Protein AF-A0A9P9YHG2-F1 (afdb_monomer_lite)

Foldseek 3Di:
DAAEAEEEEFEAPPLCSLLLLVLQAPFQDDFNDCPDVVCVVVVWDPAWHKGKDWDQDQPPDPPRGIHIYIYIYFTRFLLRVLRLLLSLLLHQAYEQRAAQVPGHAQRSVLSVVSCVLNVHQYEYEHEPCVVDDPVPQDDDDPHHYFYDHSVVSPRSVVVNVVVVVPDDDDPFAAPDWWKWKFQAWDADPPQAIKTKTAISHHKDAAPAFKAFPQDGDTHDDDHMDTHSDTDIGGIHHDDRVSPGIGMITRPPQWAWWFKFKWFKDWDPQADDDQDAQDWWWKRWNSDTFIWGWDWADDPPIIIIMTGTPGTDTHHQFIKIWIFQSVDDSPDRGHGTTIIGTTPDTDRDPVCVPPPVVVDPGDDDDDDDDDDPDDPDVVVVCVVPDPDLAQDEDAPQPPDDDPQKDPADPVPPQADPPQLKGHPQDPVQKDKGKMFGPPSYAHPVPRHRIDIDIDGIQDAAALVVLLVCLQPVVLQLVSCVRLVNVVVNNVSNVCSCVVCPNSVVSNVCSVVVVDHRPVPGGHRARNPGDDDDDDDDDPVRDDDDDPPD

Secondary structure (DSSP, 8-state):
-PEEEEEEEE-STTS-HHHHHHHH-SB--SS-S--SHHHHHHTS--S-EEEEEEE--TTSSGGGPPEEEEEEE---SGGGHHHHHHHHHH-SEEEEEEETTT-S-HHHHHHHHHHHHTT-EEEEEEE-GGGS-GGG-----SS-EEEE-TTT-TTHHHHHHHHHHT--------SSPPEEEEEEEEEETTTEEEEEEEEEESEEETT---B-TTS-------SEEETT-EEEEEES---GGG-SSEEEESTTTSEEEEEEEEE-EE-TT--S---TT--EEEEETTEEEEEEEEEEEETTEEEEEEEEEEEEEE-TT-EEEEE-TTS-TT-SS--EEEEEEEEEEE--TTHHHHTGGGS-----------------HHHHHHHH--S--PEEE-GGG--STTSEESS-GGGT-B-TTT-SBTT--TTSEEEEEEEEPTTEEETTTSSSEEEEEEE---S-BHHHHHHHHHHHGGGTHHHHHTT-HHHHHHHHHTHHHHTHHHHHHHHHHHTT-S--TTSPPPB--TTS-----PPP-TTSPPPPPS--

Sequence (548 aa):
MPINFNIGLLGHVDSGKTTLAKALSSISSTAAFDKNPQSQERGITLDLGFSGLLVYDSTSFPDGEQLQFTFVDCPGHASLIRTIIGGAQIIDLMLLVVDVQKGIQTQTAECLIIGELLQKKLIVVINKVDAYPADQREFGGKVPIYAVSALEGTGISELRNGLKEAFFQPERNVTDPLLMYVDHCFGIKGQGTVCTGTILQGKVQVNDVIELPALGEQRKNVSSASMGDRIGLCMTQFNAKLMERGVIAQPGYLKPIYVVCLQLKPIRYYKQAIKSKSKLHISVGHDTVMAMPAEMQSTEVIFVLLQFETPVLMPPNSTLIASKLDMDVHSSSCRLAFWGRIAWLTQNSNFIQEELPKLNIFKRKQKVGSIQRVLLPLLLLLFFAKGTHQINVDCNELQMMGQFMCPDPARGQIDPKTQQLAGCTKEGRARVWCIAANEINCTETGNATFSREIPCKNGYHLDTTLLLSVFLGMFGVDRFYLGYPGIGLLKFCTLGGMFLGQLIDIVLIALQVVGPADGSAYVIPYYGAGIHIVRSDNMTYRLPRDDW

Structure (mmCIF, N/CA/C/O backbone):
data_AF-A0A9P9YHG2-F1
#
_entry.id   AF-A0A9P9YHG2-F1
#
loop_
_atom_site.group_PDB
_atom_site.id
_atom_site.type_symbol
_atom_site.label_atom_id
_atom_site.label_alt_id
_atom_site.label_comp_id
_atom_site.label_asym_id
_atom_site.label_entity_id
_atom_site.label_seq_id
_atom_site.pdbx_PDB_ins_code
_atom_site.Cartn_x
_atom_site.Cartn_y
_atom_site.Cartn_z
_atom_site.occupancy
_atom_site.B_iso_or_equiv
_atom_site.auth_seq_id
_atom_site.auth_comp_id
_atom_site.auth_asym_id
_atom_site.auth_atom_id
_atom_site.pdbx_PDB_model_num
ATOM 1 N N . MET A 1 1 ? -2.222 -6.451 -32.272 1.00 58.34 1 MET A N 1
ATOM 2 C CA . MET A 1 1 ? -1.293 -5.510 -31.602 1.00 58.34 1 MET A CA 1
ATOM 3 C C . MET A 1 1 ? -0.097 -6.324 -31.153 1.00 58.34 1 MET A C 1
ATOM 5 O O . MET A 1 1 ? -0.301 -7.513 -30.941 1.00 58.34 1 MET A O 1
ATOM 9 N N . PRO A 1 2 ? 1.113 -5.753 -31.050 1.00 67.44 2 PRO A N 1
ATOM 10 C CA . PRO A 1 2 ? 2.209 -6.479 -30.427 1.00 67.44 2 PRO A CA 1
ATOM 11 C C . PRO A 1 2 ? 1.849 -6.844 -28.980 1.00 67.44 2 PRO A C 1
ATOM 13 O O . PRO A 1 2 ? 1.137 -6.084 -28.318 1.00 67.44 2 PRO A O 1
ATOM 16 N N . ILE A 1 3 ? 2.333 -7.984 -28.488 1.00 77.25 3 ILE A N 1
ATOM 17 C CA . ILE A 1 3 ? 2.201 -8.341 -27.072 1.00 77.25 3 ILE A CA 1
ATOM 18 C C . ILE A 1 3 ? 3.045 -7.349 -26.267 1.00 77.25 3 ILE A C 1
ATOM 20 O O . ILE A 1 3 ? 4.250 -7.237 -26.490 1.00 77.25 3 ILE A O 1
ATOM 24 N N . ASN A 1 4 ? 2.428 -6.645 -25.318 1.00 80.88 4 ASN A N 1
ATOM 25 C CA . ASN A 1 4 ? 3.136 -5.748 -24.409 1.00 80.88 4 ASN A CA 1
ATOM 26 C C . ASN A 1 4 ? 3.641 -6.503 -23.174 1.00 80.88 4 ASN A C 1
ATOM 28 O O . ASN A 1 4 ? 2.871 -7.173 -22.475 1.00 80.88 4 ASN A O 1
ATOM 32 N N . PHE A 1 5 ? 4.932 -6.345 -22.882 1.00 87.56 5 PHE A N 1
ATOM 33 C CA . PHE A 1 5 ? 5.583 -6.899 -21.698 1.00 87.56 5 PHE A CA 1
ATOM 34 C C . PHE A 1 5 ? 6.342 -5.799 -20.950 1.00 87.56 5 PHE A C 1
ATOM 36 O O . PHE A 1 5 ? 7.262 -5.177 -21.493 1.00 87.56 5 PHE A O 1
ATOM 43 N N . ASN A 1 6 ? 5.937 -5.537 -19.706 1.00 89.56 6 ASN A N 1
ATOM 44 C CA . ASN A 1 6 ? 6.417 -4.391 -18.935 1.00 89.56 6 ASN A CA 1
ATOM 45 C C . ASN A 1 6 ? 7.611 -4.793 -18.056 1.00 89.56 6 ASN A C 1
ATOM 47 O O . ASN A 1 6 ? 7.496 -5.654 -17.182 1.00 89.56 6 ASN A O 1
ATOM 51 N N . ILE A 1 7 ? 8.759 -4.146 -18.250 1.00 92.94 7 ILE A N 1
ATOM 52 C CA . ILE A 1 7 ? 10.010 -4.425 -17.536 1.00 92.94 7 ILE A CA 1
ATOM 53 C C . ILE A 1 7 ? 10.372 -3.213 -16.675 1.00 92.94 7 ILE A C 1
ATOM 55 O O . ILE A 1 7 ? 10.649 -2.136 -17.193 1.00 92.94 7 ILE A O 1
ATOM 59 N N . GLY A 1 8 ? 10.391 -3.376 -15.356 1.00 93.62 8 GLY A N 1
ATOM 60 C CA . GLY A 1 8 ? 10.743 -2.310 -14.419 1.00 93.62 8 GLY A CA 1
ATOM 61 C C . GLY A 1 8 ? 12.237 -2.199 -14.177 1.00 93.62 8 GLY A C 1
ATOM 62 O O . GLY A 1 8 ? 12.878 -3.205 -13.901 1.00 93.62 8 GLY A O 1
ATOM 63 N N . LEU A 1 9 ? 12.776 -0.984 -14.182 1.00 94.12 9 LEU A N 1
ATOM 64 C CA . LEU A 1 9 ? 14.146 -0.675 -13.770 1.00 94.12 9 LEU A CA 1
ATOM 65 C C . LEU A 1 9 ? 14.115 -0.043 -12.376 1.00 94.12 9 LEU A C 1
ATOM 67 O O . LEU A 1 9 ? 13.613 1.065 -12.195 1.00 94.12 9 LEU A O 1
ATOM 71 N N . LEU A 1 10 ? 14.641 -0.750 -11.377 1.00 94.88 10 LEU A N 1
ATOM 72 C CA . LEU A 1 10 ? 14.618 -0.348 -9.968 1.00 94.88 10 LEU A CA 1
ATOM 73 C C . LEU A 1 10 ? 16.024 -0.428 -9.365 1.00 94.88 10 LEU A C 1
ATOM 75 O O . LEU A 1 10 ? 16.860 -1.200 -9.818 1.00 94.88 10 LEU A O 1
ATOM 79 N N . GLY A 1 11 ? 16.306 0.380 -8.341 1.00 92.38 11 GLY A N 1
ATOM 80 C CA . GLY A 1 11 ? 17.641 0.468 -7.738 1.00 92.38 11 GLY A CA 1
ATOM 81 C C . GLY A 1 11 ? 17.963 1.849 -7.169 1.00 92.38 11 GLY A C 1
ATOM 82 O O . GLY A 1 11 ? 17.220 2.815 -7.367 1.00 92.38 11 GLY A O 1
ATOM 83 N N . HIS A 1 12 ? 19.101 1.958 -6.479 1.00 91.25 12 HIS A N 1
ATOM 84 C CA . HIS A 1 12 ? 19.537 3.186 -5.800 1.00 91.25 12 HIS A CA 1
ATOM 85 C C . HIS A 1 12 ? 19.724 4.390 -6.743 1.00 91.25 12 HIS A C 1
ATOM 87 O O . HIS A 1 12 ? 19.816 4.233 -7.964 1.00 91.25 12 HIS A O 1
ATOM 93 N N . VAL A 1 13 ? 19.786 5.605 -6.188 1.00 87.69 13 VAL A N 1
ATOM 94 C CA . VAL A 1 13 ? 20.184 6.827 -6.915 1.00 87.69 13 VAL A CA 1
ATOM 95 C C . VAL A 1 13 ? 21.534 6.602 -7.614 1.00 87.69 13 VAL A C 1
ATOM 97 O O . VAL A 1 13 ? 22.393 5.898 -7.095 1.00 87.69 13 VAL A O 1
ATOM 100 N N . ASP A 1 14 ? 21.704 7.123 -8.827 1.00 86.62 14 ASP A N 1
ATOM 101 C CA . ASP A 1 14 ? 22.950 7.024 -9.613 1.00 86.62 14 ASP A CA 1
ATOM 102 C C . ASP A 1 14 ? 23.456 5.611 -9.953 1.00 86.62 14 ASP A C 1
ATOM 104 O O . ASP A 1 14 ? 24.568 5.458 -10.458 1.00 86.62 14 ASP A O 1
ATOM 108 N N . SER A 1 15 ? 22.638 4.570 -9.764 1.00 90.25 15 SER A N 1
ATOM 109 C CA . SER A 1 15 ? 22.929 3.209 -10.255 1.00 90.25 15 SER A CA 1
ATOM 110 C C . SER A 1 15 ? 22.907 3.100 -11.787 1.00 90.25 15 SER A C 1
ATOM 112 O O . SER A 1 15 ? 23.363 2.106 -12.342 1.00 90.25 15 SER A O 1
ATOM 114 N N . GLY A 1 16 ? 22.403 4.124 -12.486 1.00 88.81 16 GLY A N 1
ATOM 115 C CA . GLY A 1 16 ? 22.357 4.189 -13.950 1.00 88.81 16 GLY A CA 1
ATOM 116 C C . GLY A 1 16 ? 21.116 3.558 -14.591 1.00 88.81 16 GLY A C 1
ATOM 117 O O . GLY A 1 16 ? 21.182 3.176 -15.755 1.00 88.81 16 GLY A O 1
ATOM 118 N N . LYS A 1 17 ? 19.988 3.474 -13.866 1.00 90.75 17 LYS A N 1
ATOM 119 C CA . LYS A 1 17 ? 18.689 2.977 -14.375 1.00 90.75 17 LYS A CA 1
ATOM 120 C C . LYS A 1 17 ? 18.264 3.653 -15.680 1.00 90.75 17 LYS A C 1
ATOM 122 O O . LYS A 1 17 ? 18.048 2.974 -16.676 1.00 90.75 17 LYS A O 1
ATOM 127 N N . THR A 1 18 ? 18.238 4.984 -15.697 1.00 87.69 18 THR A N 1
ATOM 128 C CA . THR A 1 18 ? 17.838 5.768 -16.871 1.00 87.69 18 THR A CA 1
ATOM 129 C C . THR A 1 18 ? 18.794 5.558 -18.036 1.00 87.69 18 THR A C 1
ATOM 131 O O . THR A 1 18 ? 18.347 5.372 -19.162 1.00 87.69 18 THR A O 1
ATOM 134 N N . THR A 1 19 ? 20.107 5.528 -17.781 1.00 88.94 19 THR A N 1
ATOM 135 C CA . THR A 1 19 ? 21.131 5.243 -18.800 1.00 88.94 19 THR A CA 1
ATOM 136 C C . THR A 1 19 ? 20.938 3.856 -19.408 1.00 88.94 19 THR A C 1
ATOM 138 O O . THR A 1 19 ? 20.964 3.712 -20.628 1.00 88.94 19 THR A O 1
ATOM 141 N N . LEU A 1 20 ? 20.671 2.851 -18.570 1.00 89.94 20 LEU A N 1
ATOM 142 C CA . LEU A 1 20 ? 20.383 1.488 -19.005 1.00 89.94 20 LEU A CA 1
ATOM 143 C C . LEU A 1 20 ? 19.087 1.415 -19.828 1.00 89.94 20 LEU A C 1
ATOM 145 O O . LEU A 1 20 ? 19.067 0.753 -20.864 1.00 89.94 20 LEU A O 1
ATOM 149 N N . ALA A 1 21 ? 18.040 2.146 -19.429 1.00 88.50 21 ALA A N 1
ATOM 150 C CA . ALA A 1 21 ? 16.807 2.272 -20.207 1.00 88.50 21 ALA A CA 1
ATOM 151 C C . ALA A 1 21 ? 17.086 2.805 -21.621 1.00 88.50 21 ALA A C 1
ATOM 153 O O . ALA A 1 21 ? 16.571 2.253 -22.597 1.00 88.50 21 ALA A O 1
ATOM 154 N N . LYS A 1 22 ? 17.941 3.840 -21.747 1.00 85.19 22 LYS A N 1
ATOM 155 C CA . LYS A 1 22 ? 18.332 4.391 -23.060 1.00 85.19 22 LYS A CA 1
ATOM 156 C C . LYS A 1 22 ? 19.093 3.366 -23.892 1.00 85.19 22 LYS A C 1
ATOM 158 O O . LYS A 1 22 ? 18.809 3.231 -25.073 1.00 85.19 22 LYS A O 1
ATOM 163 N N . ALA A 1 23 ? 20.042 2.656 -23.280 1.00 86.88 23 ALA A N 1
ATOM 164 C CA . ALA A 1 23 ? 20.878 1.674 -23.968 1.00 86.88 23 ALA A CA 1
ATOM 165 C C . ALA A 1 23 ? 20.074 0.465 -24.486 1.00 86.88 23 ALA A C 1
ATOM 167 O O . ALA A 1 23 ? 20.409 -0.118 -25.518 1.00 86.88 23 ALA A O 1
ATOM 168 N N . LEU A 1 24 ? 19.002 0.087 -23.782 1.00 86.00 24 LEU A N 1
ATOM 169 C CA . LEU A 1 24 ? 18.135 -1.028 -24.169 1.00 86.00 24 LEU A CA 1
ATOM 170 C C . LEU A 1 24 ? 17.066 -0.645 -25.202 1.00 86.00 24 LEU A C 1
ATOM 172 O O . LEU A 1 24 ? 16.646 -1.505 -25.977 1.00 86.00 24 LEU A O 1
ATOM 176 N N . SER A 1 25 ? 16.628 0.612 -25.226 1.00 82.19 25 SER A N 1
ATOM 177 C CA . SER A 1 25 ? 15.479 1.050 -26.026 1.00 82.19 25 SER A CA 1
ATOM 178 C C . SER A 1 25 ? 15.848 1.419 -27.463 1.00 82.19 25 SER A C 1
ATOM 180 O O . SER A 1 25 ? 16.858 2.070 -27.711 1.00 82.19 25 SER A O 1
ATOM 182 N N . SER A 1 26 ? 14.985 1.061 -28.419 1.00 67.25 26 SER A N 1
ATOM 183 C CA . SER A 1 26 ? 15.074 1.522 -29.817 1.00 67.25 26 SER A CA 1
ATOM 184 C C . SER A 1 26 ? 14.090 2.653 -30.126 1.00 67.25 26 SER A C 1
ATOM 186 O O . SER A 1 26 ? 14.297 3.413 -31.068 1.00 67.25 26 SER A O 1
ATOM 188 N N . ILE A 1 27 ? 13.005 2.755 -29.349 1.00 59.06 27 ILE A N 1
ATOM 189 C CA . ILE A 1 27 ? 11.951 3.760 -29.493 1.00 59.06 27 ILE A CA 1
ATOM 190 C C . ILE A 1 27 ? 11.835 4.523 -28.173 1.00 59.06 27 ILE A C 1
ATOM 192 O O . ILE A 1 27 ? 11.402 3.996 -27.147 1.00 59.06 27 ILE A O 1
ATOM 196 N N . SER A 1 28 ? 12.184 5.803 -28.216 1.00 50.38 28 SER A N 1
ATOM 197 C CA . SER A 1 28 ? 11.955 6.744 -27.121 1.00 50.38 28 SER A CA 1
ATOM 198 C C . SER A 1 28 ? 10.568 7.363 -27.310 1.00 50.38 28 SER A C 1
ATOM 200 O O . SER A 1 28 ? 10.410 8.195 -28.200 1.00 50.38 28 SER A O 1
ATOM 202 N N . SER A 1 29 ? 9.548 6.978 -26.529 1.00 47.97 29 SER A N 1
ATOM 203 C CA . SER A 1 29 ? 8.213 7.596 -26.648 1.00 47.97 29 SER A CA 1
ATOM 204 C C . SER A 1 29 ? 7.788 8.404 -25.412 1.00 47.97 29 SER A C 1
ATOM 206 O O . SER A 1 29 ? 7.870 7.964 -24.270 1.00 47.97 29 SER A O 1
ATOM 208 N N . THR A 1 30 ? 7.336 9.628 -25.701 1.00 40.38 30 THR A N 1
ATOM 209 C CA . THR A 1 30 ? 6.471 10.581 -24.967 1.00 40.38 30 THR A CA 1
ATOM 210 C C . THR A 1 30 ? 6.763 11.053 -23.533 1.00 40.38 30 THR A C 1
ATOM 212 O O . THR A 1 30 ? 6.241 12.109 -23.176 1.00 40.38 30 THR A O 1
ATOM 215 N N . ALA A 1 31 ? 7.634 10.414 -22.750 1.00 40.38 31 ALA A N 1
ATOM 216 C CA . ALA A 1 31 ? 8.111 10.963 -21.461 1.00 40.38 31 ALA A CA 1
ATOM 217 C C . ALA A 1 31 ? 9.582 10.610 -21.158 1.00 40.38 31 ALA A C 1
ATOM 219 O O . ALA A 1 31 ? 10.028 10.690 -20.020 1.00 40.38 31 ALA A O 1
ATOM 220 N N . ALA A 1 32 ? 10.326 10.190 -22.185 1.00 42.22 32 ALA A N 1
ATOM 221 C CA . ALA A 1 32 ? 11.537 9.394 -22.027 1.00 42.22 32 ALA A CA 1
ATOM 222 C C . ALA A 1 32 ? 12.713 10.100 -21.330 1.00 42.22 32 ALA A C 1
ATOM 224 O O . ALA A 1 32 ? 13.503 9.395 -20.722 1.00 42.22 32 ALA A O 1
ATOM 225 N N . PHE A 1 33 ? 12.834 11.435 -21.348 1.00 46.41 33 PHE A N 1
ATOM 226 C CA . PHE A 1 33 ? 13.911 12.152 -20.646 1.00 46.41 33 PHE A CA 1
ATOM 227 C C . PHE A 1 33 ? 13.421 13.496 -20.114 1.00 46.41 33 PHE A C 1
ATOM 229 O O . PHE A 1 33 ? 13.035 14.356 -20.902 1.00 46.41 33 PHE A O 1
ATOM 236 N N . ASP A 1 34 ? 13.429 13.649 -18.788 1.00 47.81 34 ASP A N 1
ATOM 237 C CA . ASP A 1 34 ? 13.466 14.925 -18.068 1.00 47.81 34 ASP A CA 1
ATOM 238 C C . ASP A 1 34 ? 12.667 16.075 -18.711 1.00 47.81 34 ASP A C 1
ATOM 240 O O . ASP A 1 34 ? 13.215 17.127 -19.012 1.00 47.81 34 ASP A O 1
ATOM 244 N N . LYS A 1 35 ? 11.361 15.922 -18.971 1.00 45.38 35 LYS A N 1
ATOM 245 C CA . LYS A 1 35 ? 10.571 17.053 -19.509 1.00 45.38 35 LYS A CA 1
ATOM 246 C C . LYS A 1 35 ? 10.367 18.157 -18.461 1.00 45.38 35 LYS A C 1
ATOM 248 O O . LYS A 1 35 ? 10.128 19.309 -18.811 1.00 45.38 35 LYS A O 1
ATOM 253 N N . ASN A 1 36 ? 10.446 17.798 -17.180 1.00 52.53 36 ASN A N 1
ATOM 254 C CA . ASN A 1 36 ? 10.356 18.734 -16.069 1.00 52.53 36 ASN A CA 1
ATOM 255 C C . ASN A 1 36 ? 11.709 19.465 -15.907 1.00 52.53 36 ASN A C 1
ATOM 257 O O . ASN A 1 36 ? 12.714 18.782 -15.690 1.00 52.53 36 ASN A O 1
ATOM 261 N N . PRO A 1 37 ? 11.762 20.812 -15.974 1.00 49.38 37 PRO A N 1
ATOM 262 C CA . PRO A 1 37 ? 13.000 21.587 -15.819 1.00 49.38 37 PRO A CA 1
ATOM 263 C C . PRO A 1 37 ? 13.796 21.211 -14.561 1.00 49.38 37 PRO A C 1
ATOM 265 O O . PRO A 1 37 ? 15.017 21.113 -14.602 1.00 49.38 37 PRO A O 1
ATOM 268 N N . GLN A 1 38 ? 13.101 20.877 -13.468 1.00 51.53 38 GLN A N 1
ATOM 269 C CA . GLN A 1 38 ? 13.726 20.449 -12.211 1.00 51.53 38 GLN A CA 1
ATOM 270 C C . GLN A 1 38 ? 14.430 19.085 -12.294 1.00 51.53 38 GLN A C 1
ATOM 272 O O . GLN A 1 38 ? 15.374 18.841 -11.547 1.00 51.53 38 GLN A O 1
ATOM 277 N N . SER A 1 39 ? 13.969 18.193 -13.175 1.00 55.34 39 SER A N 1
ATOM 278 C CA . SER A 1 39 ? 14.583 16.881 -13.430 1.00 55.34 39 SER A CA 1
ATOM 279 C C . SER A 1 39 ? 15.901 17.062 -14.192 1.00 55.34 39 SER A C 1
ATOM 281 O O . SER A 1 39 ? 16.914 16.475 -13.819 1.00 55.34 39 SER A O 1
ATOM 283 N N . GLN A 1 40 ? 15.916 17.974 -15.178 1.00 55.00 40 GLN A N 1
ATOM 284 C CA . GLN A 1 40 ? 17.113 18.345 -15.949 1.00 55.00 40 GLN A CA 1
ATOM 285 C C . GLN A 1 40 ? 18.158 19.063 -15.089 1.00 55.00 40 GLN A C 1
ATOM 287 O O . GLN A 1 40 ? 19.336 18.730 -15.155 1.00 55.00 40 GLN A O 1
ATOM 292 N N . GLU A 1 41 ? 17.732 20.018 -14.256 1.00 54.28 41 GLU A N 1
ATOM 293 C CA . GLU A 1 41 ? 18.629 20.769 -13.365 1.00 54.28 41 GLU A CA 1
ATOM 294 C C . GLU A 1 41 ? 19.293 19.882 -12.306 1.00 54.28 41 GLU A C 1
ATOM 296 O O . GLU A 1 41 ? 20.427 20.137 -11.905 1.00 54.28 41 GLU A O 1
ATOM 301 N N . ARG A 1 42 ? 18.587 18.847 -11.832 1.00 48.28 42 ARG A N 1
ATOM 302 C CA . ARG A 1 42 ? 19.060 17.969 -10.751 1.00 48.28 42 ARG A CA 1
ATOM 303 C C . ARG A 1 42 ? 19.651 16.646 -11.233 1.00 48.28 42 ARG A C 1
ATOM 305 O O . ARG A 1 42 ? 20.236 15.942 -10.417 1.00 48.28 42 ARG A O 1
ATOM 312 N N . GLY A 1 43 ? 19.489 16.295 -12.510 1.00 55.81 43 GLY A N 1
ATOM 313 C CA . GLY A 1 43 ? 19.985 15.042 -13.085 1.00 55.81 43 GLY A CA 1
ATOM 314 C C . GLY A 1 43 ? 19.389 13.776 -12.455 1.00 55.81 43 GLY A C 1
ATOM 315 O O . GLY A 1 43 ? 20.057 12.745 -12.420 1.00 55.81 43 GLY A O 1
ATOM 316 N N . ILE A 1 44 ? 18.161 13.843 -11.924 1.00 60.31 44 ILE A N 1
ATOM 317 C CA . ILE A 1 44 ? 17.487 12.721 -11.249 1.00 60.31 44 ILE A CA 1
ATOM 318 C C . ILE A 1 44 ? 16.098 12.473 -11.834 1.00 60.31 44 ILE A C 1
ATOM 320 O O . ILE A 1 44 ? 15.338 13.408 -12.043 1.00 60.31 44 ILE A O 1
ATOM 324 N N . THR A 1 45 ? 15.721 11.205 -11.992 1.00 55.44 45 THR A N 1
ATOM 325 C CA . THR A 1 45 ? 14.360 10.808 -12.377 1.00 55.44 45 THR A CA 1
ATOM 326 C C . THR A 1 45 ? 13.378 11.114 -11.243 1.00 55.44 45 THR A C 1
ATOM 328 O O . THR A 1 45 ? 13.470 10.515 -10.167 1.00 55.44 45 THR A O 1
ATOM 331 N N . LEU A 1 46 ? 12.452 12.052 -11.469 1.00 64.75 46 LEU A N 1
ATOM 332 C CA . LEU A 1 46 ? 11.419 12.445 -10.496 1.00 64.75 46 LEU A CA 1
ATOM 333 C C . LEU A 1 46 ? 10.105 11.656 -10.652 1.00 64.75 46 LEU A C 1
ATOM 335 O O . LEU A 1 46 ? 9.410 11.419 -9.664 1.00 64.75 46 LEU A O 1
ATOM 339 N N . ASP A 1 47 ? 9.813 11.192 -11.869 1.00 73.38 47 ASP A N 1
ATOM 340 C CA . ASP A 1 47 ? 8.576 10.503 -12.254 1.00 73.38 47 ASP A CA 1
ATOM 341 C C . ASP A 1 47 ? 8.865 9.203 -13.016 1.00 73.38 47 ASP A C 1
ATOM 343 O O . ASP A 1 47 ? 9.992 8.977 -13.439 1.00 73.38 47 ASP A O 1
ATOM 347 N N . LEU A 1 48 ? 7.858 8.339 -13.197 1.00 80.69 48 LEU A N 1
ATOM 348 C CA . LEU A 1 48 ? 8.020 7.119 -13.997 1.00 80.69 48 LEU A CA 1
ATOM 349 C C . LEU A 1 48 ? 8.348 7.473 -15.457 1.00 80.69 48 LEU A C 1
ATOM 351 O O . LEU A 1 48 ? 7.569 8.152 -16.128 1.00 80.69 48 LEU A O 1
ATOM 355 N N . GLY A 1 49 ? 9.494 6.998 -15.943 1.00 78.19 49 GLY A N 1
ATOM 356 C CA . GLY A 1 49 ? 9.893 7.107 -17.345 1.00 78.19 49 GLY A CA 1
ATOM 357 C C . GLY A 1 49 ? 9.449 5.881 -18.139 1.00 78.19 49 GLY A C 1
ATOM 358 O O . GLY A 1 49 ? 9.502 4.764 -17.635 1.00 78.19 49 GLY A O 1
ATOM 359 N N . PHE A 1 50 ? 9.035 6.066 -19.392 1.00 79.56 50 PHE A N 1
ATOM 360 C CA . PHE A 1 50 ? 8.598 4.965 -20.256 1.00 79.56 50 PHE A CA 1
ATOM 361 C C . PHE A 1 50 ? 9.385 4.959 -21.563 1.00 79.56 50 PHE A C 1
ATOM 363 O O . PHE A 1 50 ? 9.533 5.990 -22.222 1.00 79.56 50 PHE A O 1
ATOM 370 N N . SER A 1 51 ? 9.883 3.788 -21.949 1.00 79.31 51 SER A N 1
ATOM 371 C CA . SER A 1 51 ? 10.627 3.580 -23.197 1.00 79.31 51 SER A CA 1
ATOM 372 C C . SER A 1 51 ? 10.347 2.192 -23.773 1.00 79.31 51 SER A C 1
ATOM 374 O O . SER A 1 51 ? 9.792 1.346 -23.076 1.00 79.31 51 SER A O 1
ATOM 376 N N . GLY A 1 52 ? 10.629 1.975 -25.061 1.00 80.81 52 GLY A N 1
ATOM 377 C CA . GLY A 1 52 ? 10.196 0.770 -25.768 1.00 80.81 52 GLY A CA 1
ATOM 378 C C . GLY A 1 52 ? 11.264 0.140 -26.660 1.00 80.81 52 GLY A C 1
ATOM 379 O O . GLY A 1 52 ? 12.077 0.831 -27.283 1.00 80.81 52 GLY A O 1
ATOM 380 N N . LEU A 1 53 ? 11.215 -1.186 -26.771 1.00 80.50 53 LEU A N 1
ATOM 381 C CA . LEU A 1 53 ? 11.967 -1.982 -27.738 1.00 80.50 53 LEU A CA 1
ATOM 382 C C . LEU A 1 53 ? 11.014 -2.965 -28.427 1.00 80.50 53 LEU A C 1
ATOM 384 O O . LEU A 1 53 ? 10.405 -3.808 -27.769 1.00 80.50 53 LEU A O 1
ATOM 388 N N . LEU A 1 54 ? 10.910 -2.865 -29.753 1.00 76.12 54 LEU A N 1
ATOM 389 C CA . LEU A 1 54 ? 10.204 -3.855 -30.566 1.00 76.12 54 LEU A CA 1
ATOM 390 C C . LEU A 1 54 ? 11.158 -5.002 -30.892 1.00 76.12 54 LEU A C 1
ATOM 392 O O . LEU A 1 54 ? 12.224 -4.792 -31.475 1.00 76.12 54 LEU A O 1
ATOM 396 N N . VAL A 1 55 ? 10.769 -6.211 -30.504 1.00 76.12 55 VAL A N 1
ATOM 397 C CA . VAL A 1 55 ? 11.510 -7.438 -30.767 1.00 76.12 55 VAL A CA 1
ATOM 398 C C . VAL A 1 55 ? 10.859 -8.146 -31.950 1.00 76.12 55 VAL A C 1
ATOM 400 O O . VAL A 1 55 ? 9.747 -8.663 -31.860 1.00 76.12 55 VAL A O 1
ATOM 403 N N . TYR A 1 56 ? 11.579 -8.166 -33.069 1.00 65.25 56 TYR A N 1
ATOM 404 C CA . TYR A 1 56 ? 11.211 -8.905 -34.273 1.00 65.25 56 TYR A CA 1
ATOM 405 C C . TYR A 1 56 ? 11.877 -10.280 -34.219 1.00 65.25 56 TYR A C 1
ATOM 407 O O . TYR A 1 56 ? 12.946 -10.474 -34.791 1.00 65.25 56 TYR A O 1
ATOM 415 N N . ASP A 1 57 ? 11.307 -11.212 -33.462 1.00 60.81 57 ASP A N 1
ATOM 416 C CA . ASP A 1 57 ? 11.811 -12.586 -33.414 1.00 60.81 57 ASP A CA 1
ATOM 417 C C . ASP A 1 57 ? 10.672 -13.547 -33.747 1.00 60.81 57 ASP A C 1
ATOM 419 O O . ASP A 1 57 ? 9.864 -13.913 -32.902 1.00 60.81 57 ASP A O 1
ATOM 423 N N . SER A 1 58 ? 10.555 -13.895 -35.027 1.00 48.62 58 SER A N 1
ATOM 424 C CA . SER A 1 58 ? 9.450 -14.687 -35.580 1.00 48.62 58 SER A CA 1
ATOM 425 C C . SER A 1 58 ? 9.548 -16.187 -35.277 1.00 48.62 58 SER A C 1
ATOM 427 O O . SER A 1 58 ? 8.740 -16.959 -35.783 1.00 48.62 58 SER A O 1
ATOM 429 N N . THR A 1 59 ? 10.563 -16.625 -34.524 1.00 51.22 59 THR A N 1
ATOM 430 C CA . THR A 1 59 ? 10.895 -18.052 -34.362 1.00 51.22 59 THR A CA 1
ATOM 431 C C . THR A 1 59 ? 10.481 -18.648 -33.017 1.00 51.22 59 THR A C 1
ATOM 433 O O . THR A 1 59 ? 10.397 -19.867 -32.900 1.00 51.22 59 THR A O 1
ATOM 436 N N . SER A 1 60 ? 10.196 -17.816 -32.012 1.00 52.22 60 SER A N 1
ATOM 437 C CA . SER A 1 60 ? 9.961 -18.242 -30.621 1.00 52.22 60 SER A CA 1
ATOM 438 C C . SER A 1 60 ? 8.531 -18.014 -30.116 1.00 52.22 60 SER A C 1
ATOM 440 O O . SER A 1 60 ? 8.207 -18.455 -29.014 1.00 52.22 60 SER A O 1
ATOM 442 N N . PHE A 1 61 ? 7.660 -17.385 -30.912 1.00 55.19 61 PHE A N 1
ATOM 443 C CA . PHE A 1 61 ? 6.278 -17.085 -30.528 1.00 55.19 61 PHE A CA 1
ATOM 444 C C . PHE A 1 61 ? 5.288 -17.740 -31.501 1.00 55.19 61 PHE A C 1
ATOM 446 O O . PHE A 1 61 ? 5.461 -17.603 -32.717 1.00 55.19 61 PHE A O 1
ATOM 453 N N . PRO A 1 62 ? 4.263 -18.460 -31.008 1.00 44.62 62 PRO A N 1
ATOM 454 C CA . PRO A 1 62 ? 3.199 -18.959 -31.868 1.00 44.62 62 PRO A CA 1
ATOM 455 C C . PRO A 1 62 ? 2.490 -17.760 -32.524 1.00 44.62 62 PRO A C 1
ATOM 457 O O . PRO A 1 62 ? 2.272 -16.740 -31.880 1.00 44.62 62 PRO A O 1
ATOM 460 N N . ASP A 1 63 ? 2.185 -17.876 -33.817 1.00 50.19 63 ASP A N 1
ATOM 461 C CA . ASP A 1 63 ? 1.392 -16.932 -34.630 1.00 50.19 63 ASP A CA 1
ATOM 462 C C . ASP A 1 63 ? 2.071 -15.670 -35.202 1.00 50.19 63 ASP A C 1
ATOM 464 O O . ASP A 1 63 ? 1.404 -14.839 -35.819 1.00 50.19 63 ASP A O 1
ATOM 468 N N . GLY A 1 64 ? 3.401 -15.532 -35.123 1.00 52.28 64 GLY A N 1
ATOM 469 C CA . GLY A 1 64 ? 4.103 -14.420 -35.792 1.00 52.28 64 GLY A CA 1
ATOM 470 C C . GLY A 1 64 ? 3.793 -13.038 -35.196 1.00 52.28 64 GLY A C 1
ATOM 471 O O . GLY A 1 64 ? 3.991 -12.010 -35.853 1.00 52.28 64 GLY A O 1
ATOM 472 N N . GLU A 1 65 ? 3.306 -13.008 -33.953 1.00 61.16 65 GLU A N 1
ATOM 473 C CA . GLU A 1 65 ? 3.052 -11.783 -33.204 1.00 61.16 65 GLU A CA 1
ATOM 474 C C . GLU A 1 65 ? 4.365 -11.077 -32.826 1.00 61.16 65 GLU A C 1
ATOM 476 O O . GLU A 1 65 ? 5.361 -11.698 -32.457 1.00 61.16 65 GLU A O 1
ATOM 481 N N . GLN A 1 66 ? 4.375 -9.746 -32.931 1.00 71.25 66 GLN A N 1
ATOM 482 C CA . GLN A 1 66 ? 5.514 -8.923 -32.521 1.00 71.25 66 GLN A CA 1
ATOM 483 C C . GLN A 1 66 ? 5.492 -8.725 -31.001 1.00 71.25 66 GLN A C 1
ATOM 485 O O . GLN A 1 66 ? 4.436 -8.470 -30.425 1.00 71.25 66 GLN A O 1
ATOM 490 N N . LEU A 1 67 ? 6.651 -8.793 -30.345 1.00 79.00 67 LEU A N 1
ATOM 491 C CA . LEU A 1 67 ? 6.778 -8.555 -28.906 1.00 79.00 67 LEU A CA 1
ATOM 492 C C . LEU A 1 67 ? 7.296 -7.135 -28.658 1.00 79.00 67 LEU A C 1
ATOM 494 O O . LEU A 1 67 ? 8.303 -6.722 -29.235 1.00 79.00 67 LEU A O 1
ATOM 498 N N . GLN A 1 68 ? 6.630 -6.388 -27.780 1.00 81.62 68 GLN A N 1
ATOM 499 C CA . GLN A 1 68 ? 7.058 -5.061 -27.353 1.00 81.62 68 GLN A CA 1
ATOM 500 C C . GLN A 1 68 ? 7.478 -5.090 -25.882 1.00 81.62 68 GLN A C 1
ATOM 502 O O . GLN A 1 68 ? 6.652 -5.245 -24.980 1.00 81.62 68 GLN A O 1
ATOM 507 N N . PHE A 1 69 ? 8.768 -4.873 -25.634 1.00 86.62 69 PHE A N 1
ATOM 508 C CA . PHE A 1 69 ? 9.265 -4.582 -24.295 1.00 86.62 69 PHE A CA 1
ATOM 509 C C . PHE A 1 69 ? 9.040 -3.113 -23.979 1.00 86.62 69 PHE A C 1
ATOM 511 O O . PHE A 1 69 ? 9.544 -2.240 -24.685 1.00 86.62 69 PHE A O 1
ATOM 518 N N . THR A 1 70 ? 8.300 -2.849 -22.907 1.00 85.94 70 THR A N 1
ATOM 519 C CA . THR A 1 70 ? 8.108 -1.504 -22.366 1.00 85.94 70 THR A CA 1
ATOM 520 C C . THR A 1 70 ? 8.909 -1.387 -21.080 1.00 85.94 70 THR A C 1
ATOM 522 O O . THR A 1 70 ? 8.587 -2.020 -20.077 1.00 85.94 70 THR A O 1
ATOM 525 N N . PHE A 1 71 ? 9.967 -0.584 -21.100 1.00 88.81 71 PHE A N 1
ATOM 526 C CA . PHE A 1 71 ? 10.787 -0.315 -19.929 1.00 88.81 71 PHE A CA 1
ATOM 527 C C . PHE A 1 71 ? 10.170 0.808 -19.097 1.00 88.81 71 PHE A C 1
ATOM 529 O O . PHE A 1 71 ? 9.937 1.909 -19.604 1.00 88.81 71 PHE A O 1
ATOM 536 N N . VAL A 1 72 ? 9.942 0.518 -17.819 1.00 89.38 72 VAL A N 1
ATOM 537 C CA . VAL A 1 72 ? 9.443 1.445 -16.802 1.00 89.38 72 VAL A CA 1
ATOM 538 C C . VAL A 1 72 ? 10.623 1.866 -15.925 1.00 89.38 72 VAL A C 1
ATOM 540 O O . VAL A 1 72 ? 11.085 1.093 -15.087 1.00 89.38 72 VAL A O 1
ATOM 543 N N . ASP A 1 73 ? 11.134 3.078 -16.128 1.00 89.88 73 ASP A N 1
ATOM 544 C CA . ASP A 1 73 ? 12.212 3.658 -15.322 1.00 89.88 73 ASP A CA 1
ATOM 545 C C . ASP A 1 73 ? 11.647 4.240 -14.022 1.00 89.88 73 ASP A C 1
ATOM 547 O O . ASP A 1 73 ? 10.928 5.243 -14.037 1.00 89.88 73 ASP A O 1
ATOM 551 N N . CYS A 1 74 ? 11.949 3.597 -12.892 1.00 89.19 74 CYS A N 1
ATOM 552 C CA . CYS A 1 74 ? 11.493 4.045 -11.581 1.00 89.19 74 CYS A CA 1
ATOM 553 C C . CYS A 1 74 ? 12.495 5.024 -10.946 1.00 89.19 74 CYS A C 1
ATOM 555 O O . CYS A 1 74 ? 13.712 4.826 -11.035 1.00 89.19 74 CYS A O 1
ATOM 557 N N . PRO A 1 75 ? 12.020 6.041 -10.204 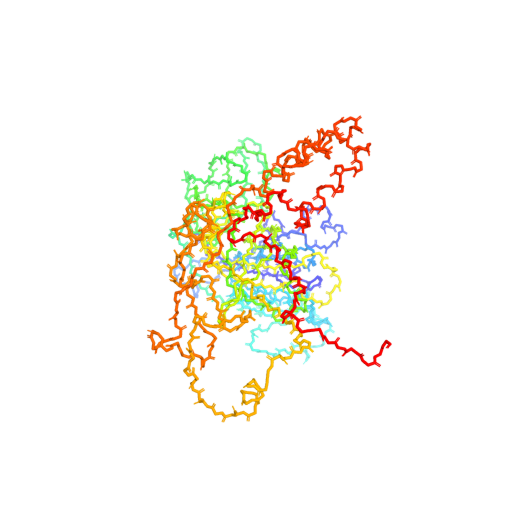1.00 86.69 75 PRO A N 1
ATOM 558 C CA . PRO A 1 75 ? 12.903 6.958 -9.493 1.00 86.69 75 PRO A CA 1
ATOM 559 C C . PRO A 1 75 ? 13.745 6.225 -8.438 1.00 86.69 75 PRO A C 1
ATOM 561 O O . PRO A 1 75 ? 13.292 5.274 -7.811 1.00 86.69 75 PRO A O 1
ATOM 564 N N . GLY A 1 76 ? 14.985 6.677 -8.219 1.00 80.94 76 GLY A N 1
ATOM 565 C CA . GLY A 1 76 ? 15.889 6.084 -7.218 1.00 80.94 76 GLY A CA 1
ATOM 566 C C . GLY A 1 76 ? 15.911 6.799 -5.866 1.00 80.94 76 GLY A C 1
ATOM 567 O O . GLY A 1 76 ? 16.460 6.268 -4.901 1.00 80.94 76 GLY A O 1
ATOM 568 N N . HIS A 1 77 ? 15.377 8.023 -5.795 1.00 83.88 77 HIS A N 1
ATOM 569 C CA . HIS A 1 77 ? 15.487 8.866 -4.606 1.00 83.88 77 HIS A CA 1
ATOM 570 C C . HIS A 1 77 ? 14.564 8.377 -3.487 1.00 83.88 77 HIS A C 1
ATOM 572 O O . HIS A 1 77 ? 13.416 8.005 -3.726 1.00 83.88 77 HIS A O 1
ATOM 578 N N . ALA A 1 78 ? 15.040 8.427 -2.240 1.00 77.56 78 ALA A N 1
ATOM 579 C CA . ALA A 1 78 ? 14.310 7.857 -1.112 1.00 77.56 78 ALA A CA 1
ATOM 580 C C . ALA A 1 78 ? 12.916 8.492 -0.926 1.00 77.56 78 ALA A C 1
ATOM 582 O O . ALA A 1 78 ? 11.960 7.773 -0.632 1.00 77.56 78 ALA A O 1
ATOM 583 N N . SER A 1 79 ? 12.757 9.801 -1.139 1.00 80.38 79 SER A N 1
ATOM 584 C CA . SER A 1 79 ? 11.452 10.481 -1.019 1.00 80.38 79 SER A CA 1
ATOM 585 C C . SER A 1 79 ? 10.390 9.997 -2.020 1.00 80.38 79 SER A C 1
ATOM 587 O O . SER A 1 79 ? 9.205 10.228 -1.799 1.00 80.38 79 SER A O 1
ATOM 589 N N . LEU A 1 80 ? 10.788 9.300 -3.091 1.00 84.62 80 LEU A N 1
ATOM 590 C CA . LEU A 1 80 ? 9.916 8.901 -4.200 1.00 84.62 80 LEU A CA 1
ATOM 591 C C . LEU A 1 80 ? 9.454 7.439 -4.116 1.00 84.62 80 LEU A C 1
ATOM 593 O O . LEU A 1 80 ? 8.934 6.894 -5.086 1.00 84.62 80 LEU A O 1
ATOM 597 N N . ILE A 1 81 ? 9.581 6.800 -2.948 1.00 84.56 81 ILE A N 1
ATOM 598 C CA . ILE A 1 81 ? 9.191 5.394 -2.742 1.00 84.56 81 ILE A CA 1
ATOM 599 C C . ILE A 1 81 ? 7.716 5.119 -3.080 1.00 84.56 81 ILE A C 1
ATOM 601 O O . ILE A 1 81 ? 7.398 4.036 -3.558 1.00 84.56 81 ILE A O 1
ATOM 605 N N . ARG A 1 82 ? 6.821 6.107 -2.917 1.00 84.44 82 ARG A N 1
ATOM 606 C CA . ARG A 1 82 ? 5.406 5.994 -3.321 1.00 84.44 82 ARG A CA 1
ATOM 607 C C . ARG A 1 82 ? 5.277 5.735 -4.827 1.00 84.44 82 ARG A C 1
ATOM 609 O O . ARG A 1 82 ? 4.540 4.847 -5.242 1.00 84.44 82 ARG A O 1
ATOM 616 N N . THR A 1 83 ? 6.058 6.456 -5.631 1.00 85.62 83 THR A N 1
ATOM 617 C CA . THR A 1 83 ? 6.135 6.273 -7.086 1.00 85.62 83 THR A CA 1
ATOM 618 C C . THR A 1 83 ? 6.727 4.908 -7.440 1.00 85.62 83 THR A C 1
ATOM 620 O O . THR A 1 83 ? 6.230 4.254 -8.350 1.00 85.62 83 THR A O 1
ATOM 623 N N . ILE A 1 84 ? 7.739 4.441 -6.695 1.00 89.56 84 ILE A N 1
ATOM 624 C CA . ILE A 1 84 ? 8.348 3.112 -6.890 1.00 89.56 84 ILE A CA 1
ATOM 625 C C . ILE A 1 84 ? 7.326 1.995 -6.637 1.00 89.56 84 ILE A C 1
ATOM 627 O O . ILE A 1 84 ? 7.242 1.064 -7.431 1.00 89.56 84 ILE A O 1
ATOM 631 N N . ILE A 1 85 ? 6.526 2.091 -5.568 1.00 88.25 85 ILE A N 1
ATOM 632 C CA . ILE A 1 85 ? 5.478 1.104 -5.253 1.00 88.25 85 ILE A CA 1
ATOM 633 C C . ILE A 1 85 ? 4.422 1.055 -6.365 1.00 88.25 85 ILE A C 1
ATOM 635 O O . ILE A 1 85 ? 4.054 -0.038 -6.794 1.00 88.25 85 ILE A O 1
ATOM 639 N N . GLY A 1 86 ? 3.979 2.214 -6.867 1.00 85.06 86 GLY A N 1
ATOM 640 C CA . GLY A 1 86 ? 3.051 2.284 -8.001 1.00 85.06 86 GLY A CA 1
ATOM 641 C C . GLY A 1 86 ? 3.644 1.693 -9.286 1.00 85.06 86 GLY A C 1
ATOM 642 O O . GLY A 1 86 ? 3.013 0.859 -9.933 1.00 85.06 86 GLY A O 1
ATOM 643 N N . GLY A 1 87 ? 4.892 2.044 -9.610 1.00 87.44 87 GLY A N 1
ATOM 644 C CA . GLY A 1 87 ? 5.619 1.508 -10.765 1.00 87.44 87 GLY A CA 1
ATOM 645 C C . GLY A 1 87 ? 5.866 -0.002 -10.681 1.00 87.44 87 GLY A C 1
ATOM 646 O O . GLY A 1 87 ? 5.809 -0.707 -11.681 1.00 87.44 87 GLY A O 1
ATOM 647 N N . ALA A 1 88 ? 6.074 -0.545 -9.482 1.00 89.44 88 ALA A N 1
ATOM 648 C CA . ALA A 1 88 ? 6.294 -1.977 -9.301 1.00 89.44 88 ALA A CA 1
ATOM 649 C C . ALA A 1 88 ? 5.023 -2.828 -9.517 1.00 89.44 88 ALA A C 1
ATOM 651 O O . ALA A 1 88 ? 5.116 -4.042 -9.706 1.00 89.44 88 ALA A O 1
ATOM 652 N N . GLN A 1 89 ? 3.833 -2.220 -9.516 1.00 86.69 89 GLN A N 1
ATOM 653 C CA . GLN A 1 89 ? 2.580 -2.930 -9.794 1.00 86.69 89 GLN A CA 1
ATOM 654 C C . GLN A 1 89 ? 2.311 -3.100 -11.290 1.00 86.69 89 GLN A C 1
ATOM 656 O O . GLN A 1 89 ? 1.737 -4.116 -11.675 1.00 86.69 89 GLN A O 1
ATOM 661 N N . ILE A 1 90 ? 2.755 -2.152 -12.123 1.00 88.25 90 ILE A N 1
ATOM 662 C CA . ILE A 1 90 ? 2.542 -2.175 -13.583 1.00 88.25 90 ILE A CA 1
ATOM 663 C C . ILE A 1 90 ? 3.509 -3.108 -14.333 1.00 88.25 90 ILE A C 1
ATOM 665 O O . ILE A 1 90 ? 3.287 -3.402 -15.506 1.00 88.25 90 ILE A O 1
ATOM 669 N N . ILE A 1 91 ? 4.579 -3.568 -13.677 1.00 91.56 91 ILE A N 1
ATOM 670 C CA . ILE A 1 91 ? 5.648 -4.367 -14.297 1.00 91.56 91 ILE A CA 1
ATOM 671 C C . ILE A 1 91 ? 5.387 -5.872 -14.187 1.00 91.56 91 ILE A C 1
ATOM 673 O O . ILE A 1 91 ? 4.879 -6.357 -13.177 1.00 91.56 91 ILE A O 1
ATOM 677 N N . ASP A 1 92 ? 5.799 -6.623 -15.202 1.00 91.25 92 ASP A N 1
ATOM 678 C CA . ASP A 1 92 ? 5.772 -8.088 -15.240 1.00 91.25 92 ASP A CA 1
ATOM 679 C C . ASP A 1 92 ? 7.119 -8.674 -14.756 1.00 91.25 92 ASP A C 1
ATOM 681 O O . ASP A 1 92 ? 7.154 -9.657 -14.011 1.00 91.25 92 ASP A O 1
ATOM 685 N N . LEU A 1 93 ? 8.231 -8.021 -15.125 1.00 93.00 93 LEU A N 1
ATOM 686 C CA . LEU A 1 93 ? 9.609 -8.391 -14.778 1.00 93.00 93 LEU A CA 1
ATOM 687 C C . LEU A 1 93 ? 10.336 -7.215 -14.112 1.00 93.00 93 LEU A C 1
ATOM 689 O O . LEU A 1 93 ? 10.189 -6.069 -14.530 1.00 93.00 93 LEU A O 1
ATOM 693 N N . MET A 1 94 ? 11.154 -7.500 -13.102 1.00 95.00 94 MET A N 1
ATOM 694 C CA . MET A 1 94 ? 11.931 -6.506 -12.365 1.00 95.00 94 MET A CA 1
ATOM 695 C C . MET A 1 94 ? 13.430 -6.647 -12.645 1.00 95.00 94 MET A C 1
ATOM 697 O O . MET A 1 94 ? 14.026 -7.689 -12.377 1.00 95.00 94 MET A O 1
ATOM 701 N N . LEU A 1 95 ? 14.049 -5.569 -13.123 1.00 95.31 95 LEU A N 1
ATOM 702 C CA . LEU A 1 95 ? 15.495 -5.390 -13.207 1.00 95.31 95 LEU A CA 1
ATOM 703 C C . LEU A 1 95 ? 15.973 -4.587 -12.001 1.00 95.31 95 LEU A C 1
ATOM 705 O O . LEU A 1 95 ? 15.651 -3.405 -11.860 1.00 95.31 95 LEU A O 1
ATOM 709 N N . LEU A 1 96 ? 16.756 -5.225 -11.136 1.00 95.44 96 LEU A N 1
ATOM 710 C CA . LEU A 1 96 ? 17.395 -4.561 -10.006 1.00 95.44 96 LEU A CA 1
ATOM 711 C C . LEU A 1 96 ? 18.804 -4.128 -10.404 1.00 95.44 96 LEU A C 1
ATOM 713 O O . LEU A 1 96 ? 19.719 -4.947 -10.478 1.00 95.44 96 LEU A O 1
ATOM 717 N N . VAL A 1 97 ? 18.960 -2.832 -10.662 1.00 95.19 97 VAL A N 1
ATOM 718 C CA . VAL A 1 97 ? 20.214 -2.214 -11.092 1.00 95.19 97 VAL A CA 1
ATOM 719 C C . VAL A 1 97 ? 21.058 -1.859 -9.871 1.00 95.19 97 VAL A C 1
ATOM 721 O O . VAL A 1 97 ? 20.631 -1.107 -8.987 1.00 95.19 97 VAL A O 1
ATOM 724 N N . VAL A 1 98 ? 22.273 -2.394 -9.833 1.00 94.62 98 VAL A N 1
ATOM 725 C CA . VAL A 1 98 ? 23.235 -2.229 -8.743 1.00 94.62 98 VAL A CA 1
ATOM 726 C C . VAL A 1 98 ? 24.512 -1.625 -9.304 1.00 94.62 98 VAL A C 1
ATOM 728 O O . VAL A 1 98 ? 25.031 -2.085 -10.313 1.00 94.62 98 VAL A O 1
ATOM 731 N N . ASP A 1 99 ? 25.019 -0.585 -8.650 1.00 93.88 99 ASP A N 1
ATOM 732 C CA . ASP A 1 99 ? 26.335 -0.029 -8.961 1.00 93.88 99 ASP A CA 1
ATOM 733 C C . ASP A 1 99 ? 27.412 -0.978 -8.420 1.00 93.88 99 ASP A C 1
ATOM 735 O O . ASP A 1 99 ? 27.440 -1.247 -7.215 1.00 93.88 99 ASP A O 1
ATOM 739 N N . VAL A 1 100 ? 28.289 -1.483 -9.292 1.00 92.44 100 VAL A N 1
ATOM 740 C CA . VAL A 1 100 ? 29.347 -2.432 -8.912 1.00 92.44 100 VAL A CA 1
ATOM 741 C C . VAL A 1 100 ? 30.269 -1.891 -7.814 1.00 92.44 100 VAL A C 1
ATOM 743 O O . VAL A 1 100 ? 30.702 -2.651 -6.953 1.00 92.44 100 VAL A O 1
ATOM 746 N N . GLN A 1 101 ? 30.526 -0.579 -7.788 1.00 89.94 101 GLN A N 1
ATOM 747 C CA . GLN A 1 101 ? 31.446 0.034 -6.826 1.00 89.94 101 GLN A CA 1
ATOM 748 C C . GLN A 1 101 ? 30.813 0.187 -5.439 1.00 89.94 101 GLN A C 1
ATOM 750 O O . GLN A 1 101 ? 31.501 0.117 -4.421 1.00 89.94 101 GLN A O 1
ATOM 755 N N . LYS A 1 102 ? 29.498 0.436 -5.392 1.00 90.19 102 LYS A N 1
ATOM 756 C CA . LYS A 1 102 ? 28.766 0.736 -4.148 1.00 90.19 102 LYS A CA 1
ATOM 757 C C . LYS A 1 102 ? 28.029 -0.475 -3.578 1.00 90.19 102 LYS A C 1
ATOM 759 O O . LYS A 1 102 ? 27.671 -0.466 -2.401 1.00 90.19 102 LYS A O 1
ATOM 764 N N . GLY A 1 103 ? 27.787 -1.497 -4.395 1.00 89.56 103 GLY A N 1
ATOM 765 C CA . GLY A 1 103 ? 27.033 -2.682 -4.009 1.00 89.56 103 GLY A CA 1
ATOM 766 C C . GLY A 1 103 ? 25.585 -2.371 -3.613 1.00 89.56 103 GLY A C 1
ATOM 767 O O . GLY A 1 103 ? 24.950 -1.438 -4.110 1.00 89.56 103 GLY A O 1
ATOM 768 N N . ILE A 1 104 ? 25.028 -3.190 -2.717 1.00 89.44 104 ILE A N 1
ATOM 769 C CA . ILE A 1 104 ? 23.635 -3.063 -2.269 1.00 89.44 104 ILE A CA 1
ATOM 770 C C . ILE A 1 104 ? 23.513 -1.934 -1.242 1.00 89.44 104 ILE A C 1
ATOM 772 O O . ILE A 1 104 ? 24.077 -1.994 -0.153 1.00 89.44 104 ILE A O 1
ATOM 776 N N . GLN A 1 105 ? 22.698 -0.936 -1.573 1.00 89.12 105 GLN A N 1
ATOM 777 C CA . GLN A 1 105 ? 22.388 0.209 -0.715 1.00 89.12 105 GLN A CA 1
ATOM 778 C C . GLN A 1 105 ? 20.950 0.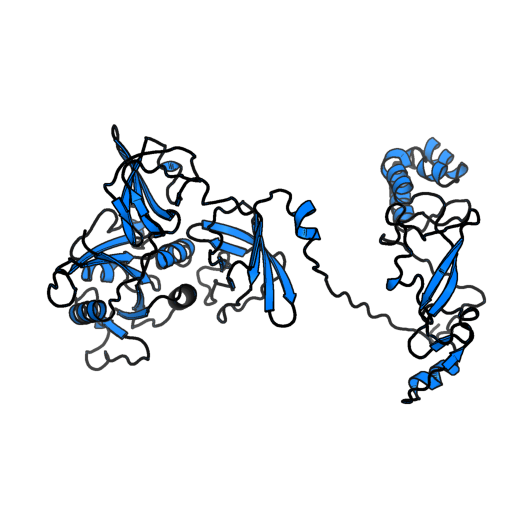121 -0.171 1.00 89.12 105 GLN A C 1
ATOM 780 O O . GLN A 1 105 ? 20.171 -0.740 -0.586 1.00 89.12 105 GLN A O 1
ATOM 785 N N . THR A 1 106 ? 20.565 1.029 0.734 1.00 86.50 106 THR A N 1
ATOM 786 C CA . THR A 1 106 ? 19.254 1.015 1.416 1.00 86.50 106 THR A CA 1
ATOM 787 C C . THR A 1 106 ? 18.074 0.923 0.441 1.00 86.50 106 THR A C 1
ATOM 789 O O . THR A 1 106 ? 17.197 0.080 0.598 1.00 86.50 106 THR A O 1
ATOM 792 N N . GLN A 1 107 ? 18.075 1.739 -0.613 1.00 88.50 107 GLN A N 1
ATOM 793 C CA . GLN A 1 107 ? 17.012 1.801 -1.621 1.00 88.50 107 GLN A CA 1
ATOM 794 C C . GLN A 1 107 ? 17.004 0.552 -2.508 1.00 88.50 107 GLN A C 1
ATOM 796 O O . GLN A 1 107 ? 15.938 0.093 -2.905 1.00 88.50 107 GLN A O 1
ATOM 801 N N . THR A 1 108 ? 18.173 -0.032 -2.788 1.00 90.69 108 THR A N 1
ATOM 802 C CA . THR A 1 108 ? 18.279 -1.318 -3.491 1.00 90.69 108 THR A CA 1
ATOM 803 C C . THR A 1 108 ? 17.628 -2.429 -2.664 1.00 90.69 108 THR A C 1
ATOM 805 O O . THR A 1 108 ? 16.862 -3.221 -3.208 1.00 90.69 108 THR A O 1
ATOM 808 N N . ALA A 1 109 ? 17.854 -2.445 -1.345 1.00 89.75 109 ALA A N 1
ATOM 809 C CA . ALA A 1 109 ? 17.199 -3.385 -0.436 1.00 89.75 109 ALA A CA 1
ATOM 810 C C . ALA A 1 109 ? 15.678 -3.149 -0.340 1.00 89.75 109 ALA A C 1
ATOM 812 O O . ALA A 1 109 ? 14.910 -4.106 -0.363 1.00 89.75 109 ALA A O 1
ATOM 813 N N . GLU A 1 110 ? 15.220 -1.894 -0.288 1.00 91.25 110 GLU A N 1
ATOM 814 C CA . GLU A 1 110 ? 13.785 -1.566 -0.321 1.00 91.25 110 GLU A CA 1
ATOM 815 C C . GLU A 1 110 ? 13.117 -2.017 -1.628 1.00 91.25 110 GLU A C 1
ATOM 817 O O . GLU A 1 110 ? 12.035 -2.600 -1.588 1.00 91.25 110 GLU A O 1
ATOM 822 N N . CYS A 1 111 ? 13.771 -1.815 -2.777 1.00 92.25 111 CYS A N 1
ATOM 823 C CA . CYS A 1 111 ? 13.282 -2.300 -4.068 1.00 92.25 111 CYS A CA 1
ATOM 824 C C . CYS A 1 111 ? 13.206 -3.830 -4.097 1.00 92.25 111 CYS A C 1
ATOM 826 O O . CYS A 1 111 ? 12.206 -4.378 -4.552 1.00 92.25 111 CYS A O 1
ATOM 828 N N . LEU A 1 112 ? 14.223 -4.521 -3.573 1.00 91.81 112 LEU A N 1
ATOM 829 C CA . LEU A 1 112 ? 14.224 -5.981 -3.479 1.00 91.81 112 LEU A CA 1
ATOM 830 C C . LEU A 1 112 ? 13.029 -6.496 -2.663 1.00 91.81 112 LEU A C 1
ATOM 832 O O . LEU A 1 112 ? 12.347 -7.419 -3.102 1.00 91.81 112 LEU A O 1
ATOM 836 N N . ILE A 1 113 ? 12.737 -5.855 -1.524 1.00 91.81 113 ILE A N 1
ATOM 837 C CA . ILE A 1 113 ? 11.558 -6.175 -0.709 1.00 91.81 113 ILE A CA 1
ATOM 838 C C . ILE A 1 113 ? 10.288 -5.971 -1.538 1.00 91.81 113 ILE A C 1
ATOM 840 O O . ILE A 1 113 ? 9.478 -6.883 -1.616 1.00 91.81 113 ILE A O 1
ATOM 844 N N . ILE A 1 114 ? 10.117 -4.826 -2.207 1.00 91.56 114 ILE A N 1
ATOM 845 C CA . ILE A 1 114 ? 8.931 -4.561 -3.047 1.00 91.56 114 ILE A CA 1
ATOM 846 C C . ILE A 1 114 ? 8.748 -5.643 -4.126 1.00 91.56 114 ILE A C 1
ATOM 848 O O . ILE A 1 114 ? 7.625 -6.106 -4.332 1.00 91.56 114 ILE A O 1
ATOM 852 N N . GLY A 1 115 ? 9.833 -6.078 -4.774 1.00 90.44 115 GLY A N 1
ATOM 853 C CA . GLY A 1 115 ? 9.807 -7.166 -5.755 1.00 90.44 115 GLY A CA 1
ATOM 854 C C . GLY A 1 115 ? 9.331 -8.496 -5.167 1.00 90.44 115 GLY A C 1
ATOM 855 O O . GLY A 1 115 ? 8.498 -9.171 -5.773 1.00 90.44 115 GLY A O 1
ATOM 856 N N . GLU A 1 116 ? 9.797 -8.838 -3.962 1.00 89.62 116 GLU A N 1
ATOM 857 C CA . GLU A 1 116 ? 9.350 -10.020 -3.215 1.00 89.62 116 GLU A CA 1
ATOM 858 C C . GLU A 1 116 ? 7.861 -9.923 -2.844 1.00 89.62 116 GLU A C 1
ATOM 860 O O . GLU A 1 116 ? 7.103 -10.871 -3.061 1.00 89.62 116 GLU A O 1
ATOM 865 N N . LEU A 1 117 ? 7.417 -8.762 -2.344 1.00 88.19 117 LEU A N 1
ATOM 866 C CA . LEU A 1 117 ? 6.027 -8.525 -1.934 1.00 88.19 117 LEU A CA 1
ATOM 867 C C . LEU A 1 117 ? 5.041 -8.673 -3.094 1.00 88.19 117 LEU A C 1
ATOM 869 O O . LEU A 1 117 ? 3.948 -9.211 -2.918 1.00 88.19 117 LEU A O 1
ATOM 873 N N . LEU A 1 118 ? 5.429 -8.186 -4.272 1.00 85.38 118 LEU A N 1
ATOM 874 C CA . LEU A 1 118 ? 4.618 -8.228 -5.487 1.00 85.38 118 LEU A CA 1
ATOM 875 C C . LEU A 1 118 ? 4.890 -9.476 -6.345 1.00 85.38 118 LEU A C 1
ATOM 877 O O . LEU A 1 118 ? 4.368 -9.564 -7.456 1.00 85.38 118 LEU A O 1
ATOM 881 N N . GLN A 1 119 ? 5.685 -10.426 -5.831 1.00 82.44 119 GLN A N 1
ATOM 882 C CA . GLN A 1 119 ? 6.018 -11.715 -6.452 1.00 82.44 119 GLN A CA 1
ATOM 883 C C . GLN A 1 119 ? 6.525 -11.595 -7.897 1.00 82.44 119 GLN A C 1
ATOM 885 O O . GLN A 1 119 ? 6.165 -12.385 -8.771 1.00 82.44 119 GLN A O 1
ATOM 890 N N . LYS A 1 120 ? 7.356 -10.587 -8.165 1.00 84.25 120 LYS A N 1
ATOM 891 C CA . LYS A 1 120 ? 7.886 -10.337 -9.509 1.00 84.25 120 LYS A CA 1
ATOM 892 C C . LYS A 1 120 ? 9.093 -11.227 -9.785 1.00 84.25 120 LYS A C 1
ATOM 894 O O . LYS A 1 120 ? 9.915 -11.469 -8.900 1.00 84.25 120 LYS A O 1
ATOM 899 N N . LYS A 1 121 ? 9.237 -11.683 -11.035 1.00 89.88 121 LYS A N 1
ATOM 900 C CA . LYS A 1 121 ? 10.503 -12.278 -11.483 1.00 89.88 121 LYS A CA 1
ATOM 901 C C . LYS A 1 121 ? 11.588 -11.202 -11.430 1.00 89.88 121 LYS A C 1
ATOM 903 O O . LYS A 1 121 ? 11.341 -10.059 -11.811 1.00 89.88 121 LYS A O 1
ATOM 908 N N . LEU A 1 122 ? 12.767 -11.575 -10.950 1.00 92.44 122 LEU A N 1
ATOM 909 C CA . LEU A 1 122 ? 13.873 -10.660 -10.693 1.00 92.44 122 LEU A CA 1
ATOM 910 C C . LEU A 1 122 ? 15.082 -11.044 -11.542 1.00 92.44 122 LEU A C 1
ATOM 912 O O . LEU A 1 122 ? 15.457 -12.214 -11.588 1.00 92.44 122 LEU A O 1
ATOM 916 N N . ILE A 1 123 ? 15.717 -10.046 -12.145 1.00 94.00 123 ILE A N 1
ATOM 917 C CA . ILE A 1 123 ? 17.052 -10.145 -12.735 1.00 94.00 123 ILE A CA 1
ATOM 918 C C . ILE A 1 123 ? 17.902 -9.045 -12.111 1.00 94.00 123 ILE A C 1
ATOM 920 O O . ILE A 1 123 ? 17.464 -7.897 -11.990 1.00 94.00 123 ILE A O 1
ATOM 924 N N . VAL A 1 124 ? 19.117 -9.390 -11.701 1.00 94.31 124 VAL A N 1
ATOM 925 C CA . VAL A 1 124 ? 20.062 -8.420 -11.146 1.00 94.31 124 VAL A CA 1
ATOM 926 C C . VAL A 1 124 ? 20.964 -7.924 -12.266 1.00 94.31 124 VAL A C 1
ATOM 928 O O . VAL A 1 124 ? 21.539 -8.712 -13.012 1.00 94.31 124 VAL A O 1
ATOM 931 N N . VAL A 1 125 ? 21.096 -6.608 -12.382 1.00 94.94 125 VAL A N 1
ATOM 932 C CA . VAL A 1 125 ? 21.977 -5.973 -13.360 1.00 94.94 125 VAL A CA 1
ATOM 933 C C . VAL A 1 125 ? 23.059 -5.218 -12.607 1.00 94.94 125 VAL A C 1
ATOM 935 O O . VAL A 1 125 ? 22.773 -4.249 -11.906 1.00 94.94 125 VAL A O 1
ATOM 938 N N . ILE A 1 126 ? 24.301 -5.663 -12.745 1.00 94.19 126 ILE A N 1
ATOM 939 C CA . ILE A 1 126 ? 25.465 -5.006 -12.157 1.00 94.19 126 ILE A CA 1
ATOM 940 C C . ILE A 1 126 ? 25.989 -4.019 -13.191 1.00 94.19 126 ILE A C 1
ATOM 942 O O . ILE A 1 126 ? 26.513 -4.418 -14.226 1.00 94.19 126 ILE A O 1
ATOM 946 N N . ASN A 1 127 ? 25.792 -2.732 -12.932 1.00 93.75 127 ASN A N 1
ATOM 947 C CA . ASN A 1 127 ? 26.159 -1.649 -13.832 1.00 93.75 127 ASN A CA 1
ATOM 948 C C . ASN A 1 127 ? 27.516 -1.031 -13.449 1.00 93.75 127 ASN A C 1
ATOM 950 O O . ASN A 1 127 ? 27.965 -1.162 -12.308 1.00 93.75 127 ASN A O 1
ATOM 954 N N . LYS A 1 128 ? 28.114 -0.286 -14.388 1.00 92.88 128 LYS A N 1
ATOM 955 C CA . LYS A 1 128 ? 29.419 0.398 -14.274 1.00 92.88 128 LYS A CA 1
ATOM 956 C C . LYS A 1 128 ? 30.624 -0.540 -14.169 1.00 92.88 128 LYS A C 1
ATOM 958 O O . LYS A 1 128 ? 31.614 -0.242 -13.504 1.00 92.88 128 LYS A O 1
ATOM 963 N N . VAL A 1 129 ? 30.543 -1.697 -14.823 1.00 91.38 129 VAL A N 1
ATOM 964 C CA . VAL A 1 129 ? 31.629 -2.695 -14.814 1.00 91.38 129 VAL A CA 1
ATOM 965 C C . VAL A 1 129 ? 32.888 -2.234 -15.551 1.00 91.38 129 VAL A C 1
ATOM 967 O O . VAL A 1 129 ? 33.933 -2.858 -15.401 1.00 91.38 129 VAL A O 1
ATOM 970 N N . ASP A 1 130 ? 32.816 -1.126 -16.296 1.00 88.81 130 ASP A N 1
ATOM 971 C CA . ASP A 1 130 ? 33.966 -0.413 -16.866 1.00 88.81 130 ASP A CA 1
ATOM 972 C C . ASP A 1 130 ? 35.007 -0.014 -15.809 1.00 88.81 130 ASP A C 1
ATOM 974 O O . ASP A 1 130 ? 36.200 0.002 -16.102 1.00 88.81 130 ASP A O 1
ATOM 978 N N . ALA A 1 131 ? 34.587 0.181 -14.555 1.00 86.62 131 ALA A N 1
ATOM 979 C CA . ALA A 1 131 ? 35.492 0.449 -13.440 1.00 86.62 131 ALA A CA 1
ATOM 980 C C . ALA A 1 131 ? 36.439 -0.717 -13.092 1.00 86.62 131 ALA A C 1
ATOM 982 O O . ALA A 1 131 ? 37.412 -0.507 -12.368 1.00 86.62 131 ALA A O 1
ATOM 983 N N . TYR A 1 132 ? 36.156 -1.934 -13.569 1.00 84.19 132 TYR A N 1
ATOM 984 C CA . TYR A 1 132 ? 36.929 -3.140 -13.278 1.00 84.19 132 TYR A CA 1
ATOM 985 C C . TYR A 1 132 ? 37.459 -3.791 -14.562 1.00 84.19 132 TYR A C 1
ATOM 987 O O . TYR A 1 132 ? 36.789 -3.746 -15.599 1.00 84.19 132 TYR A O 1
ATOM 995 N N . PRO A 1 133 ? 38.638 -4.435 -14.525 1.00 80.62 133 PRO A N 1
ATOM 996 C CA . PRO A 1 133 ? 39.150 -5.209 -15.653 1.00 80.62 133 PRO A CA 1
ATOM 997 C C . PRO A 1 133 ? 38.281 -6.456 -15.919 1.00 80.62 133 PRO A C 1
ATOM 999 O O . PRO A 1 133 ? 37.544 -6.914 -15.047 1.00 80.62 133 PRO A O 1
ATOM 1002 N N . ALA A 1 134 ? 38.299 -6.958 -17.160 1.00 76.75 134 ALA A N 1
ATOM 1003 C CA . ALA A 1 134 ? 37.334 -7.948 -17.660 1.00 76.75 134 ALA A CA 1
ATOM 1004 C C . ALA A 1 134 ? 37.352 -9.297 -16.915 1.00 76.75 134 ALA A C 1
ATOM 1006 O O . ALA A 1 134 ? 36.319 -9.951 -16.810 1.00 76.75 134 ALA A O 1
ATOM 1007 N N . ASP A 1 135 ? 38.501 -9.672 -16.363 1.00 75.00 135 ASP A N 1
ATOM 1008 C CA . ASP A 1 135 ? 38.736 -10.869 -15.550 1.00 75.00 135 ASP A CA 1
ATOM 1009 C C . ASP A 1 135 ? 37.989 -10.857 -14.205 1.00 75.00 135 ASP A C 1
ATOM 1011 O O . ASP A 1 135 ? 37.750 -11.910 -13.622 1.00 75.00 135 ASP A O 1
ATOM 1015 N N . GLN A 1 136 ? 37.580 -9.681 -13.722 1.00 75.31 136 GLN A N 1
ATOM 1016 C CA . GLN A 1 136 ? 36.878 -9.510 -12.443 1.00 75.31 136 GLN A CA 1
ATOM 1017 C C . GLN A 1 136 ? 35.375 -9.237 -12.610 1.00 75.31 136 GLN A C 1
ATOM 1019 O O . GLN A 1 136 ? 34.708 -8.832 -11.659 1.00 75.31 136 GLN A O 1
ATOM 1024 N N . ARG A 1 137 ? 34.828 -9.432 -13.819 1.00 76.44 137 ARG A N 1
ATOM 1025 C CA . ARG A 1 137 ? 33.420 -9.130 -14.146 1.00 76.44 137 ARG A CA 1
ATOM 1026 C C . ARG A 1 137 ? 32.481 -10.336 -14.038 1.00 76.44 137 ARG A C 1
ATOM 1028 O O . ARG A 1 137 ? 31.309 -10.217 -14.390 1.00 76.44 137 ARG A O 1
ATOM 1035 N N . GLU A 1 138 ? 32.960 -11.477 -13.548 1.00 73.50 138 GLU A N 1
ATOM 1036 C CA . GLU A 1 138 ? 32.124 -12.654 -13.301 1.00 73.50 138 GLU A CA 1
ATOM 1037 C C . GLU A 1 138 ? 31.457 -12.580 -11.922 1.00 73.50 138 GLU A C 1
ATOM 1039 O O . GLU A 1 138 ? 32.115 -12.601 -10.881 1.00 73.50 138 GLU A O 1
ATOM 1044 N N . PHE A 1 139 ? 30.124 -12.523 -11.910 1.00 79.12 139 PHE A N 1
ATOM 1045 C CA . PHE A 1 139 ? 29.332 -12.451 -10.685 1.00 79.12 139 PHE A CA 1
ATOM 1046 C C . PHE A 1 139 ? 28.423 -13.677 -10.563 1.00 79.12 139 PHE A C 1
ATOM 1048 O O . PHE A 1 139 ? 27.564 -13.918 -11.407 1.00 79.12 139 PHE A O 1
ATOM 1055 N N . GLY A 1 140 ? 28.603 -14.453 -9.492 1.00 73.44 140 GLY A N 1
ATOM 1056 C CA . GLY A 1 140 ? 27.801 -15.643 -9.204 1.00 73.44 140 GLY A CA 1
ATOM 1057 C C . GLY A 1 140 ? 26.598 -15.353 -8.303 1.00 73.44 140 GLY A C 1
ATOM 1058 O O . GLY A 1 140 ? 26.682 -14.569 -7.358 1.00 73.44 140 GLY A O 1
ATOM 1059 N N . GLY A 1 141 ? 25.476 -16.032 -8.550 1.00 74.75 141 GLY A N 1
ATOM 1060 C CA . GLY A 1 141 ? 24.277 -15.926 -7.721 1.00 74.75 141 GLY A CA 1
ATOM 1061 C C . GLY A 1 141 ? 23.208 -16.959 -8.070 1.00 74.75 141 GLY A C 1
ATOM 1062 O O . GLY A 1 141 ? 23.275 -17.628 -9.094 1.00 74.75 141 GLY A O 1
ATOM 1063 N N . LYS A 1 142 ? 22.201 -17.096 -7.198 1.00 78.56 142 LYS A N 1
ATOM 1064 C CA . LYS A 1 142 ? 21.041 -17.985 -7.426 1.00 78.56 142 LYS A CA 1
ATOM 1065 C C . LYS A 1 142 ? 20.005 -17.403 -8.400 1.00 78.56 142 LYS A C 1
ATOM 1067 O O . LYS A 1 142 ? 19.109 -18.117 -8.830 1.00 78.56 142 LYS A O 1
ATOM 1072 N N . VAL A 1 143 ? 20.095 -16.105 -8.680 1.00 85.44 143 VAL A N 1
ATOM 1073 C CA . VAL A 1 143 ? 19.211 -15.339 -9.572 1.00 85.44 143 VAL A CA 1
ATOM 1074 C C . VAL A 1 143 ? 20.036 -14.944 -10.799 1.00 85.44 143 VAL A C 1
ATOM 1076 O O . VAL A 1 143 ? 21.233 -14.729 -10.619 1.00 85.44 143 VAL A O 1
ATOM 1079 N N . PRO A 1 144 ? 19.463 -14.826 -12.012 1.00 90.31 144 PRO A N 1
ATOM 1080 C CA . PRO A 1 144 ? 20.206 -14.356 -13.180 1.00 90.31 144 PRO A CA 1
ATOM 1081 C C . PRO A 1 144 ? 20.856 -12.990 -12.922 1.00 90.31 144 PRO A C 1
ATOM 1083 O O . PRO A 1 144 ? 20.170 -12.038 -12.531 1.00 90.31 144 PRO A O 1
ATOM 1086 N N . ILE A 1 145 ? 22.172 -12.912 -13.128 1.00 92.44 145 ILE A N 1
ATOM 1087 C CA . ILE A 1 145 ? 22.975 -11.697 -12.960 1.00 92.44 145 ILE A CA 1
ATOM 1088 C C . ILE A 1 145 ? 23.631 -11.358 -14.294 1.00 92.44 145 ILE A C 1
ATOM 1090 O O . ILE A 1 145 ? 24.262 -12.219 -14.898 1.00 92.44 145 ILE A O 1
ATOM 1094 N N . TYR A 1 146 ? 23.516 -10.101 -14.720 1.00 92.75 146 TYR A N 1
ATOM 1095 C CA . TYR A 1 146 ? 24.185 -9.592 -15.917 1.00 92.75 146 TYR A CA 1
ATOM 1096 C C . TYR A 1 146 ? 25.085 -8.409 -15.564 1.00 92.75 146 TYR A C 1
ATOM 1098 O O . TYR A 1 146 ? 24.642 -7.443 -14.939 1.00 92.75 146 TYR A O 1
ATOM 1106 N N . ALA A 1 147 ? 26.347 -8.493 -15.975 1.00 92.44 147 ALA A N 1
ATOM 1107 C CA . ALA A 1 147 ? 27.345 -7.440 -15.847 1.00 92.44 147 ALA A CA 1
ATOM 1108 C C . ALA A 1 147 ? 27.281 -6.518 -17.071 1.00 92.44 147 ALA A C 1
ATOM 1110 O O . ALA A 1 147 ? 27.471 -6.970 -18.197 1.00 92.44 147 ALA A O 1
ATOM 1111 N N . VAL A 1 148 ? 27.019 -5.226 -16.871 1.00 92.94 148 VAL A N 1
ATOM 1112 C CA . VAL A 1 148 ? 26.870 -4.260 -17.967 1.00 92.94 148 VAL A CA 1
ATOM 1113 C C . VAL A 1 148 ? 27.601 -2.951 -17.686 1.00 92.94 148 VAL A C 1
ATOM 1115 O O . VAL A 1 148 ? 27.740 -2.511 -16.544 1.00 92.94 148 VAL A O 1
ATOM 1118 N N . SER A 1 149 ? 28.035 -2.280 -18.749 1.00 92.88 149 SER A N 1
ATOM 1119 C CA . SER A 1 149 ? 28.326 -0.847 -18.709 1.00 92.88 149 SER A CA 1
ATOM 1120 C C . SER A 1 149 ? 27.340 -0.147 -19.630 1.00 92.88 149 SER A C 1
ATOM 1122 O O . SER A 1 149 ? 27.459 -0.204 -20.852 1.00 92.88 149 SER A O 1
ATOM 1124 N N . ALA A 1 150 ? 26.330 0.499 -19.042 1.00 89.19 150 ALA A N 1
ATOM 1125 C CA . ALA A 1 150 ? 25.293 1.177 -19.817 1.00 89.19 150 ALA A CA 1
ATOM 1126 C C . ALA A 1 150 ? 25.829 2.357 -20.652 1.00 89.19 150 ALA A C 1
ATOM 1128 O O . ALA A 1 150 ? 25.196 2.728 -21.636 1.00 89.19 150 ALA A O 1
ATOM 1129 N N . LEU A 1 151 ? 26.965 2.949 -20.261 1.00 87.19 151 LEU A N 1
ATOM 1130 C CA . LEU A 1 151 ? 27.598 4.055 -20.988 1.00 87.19 151 LEU A CA 1
ATOM 1131 C C . LEU A 1 151 ? 28.444 3.565 -22.168 1.00 87.19 151 LEU A C 1
ATOM 1133 O O . LEU A 1 151 ? 28.343 4.131 -23.252 1.00 87.19 151 LEU A O 1
ATOM 1137 N N . GLU A 1 152 ? 29.249 2.517 -21.974 1.00 87.44 152 GLU A N 1
ATOM 1138 C CA . GLU A 1 152 ? 30.111 1.968 -23.033 1.00 87.44 152 GLU A CA 1
ATOM 1139 C C . GLU A 1 152 ? 29.379 0.985 -23.960 1.00 87.44 152 GLU A C 1
ATOM 1141 O O . GLU A 1 152 ? 29.852 0.686 -25.053 1.00 87.44 152 GLU A O 1
ATOM 1146 N N . GLY A 1 153 ? 28.225 0.461 -23.534 1.00 86.25 153 GLY A N 1
ATOM 1147 C CA . GLY A 1 153 ? 27.456 -0.550 -24.265 1.00 86.25 153 GLY A CA 1
ATOM 1148 C C . GLY A 1 153 ? 27.909 -1.995 -24.017 1.00 86.25 153 GLY A C 1
ATOM 1149 O O . GLY A 1 153 ? 27.310 -2.928 -24.558 1.00 86.25 153 GLY A O 1
ATOM 1150 N N . THR A 1 154 ? 28.925 -2.209 -23.179 1.00 88.81 154 THR A N 1
ATOM 1151 C CA . THR A 1 154 ? 29.443 -3.536 -22.815 1.00 88.81 154 THR A CA 1
ATOM 1152 C C . THR A 1 154 ? 28.370 -4.375 -22.104 1.00 88.81 154 THR A C 1
ATOM 1154 O O . THR A 1 154 ? 27.734 -3.896 -21.165 1.00 88.81 154 THR A O 1
ATOM 1157 N N . GLY A 1 155 ? 28.160 -5.624 -22.539 1.00 87.88 155 GLY A N 1
ATOM 1158 C CA . GLY A 1 155 ? 27.216 -6.578 -21.925 1.00 87.88 155 GLY A CA 1
ATOM 1159 C C . GLY A 1 155 ? 25.727 -6.348 -22.245 1.00 87.88 155 GLY A C 1
ATOM 1160 O O . GLY A 1 155 ? 24.876 -7.144 -21.851 1.00 87.88 155 GLY A O 1
ATOM 1161 N N . ILE A 1 156 ? 25.372 -5.292 -22.991 1.00 89.12 156 ILE A N 1
ATOM 1162 C CA . ILE A 1 156 ? 23.967 -4.974 -23.318 1.00 89.12 156 ILE A CA 1
ATOM 1163 C C . ILE A 1 156 ? 23.335 -6.020 -24.250 1.00 89.12 156 ILE A C 1
ATOM 1165 O O . ILE A 1 156 ? 22.145 -6.316 -24.130 1.00 89.12 156 ILE A O 1
ATOM 1169 N N . SER A 1 157 ? 24.110 -6.597 -25.171 1.00 88.56 157 SER A N 1
ATOM 1170 C CA . SER A 1 157 ? 23.654 -7.676 -26.057 1.00 88.56 157 SER A CA 1
ATOM 1171 C C . SER A 1 157 ? 23.302 -8.947 -25.281 1.00 88.56 157 SER A C 1
ATOM 1173 O O . SER A 1 157 ? 22.250 -9.537 -25.521 1.00 88.56 157 SER A O 1
ATOM 1175 N N . GLU A 1 158 ? 24.143 -9.330 -24.320 1.00 90.25 158 GLU A N 1
ATOM 1176 C CA . GLU A 1 158 ? 23.919 -10.475 -23.432 1.00 90.25 158 GLU A CA 1
ATOM 1177 C C . GLU A 1 158 ? 22.680 -10.261 -22.565 1.00 90.25 158 GLU A C 1
ATOM 1179 O O . GLU A 1 158 ? 21.804 -11.122 -22.530 1.00 90.25 158 GLU A O 1
ATOM 1184 N N . LEU A 1 159 ? 22.538 -9.074 -21.961 1.00 91.31 159 LEU A N 1
ATOM 1185 C CA . LEU A 1 159 ? 21.335 -8.713 -21.211 1.00 91.31 159 LEU A CA 1
ATOM 1186 C C . LEU A 1 159 ? 20.079 -8.767 -22.094 1.00 91.31 159 LEU A C 1
ATOM 1188 O O . LEU A 1 159 ? 19.044 -9.260 -21.655 1.00 91.31 159 LEU A O 1
ATOM 1192 N N . ARG A 1 160 ? 20.145 -8.296 -23.347 1.00 88.88 160 ARG A N 1
ATOM 1193 C CA . ARG A 1 160 ? 19.007 -8.354 -24.280 1.00 88.88 160 ARG A CA 1
ATOM 1194 C C . ARG A 1 160 ? 18.594 -9.794 -24.586 1.00 88.88 160 ARG A C 1
ATOM 1196 O O . ARG A 1 160 ? 17.398 -10.071 -24.628 1.00 88.88 160 ARG A O 1
ATOM 1203 N N . ASN A 1 161 ? 19.553 -10.694 -24.782 1.00 88.06 161 ASN A N 1
ATOM 1204 C CA . ASN A 1 161 ? 19.267 -12.114 -24.982 1.00 88.06 161 ASN A CA 1
ATOM 1205 C C . ASN A 1 161 ? 18.696 -12.745 -23.705 1.00 88.06 161 ASN A C 1
ATOM 1207 O O . ASN A 1 161 ? 17.658 -13.397 -23.762 1.00 88.06 161 ASN A O 1
ATOM 1211 N N . GLY A 1 162 ? 19.274 -12.435 -22.544 1.00 89.56 162 GLY A N 1
ATOM 1212 C CA . GLY A 1 162 ? 18.763 -12.867 -21.246 1.00 89.56 162 GLY A CA 1
ATOM 1213 C C . GLY A 1 162 ? 17.334 -12.403 -20.954 1.00 89.56 162 GLY A C 1
ATOM 1214 O O . GLY A 1 162 ? 16.541 -13.148 -20.388 1.00 89.56 162 GLY A O 1
ATOM 1215 N N . LEU A 1 163 ? 16.966 -11.191 -21.382 1.00 89.56 163 LEU A N 1
ATOM 1216 C CA . LEU A 1 163 ? 15.593 -10.682 -21.300 1.00 89.56 163 LEU A CA 1
ATOM 1217 C C . LEU A 1 163 ? 14.624 -11.465 -22.192 1.00 89.56 163 LEU A C 1
ATOM 1219 O O . LEU A 1 163 ? 13.491 -11.708 -21.780 1.00 89.56 163 LEU A O 1
ATOM 1223 N N . LYS A 1 164 ? 15.060 -11.863 -23.395 1.00 86.50 164 LYS A N 1
ATOM 1224 C CA . LYS A 1 164 ? 14.266 -12.727 -24.279 1.00 86.50 164 LYS A CA 1
ATOM 1225 C C . LYS A 1 164 ? 14.056 -14.109 -23.661 1.00 86.50 164 LYS A C 1
ATOM 1227 O O . LYS A 1 164 ? 12.944 -14.613 -23.697 1.00 86.50 164 LYS A O 1
ATOM 1232 N N . GLU A 1 165 ? 15.089 -14.695 -23.060 1.00 86.44 165 GLU A N 1
ATOM 1233 C CA . GLU A 1 165 ? 14.998 -16.002 -22.392 1.00 86.44 165 GLU A CA 1
ATOM 1234 C C . GLU A 1 165 ? 14.158 -15.954 -21.109 1.00 86.44 165 GLU A C 1
ATOM 1236 O O . GLU A 1 165 ? 13.431 -16.894 -20.794 1.00 86.44 165 GLU A O 1
ATOM 1241 N N . ALA A 1 166 ? 14.223 -14.846 -20.368 1.00 86.88 166 ALA A N 1
ATOM 1242 C CA . ALA A 1 166 ? 13.436 -14.639 -19.156 1.00 86.88 166 ALA A CA 1
ATOM 1243 C C . ALA A 1 166 ? 11.960 -14.306 -19.431 1.00 86.88 166 ALA A C 1
ATOM 1245 O O . ALA A 1 166 ? 11.156 -14.268 -18.486 1.00 86.88 166 ALA A O 1
ATOM 1246 N N . PHE A 1 167 ? 11.602 -14.049 -20.693 1.00 87.25 167 PHE A N 1
ATOM 1247 C CA . PHE A 1 167 ? 10.231 -13.785 -21.091 1.00 87.25 167 PHE A CA 1
ATOM 1248 C C . PHE A 1 167 ? 9.323 -14.952 -20.695 1.00 87.25 167 PHE A C 1
ATOM 1250 O O . PHE A 1 167 ? 9.642 -16.131 -20.830 1.00 87.25 167 PHE A O 1
ATOM 1257 N N . PHE A 1 168 ? 8.149 -14.598 -20.200 1.00 86.38 168 PHE A N 1
ATOM 1258 C CA . PHE A 1 168 ? 7.054 -15.521 -19.982 1.00 86.38 168 PHE A CA 1
ATOM 1259 C C . PHE A 1 168 ? 5.783 -14.807 -20.395 1.00 86.38 168 PHE A C 1
ATOM 1261 O O . PHE A 1 168 ? 5.674 -13.597 -20.203 1.00 86.38 168 PHE A O 1
ATOM 1268 N N . GLN A 1 169 ? 4.819 -15.545 -20.929 1.00 81.50 169 GLN A N 1
ATOM 1269 C CA . GLN A 1 169 ? 3.528 -14.962 -21.245 1.00 81.50 169 GLN A CA 1
ATOM 1270 C C . GLN A 1 169 ? 2.767 -14.711 -19.932 1.00 81.50 169 GLN A C 1
ATOM 1272 O O . GLN A 1 169 ? 2.477 -15.671 -19.213 1.00 81.50 169 GLN A O 1
ATOM 1277 N N . PRO A 1 170 ? 2.493 -13.448 -19.560 1.00 78.44 170 PRO A N 1
ATOM 1278 C CA . PRO A 1 170 ? 1.762 -13.151 -18.337 1.00 78.44 170 PRO A CA 1
ATOM 1279 C C . PRO A 1 170 ? 0.291 -13.553 -18.492 1.00 78.44 170 PRO A C 1
ATOM 1281 O O . PRO A 1 170 ? -0.319 -13.309 -19.534 1.00 78.44 170 PRO A O 1
ATOM 1284 N N . GLU A 1 171 ? -0.301 -14.122 -17.441 1.00 79.50 171 GLU A N 1
ATOM 1285 C CA . GLU A 1 171 ? -1.745 -14.359 -17.392 1.00 79.50 171 GLU A CA 1
ATOM 1286 C C . GLU A 1 171 ? -2.471 -13.009 -17.343 1.00 79.50 171 GLU A C 1
ATOM 1288 O O . GLU A 1 171 ? -2.423 -12.283 -16.347 1.00 79.50 171 GLU A O 1
ATOM 1293 N N . ARG A 1 172 ? -3.112 -12.632 -18.451 1.00 81.19 172 ARG A N 1
ATOM 1294 C CA . ARG A 1 172 ? -3.893 -11.397 -18.545 1.00 81.19 172 ARG A CA 1
ATOM 1295 C C . ARG A 1 172 ? -5.346 -11.707 -18.184 1.00 81.19 172 ARG A C 1
ATOM 1297 O O . ARG A 1 172 ? -6.046 -12.374 -18.943 1.00 81.19 172 ARG A O 1
ATOM 1304 N N . ASN A 1 173 ? -5.810 -11.227 -17.032 1.00 78.00 173 ASN A N 1
ATOM 1305 C CA . ASN A 1 173 ? -7.209 -11.358 -16.637 1.00 78.00 173 ASN A CA 1
ATOM 1306 C C . ASN A 1 173 ? -8.059 -10.304 -17.360 1.00 78.00 173 ASN A C 1
ATOM 1308 O O . ASN A 1 173 ? -8.011 -9.113 -17.049 1.00 78.00 173 ASN A O 1
ATOM 1312 N N . VAL A 1 174 ? -8.836 -10.766 -18.337 1.00 82.19 174 VAL A N 1
ATOM 1313 C CA . VAL A 1 174 ? -9.708 -9.931 -19.175 1.00 82.19 174 VAL A CA 1
ATOM 1314 C C . VAL A 1 174 ? -11.145 -9.884 -18.630 1.00 82.19 174 VAL A C 1
ATOM 1316 O O . VAL A 1 174 ? -11.911 -9.005 -19.016 1.00 82.19 174 VAL A O 1
ATOM 1319 N N . THR A 1 175 ? -11.519 -10.819 -17.749 1.00 85.69 175 THR A N 1
ATOM 1320 C CA . THR A 1 175 ? -12.880 -10.948 -17.201 1.00 85.69 175 THR A CA 1
ATOM 1321 C C . THR A 1 175 ? -13.148 -10.030 -16.017 1.00 85.69 175 THR A C 1
ATOM 1323 O O . THR A 1 175 ? -14.302 -9.687 -15.765 1.00 85.69 175 THR A O 1
ATOM 1326 N N . ASP A 1 176 ? -12.101 -9.641 -15.291 1.00 87.06 176 ASP A N 1
ATOM 1327 C CA . ASP A 1 176 ? -12.231 -8.746 -14.146 1.00 87.06 176 ASP A CA 1
ATOM 1328 C C . ASP A 1 176 ? -12.667 -7.330 -14.566 1.00 87.06 176 ASP A C 1
ATOM 1330 O O . ASP A 1 176 ? -12.439 -6.913 -15.706 1.00 87.06 176 ASP A O 1
ATOM 1334 N N . PRO A 1 177 ? -13.269 -6.550 -13.649 1.00 88.38 177 PRO A N 1
ATOM 1335 C CA . PRO A 1 177 ? -13.622 -5.162 -13.917 1.00 88.38 177 PRO A CA 1
ATOM 1336 C C . PRO A 1 177 ? -12.409 -4.325 -14.318 1.00 88.38 177 PRO A C 1
ATOM 1338 O O . PRO A 1 177 ? -11.322 -4.479 -13.751 1.00 88.38 177 PRO A O 1
ATOM 1341 N N . LEU A 1 178 ? -12.615 -3.398 -15.257 1.00 89.81 178 LEU A N 1
ATOM 1342 C CA . LEU A 1 178 ? -11.559 -2.512 -15.739 1.00 89.81 178 LEU A CA 1
ATOM 1343 C C . LEU A 1 178 ? -10.915 -1.746 -14.577 1.00 89.81 178 LEU A C 1
ATOM 1345 O O . LEU A 1 178 ? -11.604 -1.077 -13.804 1.00 89.81 178 LEU A O 1
ATOM 1349 N N . LEU A 1 179 ? -9.586 -1.796 -14.516 1.00 89.44 179 LEU A N 1
ATOM 1350 C CA . LEU A 1 179 ? -8.759 -0.956 -13.657 1.00 89.44 179 LEU A CA 1
ATOM 1351 C C . LEU A 1 179 ? -7.520 -0.533 -14.442 1.00 89.44 179 LEU A C 1
ATOM 1353 O O . LEU A 1 179 ? -6.746 -1.374 -14.897 1.00 89.44 179 LEU A O 1
ATOM 1357 N N . MET A 1 180 ? -7.313 0.766 -14.585 1.00 89.06 180 MET A N 1
ATOM 1358 C CA . MET A 1 180 ? -6.194 1.353 -15.309 1.00 89.06 180 MET A CA 1
ATOM 1359 C C . MET A 1 180 ? -5.509 2.394 -14.432 1.00 89.06 180 MET A C 1
ATOM 1361 O O . MET A 1 180 ? -6.154 3.292 -13.896 1.00 89.06 180 MET A O 1
ATOM 1365 N N . TYR A 1 181 ? -4.190 2.283 -14.311 1.00 87.81 181 TYR A N 1
ATOM 1366 C CA . TYR A 1 181 ? -3.356 3.303 -13.684 1.00 87.81 181 TYR A CA 1
ATOM 1367 C C . TYR A 1 181 ? -3.119 4.424 -14.697 1.00 87.81 181 TYR A C 1
ATOM 1369 O O . TYR A 1 181 ? -2.659 4.134 -15.798 1.00 87.81 181 TYR A O 1
ATOM 1377 N N . VAL A 1 182 ? -3.371 5.683 -14.330 1.00 85.44 182 VAL A N 1
ATOM 1378 C CA . VAL A 1 182 ? -3.048 6.873 -15.136 1.00 85.44 182 VAL A CA 1
ATOM 1379 C C . VAL A 1 182 ? -1.737 7.497 -14.664 1.00 85.44 182 VAL A C 1
ATOM 1381 O O . VAL A 1 182 ? -1.634 7.943 -13.521 1.00 85.44 182 VAL A O 1
ATOM 1384 N N . ASP A 1 183 ? -0.752 7.561 -15.560 1.00 76.94 183 ASP A N 1
ATOM 1385 C CA . ASP A 1 183 ? 0.568 8.140 -15.281 1.00 76.94 183 ASP A CA 1
ATOM 1386 C C . ASP A 1 183 ? 0.630 9.629 -15.623 1.00 76.94 183 ASP A C 1
ATOM 1388 O O . ASP A 1 183 ? 1.302 10.396 -14.932 1.00 76.94 183 ASP A O 1
ATOM 1392 N N . HIS A 1 184 ? -0.048 10.025 -16.708 1.00 76.75 184 HIS A N 1
ATOM 1393 C CA . HIS A 1 184 ? -0.089 11.406 -17.176 1.00 76.75 184 HIS A CA 1
ATOM 1394 C C . HIS A 1 184 ? -1.469 11.776 -17.710 1.00 76.75 184 HIS A C 1
ATOM 1396 O O . HIS A 1 184 ? -2.135 10.984 -18.377 1.00 76.75 184 HIS A O 1
ATOM 1402 N N . CYS A 1 185 ? -1.845 13.033 -17.500 1.00 80.75 185 CYS A N 1
ATOM 1403 C CA . CYS A 1 185 ? -3.069 13.626 -18.014 1.00 80.75 185 CYS A CA 1
ATOM 1404 C C . CYS A 1 185 ? -2.767 15.000 -18.615 1.00 80.75 185 CYS A C 1
ATOM 1406 O O . CYS A 1 185 ? -2.105 15.828 -17.986 1.00 80.75 185 CYS A O 1
ATOM 1408 N N . PHE A 1 186 ? -3.233 15.266 -19.834 1.00 81.12 186 PHE A N 1
ATOM 1409 C CA . PHE A 1 186 ? -3.064 16.570 -20.473 1.00 81.12 186 PHE A CA 1
ATOM 1410 C C . PHE A 1 186 ? -4.223 16.901 -21.413 1.00 81.12 186 PHE A C 1
ATOM 1412 O O . PHE A 1 186 ? -4.771 16.043 -22.098 1.00 81.12 186 PHE A O 1
ATOM 1419 N N . GLY A 1 187 ? -4.601 18.178 -21.459 1.00 81.94 187 GLY A N 1
ATOM 1420 C CA . GLY A 1 187 ? -5.647 18.669 -22.355 1.00 81.94 187 GLY A CA 1
ATOM 1421 C C . GLY A 1 187 ? -5.139 18.884 -23.783 1.00 81.94 187 GLY A C 1
ATOM 1422 O O . GLY A 1 187 ? -4.086 19.491 -23.984 1.00 81.94 187 GLY A O 1
ATOM 1423 N N . ILE A 1 188 ? -5.920 18.458 -24.774 1.00 81.38 188 ILE A N 1
ATOM 1424 C CA . ILE A 1 188 ? -5.746 18.788 -26.191 1.00 81.38 188 ILE A CA 1
ATOM 1425 C C . ILE A 1 188 ? -6.884 19.725 -26.607 1.00 81.38 188 ILE A C 1
ATOM 1427 O O . ILE A 1 188 ? -8.061 19.354 -26.604 1.00 81.38 188 ILE A O 1
ATOM 1431 N N . LYS A 1 189 ? -6.533 20.960 -26.991 1.00 80.12 189 LYS A N 1
ATOM 1432 C CA . LYS A 1 189 ? -7.513 21.966 -27.432 1.00 80.12 189 LYS A CA 1
ATOM 1433 C C . LYS A 1 189 ? -8.370 21.411 -28.577 1.00 80.12 189 LYS A C 1
ATOM 1435 O O . LYS A 1 189 ? -7.838 21.019 -29.610 1.00 80.12 189 LYS A O 1
ATOM 1440 N N . GLY A 1 190 ? -9.689 21.402 -28.385 1.00 78.62 190 GLY A N 1
ATOM 1441 C CA . GLY A 1 190 ? -10.667 20.973 -29.392 1.00 78.62 190 GLY A CA 1
ATOM 1442 C C . GLY A 1 190 ? -10.882 19.460 -29.519 1.00 78.62 190 GLY A C 1
ATOM 1443 O O . GLY A 1 190 ? -11.785 19.065 -30.247 1.00 78.62 190 GLY A O 1
ATOM 1444 N N . GLN A 1 191 ? -10.105 18.619 -28.823 1.00 77.50 191 GLN A N 1
ATOM 1445 C CA . GLN A 1 191 ? -10.262 17.153 -28.861 1.00 77.50 191 GLN A CA 1
ATOM 1446 C C . GLN A 1 191 ? -10.641 16.547 -27.506 1.00 77.50 191 GLN A C 1
ATOM 1448 O O . GLN A 1 191 ? -11.247 15.482 -27.481 1.00 77.50 191 GLN A O 1
ATOM 1453 N N . GLY A 1 192 ? -10.335 17.233 -26.399 1.00 84.56 192 GLY A N 1
ATOM 1454 C CA . GLY A 1 192 ? -10.660 16.779 -25.048 1.00 84.56 192 GLY A CA 1
ATOM 1455 C C . GLY A 1 192 ? -9.423 16.646 -24.167 1.00 84.56 192 GLY A C 1
ATOM 1456 O O . GLY A 1 192 ? -8.425 17.333 -24.384 1.00 84.56 192 GLY A O 1
ATOM 1457 N N . THR A 1 193 ? -9.476 15.771 -23.169 1.00 84.06 193 THR A N 1
ATOM 1458 C CA . THR A 1 193 ? -8.362 15.508 -22.247 1.00 84.06 193 THR A CA 1
ATOM 1459 C C . THR A 1 193 ? -7.849 14.088 -22.454 1.00 84.06 193 THR A C 1
ATOM 1461 O O . THR A 1 193 ? -8.635 13.153 -22.521 1.00 84.06 193 THR A O 1
ATOM 1464 N N . VAL A 1 194 ? -6.535 13.915 -22.604 1.00 82.81 194 VAL A N 1
ATOM 1465 C CA . VAL A 1 194 ? -5.897 12.612 -22.825 1.00 82.81 194 VAL A CA 1
ATOM 1466 C C . VAL A 1 194 ? -5.226 12.139 -21.542 1.00 82.81 194 VAL A C 1
ATOM 1468 O O . VAL A 1 194 ? -4.369 12.834 -20.999 1.00 82.81 194 VAL A O 1
ATOM 1471 N N . CYS A 1 195 ? -5.581 10.933 -21.106 1.00 83.88 195 CYS A N 1
ATOM 1472 C CA . CYS A 1 195 ? -4.934 10.208 -20.018 1.00 83.88 195 CYS A CA 1
ATOM 1473 C C . CYS A 1 195 ? -4.130 9.038 -20.581 1.00 83.88 195 CYS A C 1
ATOM 1475 O O . CYS A 1 195 ? -4.687 8.168 -21.248 1.00 83.88 195 CYS A O 1
ATOM 1477 N N . THR A 1 196 ? -2.831 8.992 -20.308 1.00 82.75 196 THR A N 1
ATOM 1478 C CA . THR A 1 196 ? -1.983 7.845 -20.649 1.00 82.75 196 THR A CA 1
ATOM 1479 C C . THR A 1 196 ? -1.722 6.994 -19.417 1.00 82.75 196 THR A C 1
ATOM 1481 O O . THR A 1 196 ? -1.569 7.512 -18.309 1.00 82.75 196 THR A O 1
ATOM 1484 N N . GLY A 1 197 ? -1.706 5.678 -19.600 1.00 84.44 197 GLY A N 1
ATOM 1485 C CA . GLY A 1 197 ? -1.663 4.760 -18.475 1.00 84.44 197 GLY A CA 1
ATOM 1486 C C . GLY A 1 197 ? -1.567 3.294 -18.864 1.00 84.44 197 GLY A C 1
ATOM 1487 O O . GLY A 1 197 ? -1.549 2.963 -20.049 1.00 84.44 197 GLY A O 1
ATOM 1488 N N . THR A 1 198 ? -1.528 2.422 -17.859 1.00 86.38 198 THR A N 1
ATOM 1489 C CA . THR A 1 198 ? -1.391 0.966 -18.024 1.00 86.38 198 THR A CA 1
ATOM 1490 C C . THR A 1 198 ? -2.597 0.248 -17.423 1.00 86.38 198 THR A C 1
ATOM 1492 O O . THR A 1 198 ? -2.979 0.524 -16.282 1.00 86.38 198 THR A O 1
ATOM 1495 N N . ILE A 1 199 ? -3.207 -0.672 -18.175 1.00 88.62 199 ILE A N 1
ATOM 1496 C CA . ILE A 1 199 ? -4.349 -1.465 -17.697 1.00 88.62 199 ILE A CA 1
ATOM 1497 C C . ILE A 1 199 ? -3.842 -2.562 -16.753 1.00 88.62 199 ILE A C 1
ATOM 1499 O O . ILE A 1 199 ? -3.073 -3.433 -17.156 1.00 88.62 199 ILE A O 1
ATOM 1503 N N . LEU A 1 200 ? -4.292 -2.531 -15.500 1.00 88.12 200 LEU A N 1
ATOM 1504 C CA . LEU A 1 200 ? -3.923 -3.493 -14.459 1.00 88.12 200 LEU A CA 1
ATOM 1505 C C . LEU A 1 200 ? -4.795 -4.752 -14.475 1.00 88.12 200 LEU A C 1
ATOM 1507 O O . LEU A 1 200 ? -4.324 -5.806 -14.068 1.00 88.12 200 LEU A O 1
ATOM 1511 N N . GLN A 1 201 ? -6.047 -4.647 -14.925 1.00 89.19 201 GLN A N 1
ATOM 1512 C CA . GLN A 1 201 ? -6.984 -5.768 -15.070 1.00 89.19 201 GLN A CA 1
ATOM 1513 C C . GLN A 1 201 ? -8.171 -5.371 -15.958 1.00 89.19 201 GLN A C 1
ATOM 1515 O O . GLN A 1 201 ? -8.486 -4.184 -16.107 1.00 89.19 201 GLN A O 1
ATOM 1520 N N . GLY A 1 202 ? -8.832 -6.381 -16.517 1.00 88.94 202 GLY A N 1
ATOM 1521 C CA . GLY A 1 202 ? -10.019 -6.230 -17.345 1.00 88.94 202 GLY A CA 1
ATOM 1522 C C . GLY A 1 202 ? -9.722 -5.817 -18.782 1.00 88.94 202 GLY A C 1
ATOM 1523 O O . GLY A 1 202 ? -8.605 -5.947 -19.297 1.00 88.94 202 GLY A O 1
ATOM 1524 N N . LYS A 1 203 ? -10.768 -5.326 -19.446 1.00 87.62 203 LYS A N 1
ATOM 1525 C CA . LYS A 1 203 ? -10.747 -4.862 -20.835 1.00 87.62 203 LYS A CA 1
ATOM 1526 C C . LYS A 1 203 ? -11.475 -3.532 -20.947 1.00 87.62 203 LYS A C 1
ATOM 1528 O O . LYS A 1 203 ? -12.425 -3.282 -20.213 1.00 87.62 203 LYS A O 1
ATOM 1533 N N . VAL A 1 204 ? -11.055 -2.715 -21.903 1.00 85.56 204 VAL A N 1
ATOM 1534 C CA . VAL A 1 204 ? -11.769 -1.509 -22.325 1.00 85.56 204 VAL A CA 1
ATOM 1535 C C . VAL A 1 204 ? -11.970 -1.532 -23.837 1.00 85.56 204 VAL A C 1
ATOM 1537 O O . VAL A 1 204 ? -11.094 -1.964 -24.588 1.00 85.56 204 VAL A O 1
ATOM 1540 N N . GLN A 1 205 ? -13.133 -1.092 -24.299 1.00 83.00 205 GLN A N 1
ATOM 1541 C CA . GLN A 1 205 ? -13.493 -0.941 -25.708 1.00 83.00 205 GLN A CA 1
ATOM 1542 C C . GLN A 1 205 ? -13.939 0.491 -26.010 1.00 83.00 205 GLN A C 1
ATOM 1544 O O . GLN A 1 205 ? -14.233 1.284 -25.109 1.00 83.00 205 GLN A O 1
ATOM 1549 N N . VAL A 1 206 ? -13.992 0.850 -27.298 1.00 77.06 206 VAL A N 1
ATOM 1550 C CA . VAL A 1 206 ? -14.516 2.166 -27.698 1.00 77.06 206 VAL A CA 1
ATOM 1551 C C . VAL A 1 206 ? -15.936 2.302 -27.167 1.00 77.06 206 VAL A C 1
ATOM 1553 O O . VAL A 1 206 ? -16.767 1.425 -27.380 1.00 77.06 206 VAL A O 1
ATOM 1556 N N . ASN A 1 207 ? -16.234 3.467 -26.597 1.00 72.25 207 ASN A N 1
ATOM 1557 C CA . ASN A 1 207 ? -17.541 3.825 -26.043 1.00 72.25 207 ASN A CA 1
ATOM 1558 C C . ASN A 1 207 ? -17.898 3.141 -24.720 1.00 72.25 207 ASN A C 1
ATOM 1560 O O . ASN A 1 207 ? -18.989 3.411 -24.213 1.00 72.25 207 ASN A O 1
ATOM 1564 N N . ASP A 1 208 ? -16.995 2.353 -24.130 1.00 76.69 208 ASP A N 1
ATOM 1565 C CA . ASP A 1 208 ? -17.180 1.912 -22.754 1.00 76.69 208 ASP A CA 1
ATOM 1566 C C . ASP A 1 208 ? -17.269 3.121 -21.823 1.00 76.69 208 ASP A C 1
ATOM 1568 O O . ASP A 1 208 ? -16.598 4.150 -21.987 1.00 76.69 208 ASP A O 1
ATOM 1572 N N . VAL A 1 209 ? -18.149 2.988 -20.839 1.00 73.62 209 VAL A N 1
ATOM 1573 C CA . VAL A 1 209 ? -18.305 3.975 -19.784 1.00 73.62 209 VAL A CA 1
ATOM 1574 C C . VAL A 1 209 ? -17.299 3.651 -18.693 1.00 73.62 209 VAL A C 1
ATOM 1576 O O . VAL A 1 209 ? -17.333 2.569 -18.112 1.00 73.62 209 VAL A O 1
ATOM 1579 N N . ILE A 1 210 ? -16.422 4.608 -18.417 1.00 78.62 210 ILE A N 1
ATOM 1580 C CA . ILE A 1 210 ? -15.381 4.524 -17.395 1.00 78.62 210 ILE A CA 1
ATOM 1581 C C . ILE A 1 210 ? -15.603 5.609 -16.344 1.00 78.62 210 ILE A C 1
ATOM 1583 O O . ILE A 1 210 ? -16.163 6.666 -16.645 1.00 78.62 210 ILE A O 1
ATOM 1587 N N . GLU A 1 211 ? -15.179 5.334 -15.118 1.00 75.94 211 GLU A N 1
ATOM 1588 C CA . GLU A 1 211 ? -15.234 6.251 -13.986 1.00 75.94 211 GLU A CA 1
ATOM 1589 C C . GLU A 1 211 ? -13.826 6.744 -13.641 1.00 75.94 211 GLU A C 1
ATOM 1591 O O . GLU A 1 211 ? -12.875 5.963 -13.543 1.00 75.94 211 GLU A O 1
ATOM 1596 N N . LEU A 1 212 ? -13.720 8.058 -13.445 1.00 71.56 212 LEU A N 1
ATOM 1597 C CA . LEU A 1 212 ? -12.581 8.747 -12.854 1.00 71.56 212 LEU A CA 1
ATOM 1598 C C . LEU A 1 212 ? -12.973 9.077 -11.408 1.00 71.56 212 LEU A C 1
ATOM 1600 O O . LEU A 1 212 ? -13.675 10.061 -11.182 1.00 71.56 212 LEU A O 1
ATOM 1604 N N . PRO A 1 213 ? -12.552 8.296 -10.405 1.00 55.91 213 PRO A N 1
ATOM 1605 C CA . PRO A 1 213 ? -13.037 8.478 -9.040 1.00 55.91 213 PRO A CA 1
ATOM 1606 C C . PRO A 1 213 ? -12.691 9.847 -8.426 1.00 55.91 213 PRO A C 1
ATOM 1608 O O . PRO A 1 213 ? -13.354 10.292 -7.496 1.00 55.91 213 PRO A O 1
ATOM 1611 N N . ALA A 1 214 ? -11.663 10.529 -8.950 1.00 54.31 214 ALA A N 1
ATOM 1612 C CA . ALA A 1 214 ? -11.272 11.875 -8.528 1.00 54.31 214 ALA A CA 1
ATOM 1613 C C . ALA A 1 214 ? -12.170 12.990 -9.106 1.00 54.31 214 ALA A C 1
ATOM 1615 O O . ALA A 1 214 ? -12.199 14.095 -8.567 1.00 54.31 214 ALA A O 1
ATOM 1616 N N . LEU A 1 215 ? -12.871 12.728 -10.213 1.00 44.91 215 LEU A N 1
ATOM 1617 C CA . LEU A 1 215 ? -13.628 13.704 -10.998 1.00 44.91 215 LEU A CA 1
ATOM 1618 C C . LEU A 1 215 ? -14.743 12.956 -11.724 1.00 44.91 215 LEU A C 1
ATOM 1620 O O . LEU A 1 215 ? -14.540 12.480 -12.837 1.00 44.91 215 LEU A O 1
ATOM 1624 N N . GLY A 1 216 ? -15.897 12.788 -11.085 1.00 38.16 216 GLY A N 1
ATOM 1625 C CA . GLY A 1 216 ? -17.000 12.048 -11.692 1.00 38.16 216 GLY A CA 1
ATOM 1626 C C . GLY A 1 216 ? -17.468 12.688 -13.003 1.00 38.16 216 GLY A C 1
ATOM 1627 O O . GLY A 1 216 ? -18.240 13.633 -12.945 1.00 38.16 216 GLY A O 1
ATOM 1628 N N . GLU A 1 217 ? -17.009 12.181 -14.158 1.00 34.88 217 GLU A N 1
ATOM 1629 C CA . GLU A 1 217 ? -17.542 12.424 -15.515 1.00 34.88 217 GLU A CA 1
ATOM 1630 C C . GLU A 1 217 ? -16.879 11.514 -16.592 1.00 34.88 217 GLU A C 1
ATOM 1632 O O . GLU A 1 217 ? -15.838 10.909 -16.342 1.00 34.88 217 GLU A O 1
ATOM 1637 N N . GLN A 1 218 ? -17.513 11.361 -17.777 1.00 35.22 218 GLN A N 1
ATOM 1638 C CA . GLN A 1 218 ? -17.321 10.245 -18.746 1.00 35.22 218 GLN A CA 1
ATOM 1639 C C . GLN A 1 218 ? -16.877 10.623 -20.206 1.00 35.22 218 GLN A C 1
ATOM 1641 O O . GLN A 1 218 ? -17.315 11.648 -20.728 1.00 35.22 218 GLN A O 1
ATOM 1646 N N . ARG A 1 219 ? -16.206 9.658 -20.906 1.00 37.50 219 ARG A N 1
ATOM 1647 C CA . ARG A 1 219 ? -16.178 9.251 -22.375 1.00 37.50 219 ARG A CA 1
ATOM 1648 C C . ARG A 1 219 ? -15.025 9.620 -23.381 1.00 37.50 219 ARG A C 1
ATOM 1650 O O . ARG A 1 219 ? -14.799 10.802 -23.591 1.00 37.50 219 ARG A O 1
ATOM 1657 N N . LYS A 1 220 ? -14.580 8.583 -24.173 1.00 37.38 220 LYS A N 1
ATOM 1658 C CA . LYS A 1 220 ? -14.064 8.405 -25.610 1.00 37.38 220 LYS A CA 1
ATOM 1659 C C . LYS A 1 220 ? -12.564 8.595 -26.032 1.00 37.38 220 LYS A C 1
ATOM 1661 O O . LYS A 1 220 ? -12.174 9.740 -26.202 1.00 37.38 220 LYS A O 1
ATOM 1666 N N . ASN A 1 221 ? -11.703 7.601 -26.407 1.00 31.02 221 ASN A N 1
ATOM 1667 C CA . ASN A 1 221 ? -11.653 6.697 -27.614 1.00 31.02 221 ASN A CA 1
ATOM 1668 C C . ASN A 1 221 ? -10.391 5.739 -27.643 1.00 31.02 221 ASN A C 1
ATOM 1670 O O . ASN A 1 221 ? -9.291 6.284 -27.642 1.00 31.02 221 ASN A O 1
ATOM 1674 N N . VAL A 1 222 ? -10.526 4.393 -27.816 1.00 42.56 222 VAL A N 1
ATOM 1675 C CA . VAL A 1 222 ? -9.559 3.385 -28.411 1.00 42.56 222 VAL A CA 1
ATOM 1676 C C . VAL A 1 222 ? -10.326 2.101 -28.840 1.00 42.56 222 VAL A C 1
ATOM 1678 O O . VAL A 1 222 ? -11.253 1.737 -28.127 1.00 42.56 222 VAL A O 1
ATOM 1681 N N . SER A 1 223 ? -9.966 1.410 -29.949 1.00 62.09 223 SER A N 1
ATOM 1682 C CA . SER A 1 223 ? -10.663 0.231 -30.548 1.00 62.09 223 SER A CA 1
ATOM 1683 C C . SER A 1 223 ? -10.964 -0.923 -29.573 1.00 62.09 223 SER A C 1
ATOM 1685 O O . SER A 1 223 ? -12.117 -1.322 -29.432 1.00 62.09 223 SER A O 1
ATOM 1687 N N . SER A 1 224 ? -9.954 -1.432 -28.870 1.00 74.38 224 SER A N 1
ATOM 1688 C CA . SER A 1 224 ? -10.082 -2.229 -27.642 1.00 74.38 224 SER A CA 1
ATOM 1689 C C . SER A 1 224 ? -8.696 -2.466 -27.050 1.00 74.38 224 SER A C 1
ATOM 1691 O O . SER A 1 224 ? -7.761 -2.670 -27.820 1.00 74.38 224 SER A O 1
ATOM 1693 N N . ALA A 1 225 ? -8.568 -2.495 -25.729 1.00 81.56 225 ALA A N 1
ATOM 1694 C CA . ALA A 1 225 ? -7.320 -2.784 -25.026 1.00 81.56 225 ALA A CA 1
ATOM 1695 C C . ALA A 1 225 ? -7.587 -3.650 -23.791 1.00 81.56 225 ALA A C 1
ATOM 1697 O O . ALA A 1 225 ? -8.695 -3.636 -23.248 1.00 81.56 225 ALA A O 1
ATOM 1698 N N . SER A 1 226 ? -6.589 -4.416 -23.362 1.00 84.50 226 SER A N 1
ATOM 1699 C CA . SER A 1 226 ? -6.708 -5.381 -22.263 1.00 84.50 226 SER A CA 1
ATOM 1700 C C . SER A 1 226 ? -5.574 -5.238 -21.250 1.00 84.50 226 SER A C 1
ATOM 1702 O O . SER A 1 226 ? -4.635 -4.473 -21.457 1.00 84.50 226 SER A O 1
ATOM 1704 N N . MET A 1 227 ? -5.677 -5.954 -20.127 1.00 86.06 227 MET A N 1
ATOM 1705 C CA . MET A 1 227 ? -4.640 -6.004 -19.094 1.00 86.06 227 MET A CA 1
ATOM 1706 C C . MET A 1 227 ? -3.224 -6.116 -19.682 1.00 86.06 227 MET A C 1
ATOM 1708 O O . MET A 1 227 ? -2.960 -6.953 -20.542 1.00 86.06 227 MET A O 1
ATOM 1712 N N . GLY A 1 228 ? -2.311 -5.287 -19.171 1.00 81.38 228 GLY A N 1
ATOM 1713 C CA . GLY A 1 228 ? -0.919 -5.187 -19.610 1.00 81.38 228 GLY A CA 1
ATOM 1714 C C . GLY A 1 228 ? -0.655 -4.090 -20.634 1.00 81.38 228 GLY A C 1
ATOM 1715 O O . GLY A 1 228 ? 0.466 -3.583 -20.695 1.00 81.38 228 GLY A O 1
ATOM 1716 N N . ASP A 1 229 ? -1.672 -3.681 -21.395 1.00 80.62 229 ASP A N 1
ATOM 1717 C CA . ASP A 1 229 ? -1.504 -2.668 -22.429 1.00 80.62 229 ASP A CA 1
ATOM 1718 C C . ASP A 1 229 ? -1.309 -1.276 -21.830 1.00 80.62 229 ASP A C 1
ATOM 1720 O O . ASP A 1 229 ? -2.048 -0.830 -20.942 1.00 80.62 229 ASP A O 1
ATOM 1724 N N . ARG A 1 230 ? -0.326 -0.559 -22.380 1.00 80.06 230 ARG A N 1
ATOM 1725 C CA . ARG A 1 230 ? -0.154 0.875 -22.167 1.00 80.06 230 ARG A CA 1
ATOM 1726 C C . ARG A 1 230 ? -0.919 1.635 -23.242 1.00 80.06 230 ARG A C 1
ATOM 1728 O O . ARG A 1 230 ? -0.574 1.555 -24.419 1.00 80.06 230 ARG A O 1
ATOM 1735 N N . ILE A 1 231 ? -1.921 2.409 -22.842 1.00 81.81 231 ILE A N 1
ATOM 1736 C CA . ILE A 1 231 ? -2.802 3.123 -23.769 1.00 81.81 231 ILE A CA 1
ATOM 1737 C C . ILE A 1 231 ? -2.942 4.602 -23.419 1.00 81.81 231 ILE A C 1
ATOM 1739 O O . ILE A 1 231 ? -2.764 5.016 -22.274 1.00 81.81 231 ILE A O 1
ATOM 1743 N N . GLY A 1 232 ? -3.282 5.400 -24.430 1.00 80.88 232 GLY A N 1
ATOM 1744 C CA . GLY A 1 232 ? -3.797 6.753 -24.260 1.00 80.88 232 GLY A CA 1
ATOM 1745 C C . GLY A 1 232 ? -5.307 6.754 -24.449 1.00 80.88 232 GLY A C 1
ATOM 1746 O O . GLY A 1 232 ? -5.786 6.478 -25.546 1.00 80.88 232 GLY A O 1
ATOM 1747 N N . LEU A 1 233 ? -6.052 7.076 -23.397 1.00 79.88 233 LEU A N 1
ATOM 1748 C CA . LEU A 1 233 ? -7.485 7.321 -23.458 1.00 79.88 233 LEU A CA 1
ATOM 1749 C C . LEU A 1 233 ? -7.716 8.814 -23.655 1.00 79.88 233 LEU A C 1
ATOM 1751 O O . LEU A 1 233 ? -7.454 9.615 -22.761 1.00 79.88 233 LEU A O 1
ATOM 1755 N N . CYS A 1 234 ? -8.218 9.196 -24.824 1.00 80.38 234 CYS A N 1
ATOM 1756 C CA . CYS A 1 234 ? -8.870 10.494 -24.952 1.00 80.38 234 CYS A CA 1
ATOM 1757 C C . CYS A 1 234 ? -10.193 10.453 -24.169 1.00 80.38 234 CYS A C 1
ATOM 1759 O O . CYS A 1 234 ? -10.786 9.383 -24.017 1.00 80.38 234 CYS A O 1
ATOM 1761 N N . MET A 1 235 ? -10.617 11.582 -23.617 1.00 78.50 235 MET A N 1
ATOM 1762 C CA . MET A 1 235 ? -11.874 11.745 -22.900 1.00 78.50 235 MET A CA 1
ATOM 1763 C C . MET A 1 235 ? -12.445 13.144 -23.137 1.00 78.50 235 MET A C 1
ATOM 1765 O O . MET A 1 235 ? -11.744 14.042 -23.611 1.00 78.50 235 MET A O 1
ATOM 1769 N N . THR A 1 236 ? -13.710 13.351 -22.774 1.00 79.44 236 THR A N 1
ATOM 1770 C CA . THR A 1 236 ? -14.337 14.676 -22.717 1.00 79.44 236 THR A CA 1
ATOM 1771 C C . THR A 1 236 ? -13.493 15.657 -21.901 1.00 79.44 236 THR A C 1
ATOM 1773 O O . THR A 1 236 ? -12.702 15.285 -21.034 1.00 79.44 236 THR A O 1
ATOM 1776 N N . GLN A 1 237 ? -13.584 16.939 -22.247 1.00 79.44 237 GLN A N 1
ATOM 1777 C CA . GLN A 1 237 ? -12.678 17.945 -21.713 1.00 79.44 237 GLN A CA 1
ATOM 1778 C C . GLN A 1 237 ? -12.943 18.200 -20.224 1.00 79.44 237 GLN A C 1
ATOM 1780 O O . GLN A 1 237 ? -13.919 18.849 -19.866 1.00 79.44 237 GLN A O 1
ATOM 1785 N N . PHE A 1 238 ? -12.008 17.776 -19.377 1.00 83.62 238 PHE A N 1
ATOM 1786 C CA . PHE A 1 238 ? -11.927 18.165 -17.969 1.00 83.62 238 PHE A CA 1
ATOM 1787 C C . PHE A 1 238 ? -10.570 18.806 -17.662 1.00 83.62 238 PHE A C 1
ATOM 1789 O O . PHE A 1 238 ? -9.617 18.725 -18.445 1.00 83.62 238 PHE A O 1
ATOM 1796 N N . ASN A 1 239 ? -10.466 19.472 -16.513 1.00 81.12 239 ASN A N 1
ATOM 1797 C CA . ASN A 1 239 ? -9.221 20.115 -16.111 1.00 81.12 239 ASN A CA 1
ATOM 1798 C C . ASN A 1 239 ? -8.157 19.065 -15.745 1.00 81.12 239 ASN A C 1
ATOM 1800 O O . ASN A 1 239 ? -8.210 18.478 -14.669 1.00 81.12 239 ASN A O 1
ATOM 1804 N N . ALA A 1 240 ? -7.155 18.889 -16.611 1.00 79.50 240 ALA A N 1
ATOM 1805 C CA . ALA A 1 240 ? -6.053 17.948 -16.404 1.00 79.50 240 ALA A CA 1
ATOM 1806 C C . ALA A 1 240 ? -5.282 18.173 -15.086 1.00 79.50 240 ALA A C 1
ATOM 1808 O O . ALA A 1 240 ? -4.746 17.225 -14.528 1.00 79.50 240 ALA A O 1
ATOM 1809 N N . LYS A 1 241 ? -5.274 19.398 -14.536 1.00 77.69 241 LYS A N 1
ATOM 1810 C CA . LYS A 1 241 ? -4.618 19.692 -13.245 1.00 77.69 241 LYS A CA 1
ATOM 1811 C C . LYS A 1 241 ? -5.275 19.001 -12.050 1.00 77.69 241 LYS A C 1
ATOM 1813 O O . LYS A 1 241 ? -4.666 18.910 -10.995 1.00 77.69 241 LYS A O 1
ATOM 1818 N N . LEU A 1 242 ? -6.526 18.570 -12.192 1.00 77.31 242 LEU A N 1
ATOM 1819 C CA . LEU A 1 242 ? -7.249 17.872 -11.133 1.00 77.31 242 LEU A CA 1
ATOM 1820 C C . LEU A 1 242 ? -6.861 16.385 -11.047 1.00 77.31 242 LEU A C 1
ATOM 1822 O O . LEU A 1 242 ? -7.188 15.732 -10.063 1.00 77.31 242 LEU A O 1
ATOM 1826 N N . MET A 1 243 ? -6.163 15.854 -12.056 1.00 73.00 243 MET A N 1
ATOM 1827 C CA . MET A 1 243 ? -5.686 14.474 -12.082 1.00 73.00 243 MET A CA 1
ATOM 1828 C C . MET A 1 243 ? -4.299 14.425 -12.729 1.00 73.00 243 MET A C 1
ATOM 1830 O O . MET A 1 243 ? -4.187 14.234 -13.933 1.00 73.00 243 MET A O 1
ATOM 1834 N N . GLU A 1 244 ? -3.236 14.577 -11.941 1.00 68.06 244 GLU A N 1
ATOM 1835 C CA . GLU A 1 244 ? -1.866 14.347 -12.434 1.00 68.06 244 GLU A CA 1
ATOM 1836 C C . GLU A 1 244 ? -1.539 12.850 -12.506 1.00 68.06 244 GLU A C 1
ATOM 1838 O O . GLU A 1 244 ? -0.990 12.379 -13.501 1.00 68.06 244 GLU A O 1
ATOM 1843 N N . ARG A 1 245 ? -1.937 12.107 -11.466 1.00 75.00 245 ARG A N 1
ATOM 1844 C CA . ARG A 1 245 ? -1.925 10.644 -11.374 1.00 75.00 245 ARG A CA 1
ATOM 1845 C C . ARG A 1 245 ? -3.240 10.189 -10.776 1.00 75.00 245 ARG A C 1
ATOM 1847 O O . ARG A 1 245 ? -3.832 10.905 -9.969 1.00 75.00 245 ARG A O 1
ATOM 1854 N N . GLY A 1 246 ? -3.699 9.021 -11.186 1.00 79.38 246 GLY A N 1
ATOM 1855 C CA . GLY A 1 246 ? -5.007 8.547 -10.777 1.00 79.38 246 GLY A CA 1
ATOM 1856 C C . GLY A 1 246 ? -5.258 7.121 -11.209 1.00 79.38 246 GLY A C 1
ATOM 1857 O O . GLY A 1 246 ? -4.417 6.468 -11.828 1.00 79.38 246 GLY A O 1
ATOM 1858 N N . VAL A 1 247 ? -6.469 6.667 -10.934 1.00 85.62 247 VAL A N 1
ATOM 1859 C CA . VAL A 1 247 ? -6.982 5.408 -11.451 1.00 85.62 247 VAL A CA 1
ATOM 1860 C C . VAL A 1 247 ? -8.239 5.684 -12.255 1.00 85.62 247 VAL A C 1
ATOM 1862 O O . VAL A 1 247 ? -9.067 6.509 -11.883 1.00 85.62 247 VAL A O 1
ATOM 1865 N N . ILE A 1 248 ? -8.363 4.980 -13.370 1.00 86.56 248 ILE A N 1
ATOM 1866 C CA . ILE A 1 248 ? -9.587 4.845 -14.147 1.00 86.56 248 ILE A CA 1
ATOM 1867 C C . ILE A 1 248 ? -10.133 3.456 -13.851 1.00 86.56 248 ILE A C 1
ATOM 1869 O O . ILE A 1 248 ? -9.395 2.474 -13.930 1.00 86.56 248 ILE A O 1
ATOM 1873 N N . ALA A 1 249 ? -11.413 3.355 -13.517 1.00 88.25 249 ALA A N 1
ATOM 1874 C CA . ALA A 1 249 ? -12.038 2.072 -13.226 1.00 88.25 249 ALA A CA 1
ATOM 1875 C C . ALA A 1 249 ? -13.392 1.926 -13.916 1.00 88.25 249 ALA A C 1
ATOM 1877 O O . ALA A 1 249 ? -13.984 2.896 -14.390 1.00 88.25 249 ALA A O 1
ATOM 1878 N N . GLN A 1 250 ? -13.900 0.697 -13.961 1.00 85.88 250 GLN A N 1
ATOM 1879 C CA . GLN A 1 250 ? -15.301 0.469 -14.289 1.00 85.88 250 GLN A CA 1
ATOM 1880 C C . GLN A 1 250 ? -16.205 1.167 -13.248 1.00 85.88 250 GLN A C 1
ATOM 1882 O O . GLN A 1 250 ? -15.899 1.100 -12.053 1.00 85.88 250 GLN A O 1
ATOM 1887 N N . PRO A 1 251 ? -17.320 1.802 -13.661 1.00 82.25 251 PRO A N 1
ATOM 1888 C CA . PRO A 1 251 ? -18.197 2.521 -12.746 1.00 82.25 251 PRO A CA 1
ATOM 1889 C C . PRO A 1 251 ? -18.677 1.678 -11.562 1.00 82.25 251 PRO A C 1
ATOM 1891 O O . PRO A 1 251 ? -19.175 0.564 -11.739 1.00 82.25 251 PRO A O 1
ATOM 1894 N N . GLY A 1 252 ? -18.535 2.217 -10.352 1.00 82.06 252 GLY A N 1
ATOM 1895 C CA . GLY A 1 252 ? -18.934 1.579 -9.096 1.00 82.06 252 GLY A CA 1
ATOM 1896 C C . GLY A 1 252 ? -18.016 0.446 -8.624 1.00 82.06 252 GLY A C 1
ATOM 1897 O O . GLY A 1 252 ? -18.305 -0.176 -7.594 1.00 82.06 252 GLY A O 1
ATOM 1898 N N . TYR A 1 253 ? -16.923 0.164 -9.344 1.00 88.06 253 TYR A N 1
ATOM 1899 C CA . TYR A 1 253 ? -15.959 -0.864 -8.950 1.00 88.06 253 TYR A CA 1
ATOM 1900 C C . TYR A 1 253 ? -15.118 -0.429 -7.747 1.00 88.06 253 TYR A C 1
ATOM 1902 O O . TYR A 1 253 ? -14.966 -1.185 -6.785 1.00 88.06 253 TYR A O 1
ATOM 1910 N N . LEU A 1 254 ? -14.599 0.800 -7.781 1.00 88.12 254 LEU A N 1
ATOM 1911 C CA . LEU A 1 254 ? -13.836 1.374 -6.678 1.00 88.12 254 LEU A CA 1
ATOM 1912 C C . LEU A 1 254 ? -14.782 2.026 -5.680 1.00 88.12 254 LEU A C 1
ATOM 1914 O O . LEU A 1 254 ? -15.555 2.915 -6.023 1.00 88.12 254 LEU A O 1
ATOM 1918 N N . LYS A 1 255 ? -14.706 1.581 -4.428 1.00 87.12 255 LYS A N 1
ATOM 1919 C CA . LYS A 1 255 ? -15.553 2.079 -3.345 1.00 87.12 255 LYS A CA 1
ATOM 1920 C C . LYS A 1 255 ? -14.696 2.719 -2.258 1.00 87.12 255 LYS A C 1
ATOM 1922 O O . LYS A 1 255 ? -13.587 2.234 -2.019 1.00 87.12 255 LYS A O 1
ATOM 1927 N N . PRO A 1 256 ? -15.177 3.791 -1.605 1.00 90.25 256 PRO A N 1
ATOM 1928 C CA . PRO A 1 256 ? -14.435 4.442 -0.537 1.00 90.25 256 PRO A CA 1
ATOM 1929 C C . PRO A 1 256 ? -14.366 3.518 0.677 1.00 90.25 256 PRO A C 1
ATOM 1931 O O . PRO A 1 256 ? -15.391 3.075 1.193 1.00 90.25 256 PRO A O 1
ATOM 1934 N N . ILE A 1 257 ? -13.149 3.222 1.125 1.00 91.75 257 ILE A N 1
ATOM 1935 C CA . ILE A 1 257 ? -12.883 2.392 2.296 1.00 91.75 257 ILE A CA 1
ATOM 1936 C C . ILE A 1 257 ? -12.339 3.267 3.424 1.00 91.75 257 ILE A C 1
ATOM 1938 O O . ILE A 1 257 ? -11.373 4.008 3.234 1.00 91.75 257 ILE A O 1
ATOM 1942 N N . TYR A 1 258 ? -12.934 3.145 4.610 1.00 91.38 258 TYR A N 1
ATOM 1943 C CA . TYR A 1 258 ? -12.549 3.922 5.797 1.00 91.38 258 TYR A CA 1
ATOM 1944 C C . TYR A 1 258 ? -11.647 3.133 6.744 1.00 91.38 258 TYR A C 1
ATOM 1946 O O . TYR A 1 258 ? -10.696 3.678 7.311 1.00 91.38 258 TYR A O 1
ATOM 1954 N N . VAL A 1 259 ? -11.940 1.840 6.908 1.00 91.94 259 VAL A N 1
ATOM 1955 C CA . VAL A 1 259 ? -11.192 0.943 7.791 1.00 91.94 259 VAL A CA 1
ATOM 1956 C C . VAL A 1 259 ? -10.934 -0.385 7.103 1.00 91.94 259 VAL A C 1
ATOM 1958 O O . VAL A 1 259 ? -11.800 -0.930 6.416 1.00 91.94 259 VAL A O 1
ATOM 1961 N N . VAL A 1 260 ? -9.733 -0.913 7.320 1.00 92.69 260 VAL A N 1
ATOM 1962 C CA . VAL A 1 260 ? -9.305 -2.222 6.827 1.00 92.69 260 VAL A CA 1
ATOM 1963 C C . VAL A 1 260 ? -8.675 -3.011 7.963 1.00 92.69 260 VAL A C 1
ATOM 1965 O O . VAL A 1 260 ? -7.821 -2.504 8.679 1.00 92.69 260 VAL A O 1
ATOM 1968 N N . CYS A 1 261 ? -9.058 -4.272 8.108 1.00 91.44 261 CYS A N 1
ATOM 1969 C CA . CYS A 1 261 ? -8.342 -5.254 8.906 1.00 91.44 261 CYS A CA 1
ATOM 1970 C C . CYS A 1 261 ? -7.427 -6.072 7.990 1.00 91.44 261 CYS A C 1
ATOM 1972 O O . CYS A 1 261 ? -7.884 -6.718 7.042 1.00 91.44 261 CYS A O 1
ATOM 1974 N N . LEU A 1 262 ? -6.130 -6.039 8.276 1.00 91.75 262 LEU A N 1
ATOM 1975 C CA . LEU A 1 262 ? -5.100 -6.768 7.551 1.00 91.75 262 LEU A CA 1
ATOM 1976 C C . LEU A 1 262 ? -4.564 -7.914 8.391 1.00 91.75 262 LEU A C 1
ATOM 1978 O O . LEU A 1 262 ? -4.332 -7.752 9.588 1.00 91.75 262 LEU A O 1
ATOM 1982 N N . GLN A 1 263 ? -4.245 -9.027 7.737 1.00 90.31 263 GLN A N 1
ATOM 1983 C CA . GLN A 1 263 ? -3.307 -9.987 8.306 1.00 90.31 263 GLN A CA 1
ATOM 1984 C C . GLN A 1 263 ? -1.890 -9.403 8.208 1.00 90.31 263 GLN A C 1
ATOM 1986 O O . GLN A 1 263 ? -1.364 -9.242 7.103 1.00 90.31 263 GLN A O 1
ATOM 1991 N N . LEU A 1 264 ? -1.280 -9.066 9.346 1.00 88.19 264 LEU A N 1
ATOM 1992 C CA . LEU A 1 264 ? 0.025 -8.412 9.393 1.00 88.19 264 LEU A CA 1
ATOM 1993 C C . LEU A 1 264 ? 1.146 -9.406 9.077 1.00 88.19 264 LEU A C 1
ATOM 1995 O O . LEU A 1 264 ? 1.282 -10.450 9.716 1.00 88.19 264 LEU A O 1
ATOM 1999 N N . LYS A 1 265 ? 1.996 -9.035 8.118 1.00 90.06 265 LYS A N 1
ATOM 2000 C CA . LYS A 1 265 ? 3.271 -9.693 7.826 1.00 90.06 265 LYS A CA 1
ATOM 2001 C C . LYS A 1 265 ? 4.404 -8.677 8.001 1.00 90.06 265 LYS A C 1
ATOM 2003 O O . LYS A 1 265 ? 4.531 -7.763 7.180 1.00 90.06 265 LYS A O 1
ATOM 2008 N N . PRO A 1 266 ? 5.212 -8.783 9.070 1.00 90.06 266 PRO A N 1
ATOM 2009 C CA . PRO A 1 266 ? 6.260 -7.811 9.345 1.00 90.06 266 PRO A CA 1
ATOM 2010 C C . PRO A 1 266 ? 7.403 -7.948 8.336 1.00 90.06 266 PRO A C 1
ATOM 2012 O O . PRO A 1 266 ? 7.760 -9.054 7.923 1.00 90.06 266 PRO A O 1
ATOM 2015 N N . ILE A 1 267 ? 8.008 -6.823 7.960 1.00 91.12 267 ILE A N 1
ATOM 2016 C CA . ILE A 1 267 ? 9.184 -6.812 7.088 1.00 91.12 267 ILE A CA 1
ATOM 2017 C C . ILE A 1 267 ? 10.429 -6.951 7.962 1.00 91.12 267 ILE A C 1
ATOM 2019 O O . ILE A 1 267 ? 10.704 -6.109 8.811 1.00 91.12 267 ILE A O 1
ATOM 2023 N N . ARG A 1 268 ? 11.210 -8.015 7.735 1.00 87.25 268 ARG A N 1
ATOM 2024 C CA . ARG A 1 268 ? 12.374 -8.391 8.567 1.00 87.25 268 ARG A CA 1
ATOM 2025 C C . ARG A 1 268 ? 13.429 -7.288 8.696 1.00 87.25 268 ARG A C 1
ATOM 2027 O O . ARG A 1 268 ? 14.137 -7.226 9.694 1.00 87.25 268 ARG A O 1
ATOM 2034 N N . TYR A 1 269 ? 13.544 -6.434 7.683 1.00 87.62 269 TYR A N 1
ATOM 2035 C CA . TYR A 1 269 ? 14.534 -5.358 7.627 1.00 87.62 269 TYR A CA 1
ATOM 2036 C C . TYR A 1 269 ? 14.088 -4.079 8.352 1.00 87.62 269 TYR A C 1
ATOM 2038 O O . TYR A 1 269 ? 14.901 -3.169 8.546 1.00 87.62 269 TYR A O 1
ATOM 2046 N N . TYR A 1 270 ? 12.823 -3.998 8.773 1.00 89.25 270 TYR A N 1
ATOM 2047 C CA . TYR A 1 270 ? 12.313 -2.894 9.574 1.00 89.25 270 TYR A CA 1
ATOM 2048 C C . TYR A 1 270 ? 12.704 -3.074 11.040 1.00 89.25 270 TYR A C 1
ATOM 2050 O O . TYR A 1 270 ? 12.312 -4.039 11.689 1.00 89.25 270 TYR A O 1
ATOM 2058 N N . LYS A 1 271 ? 13.485 -2.132 11.578 1.00 85.62 271 LYS A N 1
ATOM 2059 C CA . LYS A 1 271 ? 14.056 -2.250 12.933 1.00 85.62 271 LYS A CA 1
ATOM 2060 C C . LYS A 1 271 ? 13.235 -1.567 14.031 1.00 85.62 271 LYS A C 1
ATOM 2062 O O . LYS A 1 271 ? 13.505 -1.788 15.207 1.00 85.62 271 LYS A O 1
ATOM 2067 N N . GLN A 1 272 ? 12.284 -0.700 13.684 1.00 84.94 272 GLN A N 1
ATOM 2068 C CA . GLN A 1 272 ? 11.506 0.039 14.684 1.00 84.94 272 GLN A CA 1
ATOM 2069 C C . GLN A 1 272 ? 10.293 -0.776 15.151 1.00 84.94 272 GLN A C 1
ATOM 2071 O O . GLN A 1 272 ? 9.724 -1.559 14.398 1.00 84.94 272 GLN A O 1
ATOM 2076 N N . ALA A 1 273 ? 9.861 -0.564 16.394 1.00 82.56 273 ALA A N 1
ATOM 2077 C CA . ALA A 1 273 ? 8.628 -1.165 16.893 1.00 82.56 273 ALA A CA 1
ATOM 2078 C C . ALA A 1 273 ? 7.398 -0.476 16.276 1.00 82.56 273 ALA A C 1
ATOM 2080 O O . ALA A 1 273 ? 7.284 0.754 16.315 1.00 82.56 273 ALA A O 1
ATOM 2081 N N . ILE A 1 274 ? 6.456 -1.268 15.761 1.00 83.56 274 ILE A N 1
ATOM 2082 C CA . ILE A 1 274 ? 5.155 -0.788 15.285 1.00 83.56 274 ILE A CA 1
ATOM 2083 C C . ILE A 1 274 ? 4.266 -0.592 16.516 1.00 83.56 274 ILE A C 1
ATOM 2085 O O . ILE A 1 274 ? 3.831 -1.556 17.135 1.00 83.56 274 ILE A O 1
ATOM 2089 N N . LYS A 1 275 ? 4.038 0.660 16.922 1.00 82.31 275 LYS A N 1
ATOM 2090 C CA . LYS A 1 275 ? 3.213 0.975 18.098 1.00 82.31 275 LYS A CA 1
ATOM 2091 C C . LYS A 1 275 ? 1.772 1.233 17.673 1.00 82.31 275 LYS A C 1
ATOM 2093 O O . LYS A 1 275 ? 1.525 1.932 16.694 1.00 82.31 275 LYS A O 1
ATOM 2098 N N . SER A 1 276 ? 0.805 0.753 18.452 1.00 80.44 276 SER A N 1
ATOM 2099 C CA . SER A 1 276 ? -0.593 1.131 18.228 1.00 80.44 276 SER A CA 1
ATOM 2100 C C . SER A 1 276 ? -0.768 2.655 18.316 1.00 80.44 276 SER A C 1
ATOM 2102 O O . SER A 1 276 ? -0.153 3.306 19.165 1.00 80.44 276 SER A O 1
ATOM 2104 N N . LYS A 1 277 ? -1.606 3.211 17.430 1.00 79.56 277 LYS A N 1
ATOM 2105 C CA . LYS A 1 277 ? -1.863 4.652 17.244 1.00 79.56 277 LYS A CA 1
ATOM 2106 C C . LYS A 1 277 ? -0.697 5.474 16.677 1.00 79.56 277 LYS A C 1
ATOM 2108 O O . LYS A 1 277 ? -0.802 6.697 16.620 1.00 79.56 277 LYS A O 1
ATOM 2113 N N . SER A 1 278 ? 0.403 4.856 16.237 1.00 85.31 278 SER A N 1
ATOM 2114 C CA . SER A 1 278 ? 1.437 5.593 15.498 1.00 85.31 278 SER A CA 1
ATOM 2115 C C . SER A 1 278 ? 0.980 5.886 14.072 1.00 85.31 278 SER A C 1
ATOM 2117 O O . SER A 1 278 ? 0.481 4.986 13.407 1.00 85.31 278 SER A O 1
ATOM 2119 N N . LYS A 1 279 ? 1.208 7.095 13.562 1.00 88.31 279 LYS A N 1
ATOM 2120 C CA . LYS A 1 279 ? 0.908 7.407 12.162 1.00 88.31 279 LYS A CA 1
ATOM 2121 C C . LYS A 1 279 ? 1.842 6.638 11.221 1.00 88.31 279 LYS A C 1
ATOM 2123 O O . LYS A 1 279 ? 3.062 6.698 11.379 1.00 88.31 279 LYS A O 1
ATOM 2128 N N . LEU A 1 280 ? 1.267 5.922 10.258 1.00 91.06 280 LEU A N 1
ATOM 2129 C CA . LEU A 1 280 ? 1.993 5.222 9.199 1.00 91.06 280 LEU A CA 1
ATOM 2130 C C . LEU A 1 280 ? 1.424 5.592 7.836 1.00 91.06 280 LEU A C 1
ATOM 2132 O O . LEU A 1 280 ? 0.233 5.857 7.699 1.00 91.06 280 LEU A O 1
ATOM 2136 N N . HIS A 1 281 ? 2.291 5.569 6.834 1.00 92.56 281 HIS A N 1
ATOM 2137 C CA . HIS A 1 281 ? 1.931 5.754 5.441 1.00 92.56 281 HIS A CA 1
ATOM 2138 C C . HIS A 1 281 ? 1.528 4.407 4.852 1.00 92.56 281 HIS A C 1
ATOM 2140 O O . HIS A 1 281 ? 2.349 3.492 4.781 1.00 92.56 281 HIS A O 1
ATOM 2146 N N . ILE A 1 282 ? 0.277 4.276 4.434 1.00 92.88 282 ILE A N 1
ATOM 2147 C CA . ILE A 1 282 ? -0.254 3.054 3.844 1.00 92.88 282 ILE A CA 1
ATOM 2148 C C . ILE A 1 282 ? -0.402 3.266 2.348 1.00 92.88 282 ILE A C 1
ATOM 2150 O O . ILE A 1 282 ? -1.201 4.094 1.914 1.00 92.88 282 ILE A O 1
ATOM 2154 N N . SER A 1 283 ? 0.373 2.518 1.572 1.00 90.81 283 SER A N 1
ATOM 2155 C CA . SER A 1 283 ? 0.305 2.526 0.118 1.00 90.81 283 SER A CA 1
ATOM 2156 C C . SER A 1 283 ? -0.657 1.438 -0.355 1.00 90.81 283 SER A C 1
ATOM 2158 O O . SER A 1 283 ? -0.492 0.262 -0.011 1.00 90.81 283 SER A O 1
ATOM 2160 N N . VAL A 1 284 ? -1.659 1.849 -1.132 1.00 86.75 284 VAL A N 1
ATOM 2161 C CA . VAL A 1 284 ? -2.663 0.989 -1.761 1.00 86.75 284 VAL A CA 1
ATOM 2162 C C . VAL A 1 284 ? -2.704 1.330 -3.238 1.00 86.75 284 VAL A C 1
ATOM 2164 O O . VAL A 1 284 ? -3.118 2.420 -3.628 1.00 86.75 284 VAL A O 1
ATOM 2167 N N . GLY A 1 285 ? -2.256 0.409 -4.083 1.00 78.38 285 GLY A N 1
ATOM 2168 C CA . GLY A 1 285 ? -2.139 0.732 -5.495 1.00 78.38 285 GLY A CA 1
ATOM 2169 C C . GLY A 1 285 ? -1.121 1.863 -5.712 1.00 78.38 285 GLY A C 1
ATOM 2170 O O . GLY A 1 285 ? 0.031 1.776 -5.279 1.00 78.38 285 GLY A O 1
ATOM 2171 N N . HIS A 1 286 ? -1.607 2.943 -6.318 1.00 75.31 286 HIS A N 1
ATOM 2172 C CA . HIS A 1 286 ? -0.916 4.212 -6.541 1.00 75.31 286 HIS A CA 1
ATOM 2173 C C . HIS A 1 286 ? -1.084 5.254 -5.424 1.00 75.31 286 HIS A C 1
ATOM 2175 O O . HIS A 1 286 ? -0.304 6.205 -5.349 1.00 75.31 286 HIS A O 1
ATOM 2181 N N . ASP A 1 287 ? -2.078 5.069 -4.556 1.00 80.12 287 ASP A N 1
ATOM 2182 C CA . ASP A 1 287 ? -2.406 6.021 -3.507 1.00 80.12 287 ASP A CA 1
ATOM 2183 C C . ASP A 1 287 ? -1.621 5.701 -2.245 1.00 80.12 287 ASP A C 1
ATOM 2185 O O . ASP A 1 287 ? -1.323 4.549 -1.928 1.00 80.12 287 ASP A O 1
ATOM 2189 N N . THR A 1 288 ? -1.255 6.735 -1.498 1.00 84.00 288 THR A N 1
ATOM 2190 C CA . THR A 1 288 ? -0.647 6.566 -0.179 1.00 84.00 288 THR A CA 1
ATOM 2191 C C . THR A 1 288 ? -1.323 7.493 0.806 1.00 84.00 288 THR A C 1
ATOM 2193 O O . THR A 1 288 ? -1.220 8.714 0.682 1.00 84.00 288 THR A O 1
ATOM 2196 N N . VAL A 1 289 ? -1.973 6.900 1.802 1.00 87.25 289 VAL A N 1
ATOM 2197 C CA . VAL A 1 289 ? -2.771 7.605 2.805 1.00 87.25 289 VAL A CA 1
ATOM 2198 C C . VAL A 1 289 ? -2.269 7.275 4.200 1.00 87.25 289 VAL A C 1
ATOM 2200 O O . VAL A 1 289 ? -1.774 6.181 4.468 1.00 87.25 289 VAL A O 1
ATOM 2203 N N . MET A 1 290 ? -2.371 8.247 5.099 1.00 85.69 290 MET A N 1
ATOM 2204 C CA . MET A 1 290 ? -2.017 8.050 6.495 1.00 85.69 290 MET A CA 1
ATOM 2205 C C . MET A 1 290 ? -3.071 7.203 7.197 1.00 85.69 290 MET A C 1
ATOM 2207 O O . MET A 1 290 ? -4.270 7.459 7.076 1.00 85.69 290 MET A O 1
ATOM 2211 N N . ALA A 1 291 ? -2.619 6.217 7.966 1.00 85.94 291 ALA A N 1
ATOM 2212 C CA . ALA A 1 291 ? -3.493 5.423 8.811 1.00 85.94 291 ALA A CA 1
ATOM 2213 C C . ALA A 1 291 ? -2.916 5.219 10.208 1.00 85.94 291 ALA A C 1
ATOM 2215 O O . ALA A 1 291 ? -1.697 5.231 10.424 1.00 85.94 291 ALA A O 1
ATOM 2216 N N . MET A 1 292 ? -3.820 4.989 11.155 1.00 84.81 292 MET A N 1
ATOM 2217 C CA . MET A 1 292 ? -3.483 4.605 12.520 1.00 84.81 292 MET A CA 1
ATOM 2218 C C . MET A 1 292 ? -3.706 3.096 12.697 1.00 84.81 292 MET A C 1
ATOM 2220 O O . MET A 1 292 ? -4.836 2.636 12.526 1.00 84.81 292 MET A O 1
ATOM 2224 N N . PRO A 1 293 ? -2.665 2.317 13.046 1.00 84.44 293 PRO A N 1
ATOM 2225 C CA . PRO A 1 293 ? -2.786 0.896 13.305 1.00 84.44 293 PRO A CA 1
ATOM 2226 C C . PRO A 1 293 ? -3.276 0.634 14.736 1.00 84.44 293 PRO A C 1
ATOM 2228 O O . PRO A 1 293 ? -2.770 1.195 15.719 1.00 84.44 293 PRO A O 1
ATOM 2231 N N . ALA A 1 294 ? -4.219 -0.290 14.868 1.00 79.00 294 ALA A N 1
ATOM 2232 C CA . ALA A 1 294 ? -4.562 -0.954 16.115 1.00 79.00 294 ALA A CA 1
ATOM 2233 C C . ALA A 1 294 ? -4.228 -2.442 15.987 1.00 79.00 294 ALA A C 1
ATOM 2235 O O . ALA A 1 294 ? -4.818 -3.158 15.182 1.00 79.00 294 ALA A O 1
ATOM 2236 N N . GLU A 1 295 ? -3.233 -2.881 16.755 1.00 77.62 295 GLU A N 1
ATOM 2237 C CA . GLU A 1 295 ? -2.764 -4.264 16.755 1.00 77.62 295 GLU A CA 1
ATOM 2238 C C . GLU A 1 295 ? -3.750 -5.175 17.491 1.00 77.62 295 GLU A C 1
ATOM 2240 O O . GLU A 1 295 ? -4.253 -4.835 18.567 1.00 77.62 295 GLU A O 1
ATOM 2245 N N . MET A 1 296 ? -4.019 -6.333 16.895 1.00 68.81 296 MET A N 1
ATOM 2246 C CA . MET A 1 296 ? -4.930 -7.358 17.388 1.00 68.81 296 MET A CA 1
ATOM 2247 C C . MET A 1 296 ? -4.235 -8.709 17.274 1.00 68.81 296 MET A C 1
ATOM 2249 O O . MET A 1 296 ? -3.864 -9.136 16.185 1.00 68.81 296 MET A O 1
ATOM 2253 N N . GLN A 1 297 ? -4.049 -9.398 18.392 1.00 70.94 297 GLN A N 1
ATOM 2254 C CA . GLN A 1 297 ? -3.358 -10.683 18.408 1.00 70.94 297 GLN A CA 1
ATOM 2255 C C . GLN A 1 297 ? -4.367 -11.817 18.603 1.00 70.94 297 GLN A C 1
ATOM 2257 O O . GLN A 1 297 ? -5.127 -11.801 19.571 1.00 70.94 297 GLN A O 1
ATOM 2262 N N . SER A 1 298 ? -4.358 -12.808 17.707 1.00 62.53 298 SER A N 1
ATOM 2263 C CA . SER A 1 298 ? -5.141 -14.040 17.852 1.00 62.53 298 SER A CA 1
ATOM 2264 C C . SER A 1 298 ? -4.240 -15.251 17.660 1.00 62.53 298 SER A C 1
ATOM 2266 O O . SER A 1 298 ? -3.760 -15.448 16.553 1.00 62.53 298 SER A O 1
ATOM 2268 N N . THR A 1 299 ? -4.062 -16.047 18.724 1.00 58.16 299 THR A N 1
ATOM 2269 C CA . THR A 1 299 ? -3.456 -17.402 18.818 1.00 58.16 299 THR A CA 1
ATOM 2270 C C . THR A 1 299 ? -2.110 -17.654 18.110 1.00 58.16 299 THR A C 1
ATOM 2272 O O . THR A 1 299 ? -1.173 -18.061 18.785 1.00 58.16 299 THR A O 1
ATOM 2275 N N . GLU A 1 300 ? -1.964 -17.347 16.821 1.00 71.75 300 GLU A N 1
ATOM 2276 C CA . GLU A 1 300 ? -0.723 -17.439 16.029 1.00 71.75 300 GLU A CA 1
ATOM 2277 C C . GLU A 1 300 ? -0.561 -16.315 14.982 1.00 71.75 300 GLU A C 1
ATOM 2279 O O . GLU A 1 300 ? 0.534 -16.085 14.469 1.00 71.75 300 GLU A O 1
ATOM 2284 N N . VAL A 1 301 ? -1.632 -15.578 14.670 1.00 79.44 301 VAL A N 1
ATOM 2285 C CA . VAL A 1 301 ? -1.670 -14.561 13.615 1.00 79.44 301 VAL A CA 1
ATOM 2286 C C . VAL A 1 301 ? -1.927 -13.184 14.218 1.00 79.44 301 VAL A C 1
ATOM 2288 O O . VAL A 1 301 ? -2.831 -12.984 15.034 1.00 79.44 301 VAL A O 1
ATOM 2291 N N . ILE A 1 302 ? -1.128 -12.211 13.788 1.00 85.75 302 ILE A N 1
ATOM 2292 C CA . ILE A 1 302 ? -1.312 -10.809 14.152 1.00 85.75 302 ILE A CA 1
ATOM 2293 C C . ILE A 1 302 ? -2.162 -10.150 13.071 1.00 85.75 302 ILE A C 1
ATOM 2295 O O . ILE A 1 302 ? -1.838 -10.201 11.884 1.00 85.75 302 ILE A O 1
ATOM 2299 N N . PHE A 1 303 ? -3.247 -9.521 13.492 1.00 89.06 303 PHE A N 1
ATOM 2300 C CA . PHE A 1 303 ? -4.069 -8.660 12.663 1.00 89.06 303 PHE A CA 1
ATOM 2301 C C . PHE A 1 303 ? -3.809 -7.201 13.025 1.00 89.06 303 PHE A C 1
ATOM 2303 O O . PHE A 1 303 ? -3.501 -6.863 14.169 1.00 89.06 303 PHE A O 1
ATOM 2310 N N . VAL A 1 304 ? -3.943 -6.317 12.044 1.00 90.50 304 VAL A N 1
ATOM 2311 C CA . VAL A 1 304 ? -3.896 -4.873 12.266 1.00 90.50 304 VAL A CA 1
ATOM 2312 C C . VAL A 1 304 ? -5.115 -4.237 11.642 1.00 90.50 304 VAL A C 1
ATOM 2314 O O . VAL A 1 304 ? -5.363 -4.377 10.447 1.00 90.50 304 VAL A O 1
ATOM 2317 N N . LEU A 1 305 ? -5.846 -3.493 12.463 1.00 91.50 305 LEU A N 1
ATOM 2318 C CA . LEU A 1 305 ? -6.904 -2.614 12.005 1.00 91.50 305 LEU A CA 1
ATOM 2319 C C . LEU A 1 305 ? -6.290 -1.259 11.643 1.00 91.50 305 LEU A C 1
ATOM 2321 O O . LEU A 1 305 ? -5.706 -0.590 12.495 1.00 91.50 305 LEU A O 1
ATOM 2325 N N . LEU A 1 306 ? -6.401 -0.875 10.380 1.00 92.12 306 LEU A N 1
ATOM 2326 C CA . LEU A 1 306 ? -5.969 0.403 9.840 1.00 92.12 306 LEU A CA 1
ATOM 2327 C C . LEU A 1 306 ? -7.177 1.312 9.675 1.00 92.12 306 LEU A C 1
ATOM 2329 O O . LEU A 1 306 ? -8.069 1.020 8.881 1.00 92.12 306 LEU A O 1
ATOM 2333 N N . GLN A 1 307 ? -7.178 2.424 10.402 1.00 92.12 307 GLN A N 1
ATOM 2334 C CA . GLN A 1 307 ? -8.126 3.511 10.195 1.00 92.12 307 GLN A CA 1
ATOM 2335 C C . GLN A 1 307 ? -7.463 4.593 9.346 1.00 92.12 307 GLN A C 1
ATOM 2337 O O . GLN A 1 307 ? -6.467 5.174 9.786 1.00 92.12 307 GLN A O 1
ATOM 2342 N N . PHE A 1 308 ? -8.000 4.857 8.155 1.00 91.81 308 PHE A N 1
ATOM 2343 C CA . PHE A 1 308 ? -7.478 5.896 7.270 1.00 91.81 308 PHE A CA 1
ATOM 2344 C C . PHE A 1 308 ? -7.923 7.292 7.720 1.00 91.81 308 PHE A C 1
ATOM 2346 O O . PHE A 1 308 ? -9.047 7.472 8.189 1.00 91.81 308 PHE A O 1
ATOM 2353 N N . GLU A 1 309 ? -7.048 8.290 7.565 1.00 89.81 309 GLU A N 1
ATOM 2354 C CA . GLU A 1 309 ? -7.404 9.700 7.793 1.00 89.81 309 GLU A CA 1
ATOM 2355 C C . GLU A 1 309 ? -8.370 10.218 6.715 1.00 89.81 309 GLU A C 1
ATOM 2357 O O . GLU A 1 309 ? -9.295 10.970 7.017 1.00 89.81 309 GLU A O 1
ATOM 2362 N N . THR A 1 310 ? -8.187 9.773 5.470 1.00 89.12 310 THR A N 1
ATOM 2363 C CA . THR A 1 310 ? -9.075 10.045 4.333 1.00 89.12 310 THR A CA 1
ATOM 2364 C C . THR A 1 310 ? -9.516 8.725 3.702 1.00 89.12 310 THR A C 1
ATOM 2366 O O . THR A 1 310 ? -8.694 7.812 3.619 1.00 89.12 310 THR A O 1
ATOM 2369 N N . PRO A 1 311 ? -10.771 8.587 3.240 1.00 89.25 311 PRO A N 1
ATOM 2370 C CA . PRO A 1 311 ? -11.222 7.349 2.612 1.00 89.25 311 PRO A CA 1
ATOM 2371 C C . PRO A 1 311 ? -10.371 7.022 1.382 1.00 89.25 311 PRO A C 1
ATOM 2373 O O . PRO A 1 311 ? -10.047 7.907 0.591 1.00 89.25 311 PRO A O 1
ATOM 2376 N N . VAL A 1 312 ? -10.017 5.747 1.231 1.00 89.69 312 VAL A N 1
ATOM 2377 C CA . VAL A 1 312 ? -9.179 5.260 0.128 1.00 89.69 312 VAL A CA 1
ATOM 2378 C C . VAL A 1 312 ? -10.035 4.463 -0.839 1.00 89.69 312 VAL A C 1
ATOM 2380 O O . VAL A 1 312 ? -10.793 3.586 -0.429 1.00 89.69 312 VAL A O 1
ATOM 2383 N N . LEU A 1 313 ? -9.897 4.750 -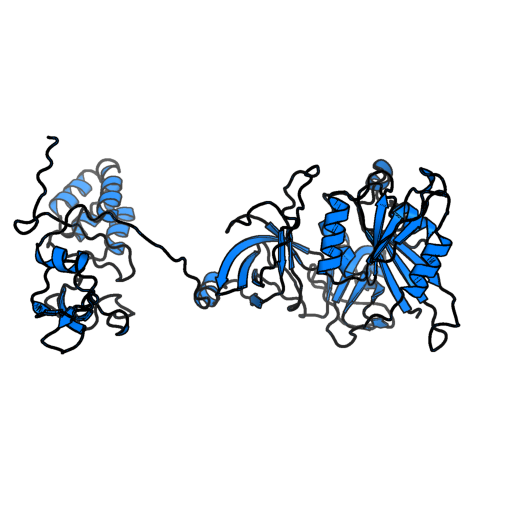2.127 1.00 88.44 313 LEU A N 1
ATOM 2384 C CA . LEU A 1 313 ? -10.578 4.027 -3.191 1.00 88.44 313 LEU A CA 1
ATOM 2385 C C . LEU A 1 313 ? -9.715 2.841 -3.609 1.00 88.44 313 LEU A C 1
ATOM 2387 O O . LEU A 1 313 ? -8.640 3.021 -4.176 1.00 88.44 313 LEU A O 1
ATOM 2391 N N . MET A 1 314 ? -10.161 1.621 -3.309 1.00 88.06 314 MET A N 1
ATOM 2392 C CA . MET A 1 314 ? -9.365 0.429 -3.605 1.00 88.06 314 MET A CA 1
ATOM 2393 C C . MET A 1 314 ? -10.208 -0.783 -4.015 1.00 88.06 314 MET A C 1
ATOM 2395 O O . MET A 1 314 ? -11.330 -0.944 -3.525 1.00 88.06 314 MET A O 1
ATOM 2399 N N . PRO A 1 315 ? -9.657 -1.681 -4.852 1.00 86.19 315 PRO A N 1
ATOM 2400 C CA . PRO A 1 315 ? -10.213 -3.013 -5.067 1.00 86.19 315 PRO A CA 1
ATOM 2401 C C . PRO A 1 315 ? -10.211 -3.862 -3.781 1.00 86.19 315 PRO A C 1
ATOM 2403 O O . PRO A 1 315 ? -9.293 -3.733 -2.962 1.00 86.19 315 PRO A O 1
ATOM 2406 N N . PRO A 1 316 ? -11.160 -4.804 -3.620 1.00 80.81 316 PRO A N 1
ATOM 2407 C CA . PRO A 1 316 ? -11.298 -5.609 -2.402 1.00 80.81 316 PRO A CA 1
ATOM 2408 C C . PRO A 1 316 ? -10.135 -6.583 -2.149 1.00 80.81 316 PRO A C 1
ATOM 2410 O O . PRO A 1 316 ? -9.891 -6.946 -1.005 1.00 80.81 316 PRO A O 1
ATOM 2413 N N . ASN A 1 317 ? -9.395 -6.978 -3.190 1.00 82.69 317 ASN A N 1
ATOM 2414 C CA . ASN A 1 317 ? -8.275 -7.926 -3.097 1.00 82.69 317 ASN A CA 1
ATOM 2415 C C . ASN A 1 317 ? -6.899 -7.240 -3.138 1.00 82.69 317 ASN A C 1
ATOM 2417 O O . ASN A 1 317 ? -5.891 -7.862 -3.477 1.00 82.69 317 ASN A O 1
ATOM 2421 N N . SER A 1 318 ? -6.844 -5.949 -2.807 1.00 86.06 318 SER A N 1
ATOM 2422 C CA . SER A 1 318 ? -5.601 -5.178 -2.850 1.00 86.06 318 SER A CA 1
ATOM 2423 C C . SER A 1 318 ? -4.601 -5.641 -1.789 1.00 86.06 318 SER A C 1
ATOM 2425 O O . SER A 1 318 ? -4.964 -5.996 -0.667 1.00 86.06 318 SER A O 1
ATOM 2427 N N . THR A 1 319 ? -3.313 -5.598 -2.130 1.00 87.81 319 THR A N 1
ATOM 2428 C CA . THR A 1 319 ? -2.229 -5.746 -1.149 1.00 87.81 319 THR A CA 1
ATOM 2429 C C . THR A 1 319 ? -1.864 -4.372 -0.607 1.00 87.81 319 THR A C 1
ATOM 2431 O O . THR A 1 319 ? -1.675 -3.434 -1.381 1.00 87.81 319 THR A O 1
ATOM 2434 N N . LEU A 1 320 ? -1.767 -4.251 0.718 1.00 92.25 320 LEU A N 1
ATOM 2435 C CA . LEU A 1 320 ? -1.417 -2.999 1.382 1.00 92.25 320 LEU A CA 1
ATOM 2436 C C . LEU A 1 320 ? 0.010 -3.073 1.914 1.00 92.25 320 LEU A C 1
ATOM 2438 O O . LEU A 1 320 ? 0.408 -4.072 2.522 1.00 92.25 320 LEU A O 1
ATOM 2442 N N . ILE A 1 321 ? 0.759 -1.991 1.713 1.00 92.88 321 ILE A N 1
ATOM 2443 C CA . ILE A 1 321 ? 2.133 -1.844 2.197 1.00 92.88 321 ILE A CA 1
ATOM 2444 C C . ILE A 1 321 ? 2.164 -0.676 3.177 1.00 92.88 321 ILE A C 1
ATOM 2446 O O . ILE A 1 321 ? 1.847 0.456 2.822 1.00 92.88 321 ILE A O 1
ATOM 2450 N N . ALA A 1 322 ? 2.558 -0.946 4.417 1.00 92.75 322 ALA A N 1
ATOM 2451 C CA . ALA A 1 322 ? 2.740 0.070 5.439 1.00 92.75 322 ALA A CA 1
ATOM 2452 C C . ALA A 1 322 ? 4.204 0.506 5.494 1.00 92.75 322 ALA A C 1
ATOM 2454 O O . ALA A 1 322 ? 5.121 -0.316 5.548 1.00 92.75 322 ALA A O 1
ATOM 2455 N N . SER A 1 323 ? 4.429 1.812 5.525 1.00 92.19 323 SER A N 1
ATOM 2456 C CA . SER A 1 323 ? 5.753 2.419 5.535 1.00 92.19 323 SER A CA 1
ATOM 2457 C C . SER A 1 323 ? 5.809 3.621 6.476 1.00 92.19 323 SER A C 1
ATOM 2459 O O . SER A 1 323 ? 4.796 4.238 6.812 1.00 92.19 323 SER A O 1
ATOM 2461 N N . LYS A 1 324 ? 7.011 3.960 6.935 1.00 90.25 324 LYS A N 1
ATOM 2462 C CA . LYS A 1 324 ? 7.278 5.146 7.747 1.00 90.25 324 LYS A CA 1
ATOM 2463 C C . LYS A 1 324 ? 8.158 6.103 6.952 1.00 90.25 324 LYS A C 1
ATOM 2465 O O . LYS A 1 324 ? 9.382 6.040 7.013 1.00 90.25 324 LYS A O 1
ATOM 2470 N N . LEU A 1 325 ? 7.509 6.958 6.166 1.00 85.88 325 LEU A N 1
ATOM 2471 C CA . LEU A 1 325 ? 8.184 7.844 5.215 1.00 85.88 325 LEU A CA 1
ATOM 2472 C C . LEU A 1 325 ? 8.774 9.107 5.849 1.00 85.88 325 LEU A C 1
ATOM 2474 O O . LEU A 1 325 ? 9.650 9.708 5.244 1.00 85.88 325 LEU A O 1
ATOM 2478 N N . ASP A 1 326 ? 8.368 9.448 7.076 1.00 83.62 326 ASP A N 1
ATOM 2479 C CA . ASP A 1 326 ? 8.905 10.583 7.850 1.00 83.62 326 ASP A CA 1
ATOM 2480 C C . ASP A 1 326 ? 10.302 10.312 8.439 1.00 83.62 326 ASP A C 1
ATOM 2482 O O . ASP A 1 326 ? 10.838 11.111 9.204 1.00 83.62 326 ASP A O 1
ATOM 2486 N N . MET A 1 327 ? 10.876 9.141 8.157 1.00 80.69 327 MET A N 1
ATOM 2487 C CA . MET A 1 327 ? 12.242 8.815 8.550 1.00 80.69 327 MET A CA 1
ATOM 2488 C C . MET A 1 327 ? 13.242 9.620 7.722 1.00 80.69 327 MET A C 1
ATOM 2490 O O . MET A 1 327 ? 12.990 9.920 6.556 1.00 80.69 327 MET A O 1
ATOM 2494 N N . ASP A 1 328 ? 14.397 9.914 8.320 1.00 79.25 328 ASP A N 1
ATOM 2495 C CA . ASP A 1 328 ? 15.488 10.600 7.632 1.00 79.25 328 ASP A CA 1
ATOM 2496 C C . ASP A 1 328 ? 15.847 9.882 6.317 1.00 79.25 328 ASP A C 1
ATOM 2498 O O . ASP A 1 328 ? 16.004 8.657 6.273 1.00 79.25 328 ASP A O 1
ATOM 2502 N N . VAL A 1 329 ? 15.977 10.665 5.247 1.00 74.81 329 VAL A N 1
ATOM 2503 C CA . VAL A 1 329 ? 16.276 10.219 3.880 1.00 74.81 329 VAL A CA 1
ATOM 2504 C C . VAL A 1 329 ? 17.633 9.515 3.817 1.00 74.81 329 VAL A C 1
ATOM 2506 O O . VAL A 1 329 ? 17.816 8.603 3.008 1.00 74.81 329 VAL A O 1
ATOM 2509 N N . HIS A 1 330 ? 18.564 9.901 4.695 1.00 76.19 330 HIS A N 1
ATOM 2510 C CA . HIS A 1 330 ? 19.897 9.305 4.800 1.00 76.19 330 HIS A CA 1
ATOM 2511 C C . HIS A 1 330 ? 19.966 8.121 5.774 1.00 76.19 330 HIS A C 1
ATOM 2513 O O . HIS A 1 330 ? 21.035 7.536 5.964 1.00 76.19 330 HIS A O 1
ATOM 2519 N N . SER A 1 331 ? 18.842 7.733 6.386 1.00 76.06 331 SER A N 1
ATOM 2520 C CA . SER A 1 331 ? 18.807 6.582 7.281 1.00 76.06 331 SER A CA 1
ATOM 2521 C C . SER A 1 331 ? 19.181 5.296 6.539 1.00 76.06 331 SER A C 1
ATOM 2523 O O . SER A 1 331 ? 18.668 4.991 5.465 1.00 76.06 331 SER A O 1
ATOM 2525 N N . SER A 1 332 ? 20.037 4.485 7.159 1.00 75.31 332 SER A N 1
ATOM 2526 C CA . SER A 1 332 ? 20.389 3.143 6.680 1.00 75.31 332 SER A CA 1
ATOM 2527 C C . SER A 1 332 ? 19.336 2.079 7.015 1.00 75.31 332 SER A C 1
ATOM 2529 O O . SER A 1 332 ? 19.517 0.901 6.706 1.00 75.31 332 SER A O 1
ATOM 2531 N N . SER A 1 333 ? 18.241 2.462 7.678 1.00 83.50 333 SER A N 1
ATOM 2532 C CA . SER A 1 333 ? 17.173 1.540 8.063 1.00 83.50 333 SER A CA 1
ATOM 2533 C C . SER A 1 333 ? 16.044 1.514 7.034 1.00 83.50 333 SER A C 1
ATOM 2535 O O . SER A 1 333 ? 15.655 2.549 6.500 1.00 83.50 333 SER A O 1
ATOM 2537 N N . CYS A 1 334 ? 15.513 0.317 6.766 1.00 88.31 334 CYS A N 1
ATOM 2538 C CA . CYS A 1 334 ? 14.382 0.135 5.861 1.00 88.31 334 CYS A CA 1
ATOM 2539 C C . CYS A 1 334 ? 13.155 0.895 6.379 1.00 88.31 334 CYS A C 1
ATOM 2541 O O . CYS A 1 334 ? 12.851 0.849 7.574 1.00 88.31 334 CYS A O 1
ATOM 2543 N N . ARG A 1 335 ? 12.437 1.569 5.475 1.00 90.75 335 ARG A N 1
ATOM 2544 C CA . ARG A 1 335 ? 11.241 2.359 5.812 1.00 90.75 335 ARG A CA 1
ATOM 2545 C C . ARG A 1 335 ? 9.938 1.585 5.651 1.00 90.75 335 ARG A C 1
ATOM 2547 O O . ARG A 1 335 ? 8.905 2.027 6.150 1.00 90.75 335 ARG A O 1
ATOM 2554 N N . LEU A 1 336 ? 9.972 0.443 4.970 1.00 91.69 336 LEU A N 1
ATOM 2555 C CA . LEU A 1 336 ? 8.823 -0.443 4.796 1.00 91.69 336 LEU A CA 1
ATOM 2556 C C . LEU A 1 336 ? 8.642 -1.264 6.076 1.00 91.69 336 LEU A C 1
ATOM 2558 O O . LEU A 1 336 ? 9.533 -2.023 6.437 1.00 91.69 336 LEU A O 1
ATOM 2562 N N . ALA A 1 337 ? 7.515 -1.097 6.766 1.00 91.94 337 ALA A N 1
ATOM 2563 C CA . ALA A 1 337 ? 7.284 -1.661 8.094 1.00 91.94 337 ALA A CA 1
ATOM 2564 C C . ALA A 1 337 ? 6.659 -3.059 8.046 1.00 91.94 337 ALA A C 1
ATOM 2566 O O . ALA A 1 337 ? 7.172 -4.014 8.632 1.00 91.94 337 ALA A O 1
ATOM 2567 N N . PHE A 1 338 ? 5.539 -3.185 7.344 1.00 92.25 338 PHE A N 1
ATOM 2568 C CA . PHE A 1 338 ? 4.815 -4.441 7.188 1.00 92.25 338 PHE A CA 1
ATOM 2569 C C . PHE A 1 338 ? 3.963 -4.398 5.925 1.00 92.25 338 PHE A C 1
ATOM 2571 O O . PHE A 1 338 ? 3.726 -3.338 5.348 1.00 92.25 338 PHE A O 1
ATOM 2578 N N . TRP A 1 339 ? 3.476 -5.556 5.510 1.00 92.56 339 TRP A N 1
ATOM 2579 C CA . TRP A 1 339 ? 2.510 -5.684 4.428 1.00 92.56 339 TRP A CA 1
ATOM 2580 C C . TRP A 1 339 ? 1.424 -6.678 4.824 1.00 92.56 339 TRP A C 1
ATOM 2582 O O . TRP A 1 339 ? 1.568 -7.417 5.800 1.00 92.56 339 TRP A O 1
ATOM 2592 N N . GLY A 1 340 ? 0.321 -6.692 4.088 1.00 90.25 340 GLY A N 1
ATOM 2593 C CA . GLY A 1 340 ? -0.766 -7.614 4.379 1.00 90.25 340 GLY A CA 1
ATOM 2594 C C . GLY A 1 340 ? -1.794 -7.691 3.269 1.00 90.25 340 GLY A C 1
ATOM 2595 O O . GLY A 1 340 ? -1.925 -6.783 2.446 1.00 90.25 340 GLY A O 1
ATOM 2596 N N . ARG A 1 341 ? -2.535 -8.800 3.273 1.00 87.38 341 ARG A N 1
ATOM 2597 C CA . ARG A 1 341 ? -3.769 -8.941 2.499 1.00 87.38 341 ARG A CA 1
ATOM 2598 C C . ARG A 1 341 ? -4.953 -8.546 3.371 1.00 87.38 341 ARG A C 1
ATOM 2600 O O . ARG A 1 341 ? -4.913 -8.704 4.596 1.00 87.38 341 ARG A O 1
ATOM 2607 N N . ILE A 1 342 ? -5.985 -8.028 2.720 1.00 90.94 342 ILE A N 1
ATOM 2608 C CA . ILE A 1 342 ? -7.225 -7.629 3.373 1.00 90.94 342 ILE A CA 1
ATOM 2609 C C . ILE A 1 342 ? -7.938 -8.874 3.898 1.00 90.94 342 ILE A C 1
ATOM 2611 O O . ILE A 1 342 ? -8.218 -9.798 3.142 1.00 90.94 342 ILE A O 1
ATOM 2615 N N . ALA A 1 343 ? -8.209 -8.891 5.202 1.00 89.75 343 ALA A N 1
ATOM 2616 C CA . ALA A 1 343 ? -9.053 -9.896 5.841 1.00 89.75 343 ALA A CA 1
ATOM 2617 C C . ALA A 1 343 ? -10.497 -9.392 5.974 1.00 89.75 343 ALA A C 1
ATOM 2619 O O . ALA A 1 343 ? -11.447 -10.156 5.837 1.00 89.75 343 ALA A O 1
ATOM 2620 N N . TRP A 1 344 ? -10.658 -8.094 6.232 1.00 91.00 344 TRP A N 1
ATOM 2621 C CA . TRP A 1 344 ? -11.953 -7.436 6.347 1.00 91.00 344 TRP A CA 1
ATOM 2622 C C . TRP A 1 344 ? -11.813 -5.948 6.008 1.00 91.00 344 TRP A C 1
ATOM 2624 O O . TRP A 1 344 ? -10.762 -5.358 6.246 1.00 91.00 344 TRP A O 1
ATOM 2634 N N . LEU A 1 345 ? -12.852 -5.332 5.452 1.00 92.19 345 LEU A N 1
ATOM 2635 C CA . LEU A 1 345 ? -12.892 -3.903 5.138 1.00 92.19 345 LEU A CA 1
ATOM 2636 C C . LEU A 1 345 ? -14.299 -3.350 5.358 1.00 92.19 345 LEU A C 1
ATOM 2638 O O . LEU A 1 345 ? -15.265 -4.114 5.370 1.00 92.19 345 LEU A O 1
ATOM 2642 N N . THR A 1 346 ? -14.413 -2.028 5.480 1.00 90.94 346 THR A N 1
ATOM 2643 C CA . THR A 1 346 ? -15.708 -1.343 5.557 1.00 90.94 346 THR A CA 1
ATOM 2644 C C . THR A 1 346 ? -15.793 -0.102 4.682 1.00 90.94 346 THR A C 1
ATOM 2646 O O . THR A 1 346 ? -14.859 0.699 4.594 1.00 90.94 346 THR A O 1
ATOM 2649 N N . GLN A 1 347 ? -16.962 0.049 4.062 1.00 90.62 347 GLN A N 1
ATOM 2650 C CA . GLN A 1 347 ? -17.373 1.210 3.271 1.00 90.62 347 GLN A CA 1
ATOM 2651 C C . GLN A 1 347 ? -18.252 2.174 4.077 1.00 90.62 347 GLN A C 1
ATOM 2653 O O . GLN A 1 347 ? -18.592 3.249 3.592 1.00 90.62 347 GLN A O 1
ATOM 2658 N N . ASN A 1 348 ? -18.652 1.795 5.291 1.00 89.75 348 ASN A N 1
ATOM 2659 C CA . ASN A 1 348 ? -19.567 2.576 6.107 1.00 89.75 348 ASN A CA 1
ATOM 2660 C C . ASN A 1 348 ? -18.811 3.698 6.826 1.00 89.75 348 ASN A C 1
ATOM 2662 O O . ASN A 1 348 ? -17.839 3.435 7.530 1.00 89.75 348 ASN A O 1
ATOM 2666 N N . SER A 1 349 ? -19.273 4.943 6.705 1.00 88.19 349 SER A N 1
ATOM 2667 C CA . SER A 1 349 ? -18.685 6.083 7.419 1.00 88.19 349 SER A CA 1
ATOM 2668 C C . SER A 1 349 ? -18.942 6.035 8.931 1.00 88.19 349 SER A C 1
ATOM 2670 O O . SER A 1 349 ? -18.129 6.536 9.705 1.00 88.19 349 SER A O 1
ATOM 2672 N N . ASN A 1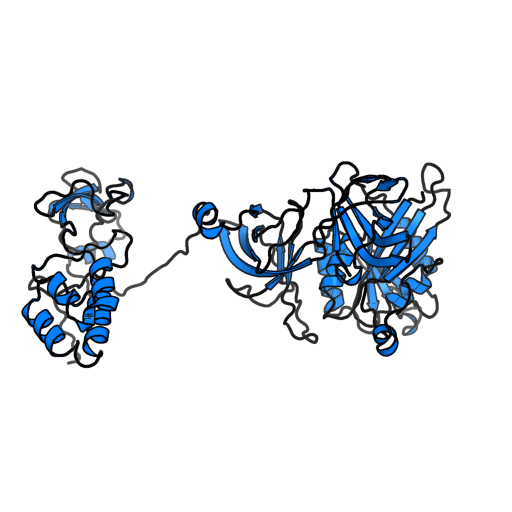 350 ? -20.029 5.386 9.369 1.00 88.31 350 ASN A N 1
ATOM 2673 C CA . ASN A 1 350 ? -20.412 5.228 10.779 1.00 88.31 350 ASN A CA 1
ATOM 2674 C C . ASN A 1 350 ? -19.872 3.929 11.404 1.00 88.31 350 ASN A C 1
ATOM 2676 O O . ASN A 1 350 ? -20.389 3.439 12.414 1.00 88.31 350 ASN A O 1
ATOM 2680 N N . PHE A 1 351 ? -18.791 3.382 10.838 1.00 87.38 351 PHE A N 1
ATOM 2681 C CA . PHE A 1 351 ? -18.180 2.117 11.254 1.00 87.38 351 PHE A CA 1
ATOM 2682 C C . PHE A 1 351 ? -17.889 2.027 12.763 1.00 87.38 351 PHE A C 1
ATOM 2684 O O . PHE A 1 351 ? -17.943 0.937 13.329 1.00 87.38 351 PHE A O 1
ATOM 2691 N N . ILE A 1 352 ? -17.612 3.152 13.438 1.00 85.88 352 ILE A N 1
ATOM 2692 C CA . ILE A 1 352 ? -17.302 3.186 14.877 1.00 85.88 352 ILE A CA 1
ATOM 2693 C C . ILE A 1 352 ? -18.464 2.664 15.729 1.00 85.88 352 ILE A C 1
ATOM 2695 O O . ILE A 1 352 ? -18.226 1.967 16.713 1.00 85.88 352 ILE A O 1
ATOM 2699 N N . GLN A 1 353 ? -19.704 2.997 15.368 1.00 86.31 353 GLN A N 1
ATOM 2700 C CA . GLN A 1 353 ? -20.890 2.635 16.149 1.00 86.31 353 GLN A CA 1
ATOM 2701 C C . GLN A 1 353 ? -21.528 1.331 15.662 1.00 86.31 353 GLN A C 1
ATOM 2703 O O . GLN A 1 353 ? -22.033 0.560 16.471 1.00 86.31 353 GLN A O 1
ATOM 2708 N N . GLU A 1 354 ? -21.493 1.062 14.357 1.00 87.31 354 GLU A N 1
ATOM 2709 C CA . GLU A 1 354 ? -22.259 -0.043 13.760 1.00 87.31 354 GLU A CA 1
ATOM 2710 C C . GLU A 1 354 ? -21.436 -1.312 13.506 1.00 87.31 354 GLU A C 1
ATOM 2712 O O . GLU A 1 354 ? -21.992 -2.413 13.413 1.00 87.31 354 GLU A O 1
ATOM 2717 N N . GLU A 1 355 ? -20.115 -1.183 13.360 1.00 87.00 355 GLU A N 1
ATOM 2718 C CA . GLU A 1 355 ? -19.265 -2.279 12.885 1.00 87.00 355 GLU A CA 1
ATOM 2719 C C . GLU A 1 355 ? -18.137 -2.641 13.844 1.00 87.00 355 GLU A C 1
ATOM 2721 O O . GLU A 1 355 ? -17.960 -3.824 14.129 1.00 87.00 355 GLU A O 1
ATOM 2726 N N . LEU A 1 356 ? -17.428 -1.663 14.418 1.00 84.19 356 LEU A N 1
ATOM 2727 C CA . LEU A 1 356 ? -16.385 -1.939 15.411 1.00 84.19 356 LEU A CA 1
ATOM 2728 C C . LEU A 1 356 ? -16.892 -2.720 16.636 1.00 84.19 356 LEU A C 1
ATOM 2730 O O . LEU A 1 356 ? -16.159 -3.604 17.075 1.00 84.19 356 LEU A O 1
ATOM 2734 N N . PRO A 1 357 ? -18.115 -2.503 17.171 1.00 86.25 357 PRO A N 1
ATOM 2735 C CA . PRO A 1 357 ? -18.613 -3.295 18.298 1.00 86.25 357 PRO A CA 1
ATOM 2736 C C . PRO A 1 357 ? -18.834 -4.777 17.975 1.00 86.25 357 PRO A C 1
ATOM 2738 O O . PRO A 1 357 ? -18.919 -5.589 18.890 1.00 86.25 357 PRO A O 1
ATOM 2741 N N . LYS A 1 358 ? -18.917 -5.146 16.687 1.00 84.38 358 LYS A N 1
ATOM 2742 C CA . LYS A 1 358 ? -19.001 -6.551 16.256 1.00 84.38 358 LYS A CA 1
ATOM 2743 C C . LYS A 1 358 ? -17.649 -7.264 16.376 1.00 84.38 358 LYS A C 1
ATOM 2745 O O . LYS A 1 358 ? -17.607 -8.491 16.402 1.00 84.38 358 LYS A O 1
ATOM 2750 N N . LEU A 1 359 ? -16.545 -6.513 16.440 1.00 81.50 359 LEU A N 1
ATOM 2751 C CA . LEU A 1 359 ? -15.203 -7.050 16.638 1.00 81.50 359 LEU A CA 1
ATOM 2752 C C . LEU A 1 359 ? -14.899 -7.145 18.141 1.00 81.50 359 LEU A C 1
ATOM 2754 O O . LEU A 1 359 ? -14.691 -6.142 18.821 1.00 81.50 359 LEU A O 1
ATOM 2758 N N . ASN A 1 360 ? -14.814 -8.371 18.659 1.00 80.62 360 ASN A N 1
ATOM 2759 C CA . ASN A 1 360 ? -14.559 -8.650 20.077 1.00 80.62 360 ASN A CA 1
ATOM 2760 C C . ASN A 1 360 ? -13.077 -8.470 20.457 1.00 80.62 360 ASN A C 1
ATOM 2762 O O . ASN A 1 360 ? -12.386 -9.427 20.809 1.00 80.62 360 ASN A O 1
ATOM 2766 N N . ILE A 1 361 ? -12.571 -7.239 20.384 1.00 79.00 361 ILE A N 1
ATOM 2767 C CA . ILE A 1 361 ? -11.185 -6.905 20.732 1.00 79.00 361 ILE A CA 1
ATOM 2768 C C . ILE A 1 361 ? -11.126 -6.435 22.183 1.00 79.00 361 ILE A C 1
ATOM 2770 O O . ILE A 1 361 ? -11.718 -5.421 22.550 1.00 79.00 361 ILE A O 1
ATOM 2774 N N . PHE A 1 362 ? -10.355 -7.129 23.015 1.00 76.19 362 PHE A N 1
ATOM 2775 C CA . PHE A 1 362 ? -10.160 -6.766 24.416 1.00 76.19 362 PHE A CA 1
ATOM 2776 C C . PHE A 1 362 ? -8.675 -6.689 24.762 1.00 76.19 362 PHE A C 1
ATOM 2778 O O . PHE A 1 362 ? -7.850 -7.472 24.299 1.00 76.19 362 PHE A O 1
ATOM 2785 N N . LYS A 1 363 ? -8.322 -5.744 25.636 1.00 77.31 363 LYS A N 1
ATOM 2786 C CA . LYS A 1 363 ? -6.984 -5.685 26.226 1.00 77.31 363 LYS A CA 1
ATOM 2787 C C . LYS A 1 363 ? -6.997 -6.474 27.527 1.00 77.31 363 LYS A C 1
ATOM 2789 O O . LYS A 1 363 ? -7.677 -6.067 28.470 1.00 77.31 363 LYS A O 1
ATOM 2794 N N . ARG A 1 364 ? -6.225 -7.563 27.608 1.00 73.69 364 ARG A N 1
ATOM 2795 C CA . ARG A 1 364 ? -6.029 -8.291 28.871 1.00 73.69 364 ARG A CA 1
ATOM 2796 C C . ARG A 1 364 ? -5.374 -7.347 29.879 1.00 73.69 364 ARG A C 1
ATOM 2798 O O . ARG A 1 364 ? -4.220 -6.955 29.725 1.00 73.69 364 ARG A O 1
ATOM 2805 N N . LYS A 1 365 ? -6.134 -6.937 30.892 1.00 78.00 365 LYS A N 1
ATOM 2806 C CA . LYS A 1 365 ? -5.640 -6.108 31.992 1.00 78.00 365 LYS A CA 1
ATOM 2807 C C . LYS A 1 365 ? -5.380 -7.020 33.181 1.00 78.00 365 LYS A C 1
ATOM 2809 O O . LYS A 1 365 ? -6.315 -7.589 33.730 1.00 78.00 365 LYS A O 1
ATOM 2814 N N . GLN A 1 366 ? -4.120 -7.147 33.572 1.00 79.50 366 GLN A N 1
ATOM 2815 C CA . GLN A 1 366 ? -3.743 -7.773 34.831 1.00 79.50 366 GLN A CA 1
ATOM 2816 C C . GLN A 1 366 ? -3.460 -6.665 35.839 1.00 79.50 366 GLN A C 1
ATOM 2818 O O . GLN A 1 366 ? -2.714 -5.730 35.551 1.00 79.50 366 GLN A O 1
ATOM 2823 N N . LYS A 1 367 ? -4.089 -6.754 37.006 1.00 80.81 367 LYS A N 1
ATOM 2824 C CA . LYS A 1 367 ? -3.777 -5.905 38.152 1.00 80.81 367 LYS A CA 1
ATOM 2825 C C . LYS A 1 367 ? -3.167 -6.808 39.214 1.00 80.81 367 LYS A C 1
ATOM 2827 O O . LYS A 1 367 ? -3.741 -7.847 39.522 1.00 80.81 367 LYS A O 1
ATOM 2832 N N . VAL A 1 368 ? -2.004 -6.428 39.724 1.00 78.69 368 VAL A N 1
ATOM 2833 C CA . VAL A 1 368 ? -1.348 -7.111 40.840 1.00 78.69 368 VAL A CA 1
ATOM 2834 C C . VAL A 1 368 ? -1.496 -6.206 42.052 1.00 78.69 368 VAL A C 1
ATOM 2836 O O . VAL A 1 368 ? -1.153 -5.028 41.985 1.00 78.69 368 VAL A O 1
ATOM 2839 N N . GLY A 1 369 ? -2.060 -6.742 43.128 1.00 77.50 369 GLY A N 1
ATOM 2840 C CA . GLY A 1 369 ? -2.118 -6.091 44.431 1.00 77.50 369 GLY A CA 1
ATOM 2841 C C . GLY A 1 369 ? -1.308 -6.899 45.434 1.00 77.50 369 GLY A C 1
ATOM 2842 O O . GLY A 1 369 ? -1.218 -8.120 45.311 1.00 77.50 369 GLY A O 1
ATOM 2843 N N . SER A 1 370 ? -0.707 -6.232 46.414 1.00 57.91 370 SER A N 1
ATOM 2844 C CA . SER A 1 370 ? -0.076 -6.896 47.551 1.00 57.91 370 SER A CA 1
ATOM 2845 C C . SER A 1 370 ? -1.102 -7.086 48.665 1.00 57.91 370 SER A C 1
ATOM 2847 O O . SER A 1 370 ? -1.761 -6.142 49.102 1.00 57.91 370 SER A O 1
ATOM 2849 N N . ILE A 1 371 ? -1.245 -8.325 49.130 1.00 60.62 371 ILE A N 1
ATOM 2850 C CA . ILE A 1 371 ? -2.031 -8.633 50.324 1.00 60.62 371 ILE A CA 1
ATOM 2851 C C . ILE A 1 371 ? -1.126 -8.342 51.523 1.00 60.62 371 ILE A C 1
ATOM 2853 O O . ILE A 1 371 ? -0.143 -9.044 51.738 1.00 60.62 371 ILE A O 1
ATOM 2857 N N . GLN A 1 372 ? -1.413 -7.274 52.270 1.00 49.41 372 GLN A N 1
ATOM 2858 C CA . GLN A 1 372 ? -0.551 -6.833 53.374 1.00 49.41 372 GLN A CA 1
ATOM 2859 C C . GLN A 1 372 ? -0.684 -7.680 54.650 1.00 49.41 372 GLN A C 1
ATOM 2861 O O . GLN A 1 372 ? 0.283 -7.737 55.402 1.00 49.41 372 GLN A O 1
ATOM 2866 N N . ARG A 1 373 ? -1.809 -8.380 54.882 1.00 48.03 373 ARG A N 1
ATOM 2867 C CA . ARG A 1 373 ? -1.912 -9.511 55.831 1.00 48.03 373 ARG A CA 1
ATOM 2868 C C . ARG A 1 373 ? -3.040 -10.471 55.463 1.00 48.03 373 ARG A C 1
ATOM 2870 O O . ARG A 1 373 ? -4.037 -10.082 54.863 1.00 48.03 373 ARG A O 1
ATOM 2877 N N . VAL A 1 374 ? -2.862 -11.719 55.888 1.00 48.62 374 VAL A N 1
ATOM 2878 C CA . VAL A 1 374 ? -3.838 -12.810 55.825 1.00 48.62 374 VAL A CA 1
ATOM 2879 C C . VAL A 1 374 ? -4.437 -12.983 57.219 1.00 48.62 374 VAL A C 1
ATOM 2881 O O . VAL A 1 374 ? -3.693 -13.151 58.184 1.00 48.62 374 VAL A O 1
ATOM 2884 N N . LEU A 1 375 ? -5.764 -12.928 57.339 1.00 48.09 375 LEU A N 1
ATOM 2885 C CA . LEU A 1 375 ? -6.462 -13.124 58.608 1.00 48.09 375 LEU A CA 1
ATOM 2886 C C . LEU A 1 375 ? -7.098 -14.518 58.656 1.00 48.09 375 LEU A C 1
ATOM 2888 O O . LEU A 1 375 ? -8.250 -14.669 58.278 1.00 48.09 375 LEU A O 1
ATOM 2892 N N . LEU A 1 376 ? -6.312 -15.532 59.038 1.00 43.69 376 LEU A N 1
ATOM 2893 C CA . LEU A 1 376 ? -6.673 -16.692 59.880 1.00 43.69 376 LEU A CA 1
ATOM 2894 C C . LEU A 1 376 ? -5.645 -17.839 59.711 1.00 43.69 376 LEU A C 1
ATOM 2896 O O . LEU A 1 376 ? -5.134 -18.043 58.607 1.00 43.69 376 LEU A O 1
ATOM 2900 N N . PRO A 1 377 ? -5.421 -18.673 60.750 1.00 50.31 377 PRO A N 1
ATOM 2901 C CA . PRO A 1 377 ? -4.559 -19.862 60.676 1.00 50.31 377 PRO A CA 1
ATOM 2902 C C . PRO A 1 377 ? -5.040 -20.920 59.667 1.00 50.31 377 PRO A C 1
ATOM 2904 O O . PRO A 1 377 ? -4.246 -21.738 59.212 1.00 50.31 377 PRO A O 1
ATOM 2907 N N . LEU A 1 378 ? -6.321 -20.902 59.279 1.00 46.19 378 LEU A N 1
ATOM 2908 C CA . LEU A 1 378 ? -6.888 -21.860 58.322 1.00 46.19 378 LEU A CA 1
ATOM 2909 C C . LEU A 1 378 ? -6.353 -21.683 56.892 1.00 46.19 378 LEU A C 1
ATOM 2911 O O . LEU A 1 378 ? -6.297 -22.653 56.144 1.00 46.19 378 LEU A O 1
ATOM 2915 N N . LEU A 1 379 ? -5.895 -20.482 56.518 1.00 45.91 379 LEU A N 1
ATOM 2916 C CA . LEU A 1 379 ? -5.314 -20.246 55.190 1.00 45.91 379 LEU A CA 1
ATOM 2917 C C . LEU A 1 379 ? -3.827 -20.638 55.108 1.00 45.91 379 LEU A C 1
ATOM 2919 O O . LEU A 1 379 ? -3.304 -20.865 54.020 1.00 45.91 379 LEU A O 1
ATOM 2923 N N . LEU A 1 380 ? -3.153 -20.768 56.257 1.00 44.91 380 LEU A N 1
ATOM 2924 C CA . LEU A 1 380 ? -1.794 -21.314 56.342 1.00 44.91 380 LEU A CA 1
ATOM 2925 C C . LEU A 1 380 ? -1.768 -22.805 55.964 1.00 44.91 380 LEU A C 1
ATOM 2927 O O . LEU A 1 380 ? -0.782 -23.264 55.396 1.00 44.91 380 LEU A O 1
ATOM 2931 N N . LEU A 1 381 ? -2.870 -23.537 56.168 1.00 45.91 381 LEU A N 1
ATOM 2932 C CA . LEU A 1 381 ? -3.023 -24.900 55.648 1.00 45.91 381 LEU A CA 1
ATOM 2933 C C . LEU A 1 381 ? -3.135 -24.927 54.115 1.00 45.91 381 LEU A C 1
ATOM 2935 O O . LEU A 1 381 ? -2.551 -25.808 53.499 1.00 45.91 381 LEU A O 1
ATOM 2939 N N . LEU A 1 382 ? -3.784 -23.941 53.487 1.00 46.00 382 LEU A N 1
ATOM 2940 C CA . LEU A 1 382 ? -3.919 -23.867 52.021 1.00 46.00 382 LEU A CA 1
ATOM 2941 C C . LEU A 1 382 ? -2.606 -23.493 51.312 1.00 46.00 382 LEU A C 1
ATOM 2943 O O . LEU A 1 382 ? -2.346 -23.963 50.210 1.00 46.00 382 LEU A O 1
ATOM 2947 N N . PHE A 1 383 ? -1.747 -22.685 51.942 1.00 44.38 383 PHE A N 1
ATOM 2948 C CA . PHE A 1 383 ? -0.446 -22.321 51.359 1.00 44.38 383 PHE A CA 1
ATOM 2949 C C . PHE A 1 383 ? 0.646 -23.386 51.557 1.00 44.38 383 PHE A C 1
ATOM 2951 O O . PHE A 1 383 ? 1.597 -23.420 50.774 1.00 44.38 383 PHE A O 1
ATOM 2958 N N . PHE A 1 384 ? 0.519 -24.261 52.563 1.00 41.19 384 PHE A N 1
ATOM 2959 C CA . PHE A 1 384 ? 1.481 -25.343 52.825 1.00 41.19 384 PHE A CA 1
ATOM 2960 C C . PHE A 1 384 ? 1.006 -26.738 52.395 1.00 41.19 384 PHE A C 1
ATOM 2962 O O . PHE A 1 384 ? 1.838 -27.636 52.252 1.00 41.19 384 PHE A O 1
ATOM 2969 N N . ALA A 1 385 ? -0.283 -26.941 52.114 1.00 39.28 385 ALA A N 1
ATOM 2970 C CA . ALA A 1 385 ? -0.770 -28.188 51.543 1.00 39.28 385 ALA A CA 1
ATOM 2971 C C . ALA A 1 385 ? -0.739 -28.118 50.011 1.00 39.28 385 ALA A C 1
ATOM 2973 O O . ALA A 1 385 ? -1.685 -27.685 49.361 1.00 39.28 385 ALA A O 1
ATOM 2974 N N . LYS A 1 386 ? 0.331 -28.644 49.405 1.00 37.81 386 LYS A N 1
ATOM 2975 C CA . LYS A 1 386 ? 0.258 -29.227 48.053 1.00 37.81 386 LYS A CA 1
ATOM 2976 C C . LYS A 1 386 ? -0.639 -30.474 48.094 1.00 37.81 386 LYS A C 1
ATOM 2978 O O . LYS A 1 386 ? -0.162 -31.597 47.959 1.00 37.81 386 LYS A O 1
ATOM 2983 N N . GLY A 1 387 ? -1.927 -30.276 48.343 1.00 43.72 387 GLY A N 1
ATOM 2984 C CA . GLY A 1 387 ? -2.925 -31.326 48.445 1.00 43.72 387 GLY A CA 1
ATOM 2985 C C . GLY A 1 387 ? -4.267 -30.786 47.987 1.00 43.72 387 GLY A C 1
ATOM 2986 O O . GLY A 1 387 ? -4.796 -29.852 48.575 1.00 43.72 387 GLY A O 1
ATOM 2987 N N . THR A 1 388 ? -4.806 -31.383 46.930 1.00 44.66 388 THR A N 1
ATOM 2988 C CA . THR A 1 388 ? -6.157 -31.153 46.418 1.00 44.66 388 THR A CA 1
ATOM 2989 C C . THR A 1 388 ? -7.188 -31.639 47.441 1.00 44.66 388 THR A C 1
ATOM 2991 O O . THR A 1 388 ? -7.715 -32.743 47.313 1.00 44.66 388 THR A O 1
ATOM 2994 N N . HIS A 1 389 ? -7.453 -30.859 48.486 1.00 54.66 389 HIS A N 1
ATOM 2995 C CA . HIS A 1 389 ? -8.536 -31.134 49.426 1.00 54.66 389 HIS A CA 1
ATOM 2996 C C . HIS A 1 389 ? -9.639 -30.094 49.246 1.00 54.66 389 HIS A C 1
ATOM 2998 O O . HIS A 1 389 ? -9.478 -28.935 49.610 1.00 54.66 389 HIS A O 1
ATOM 3004 N N . GLN A 1 390 ? -10.763 -30.529 48.671 1.00 61.38 390 GLN A N 1
ATOM 3005 C CA . GLN A 1 390 ? -11.998 -29.749 48.643 1.00 61.38 390 GLN A CA 1
ATOM 3006 C C . GLN A 1 390 ? -12.513 -29.577 50.076 1.00 61.38 390 GLN A C 1
ATOM 3008 O O . GLN A 1 390 ? -12.665 -30.562 50.804 1.00 61.38 390 GLN A O 1
ATOM 3013 N N . ILE A 1 391 ? -12.771 -28.335 50.479 1.00 73.50 391 ILE A N 1
ATOM 3014 C CA . ILE A 1 391 ? -13.267 -27.996 51.813 1.00 73.50 391 ILE A CA 1
ATOM 3015 C C . ILE A 1 391 ? -14.774 -27.755 51.709 1.00 73.50 391 ILE A C 1
ATOM 3017 O O . ILE A 1 391 ? -15.212 -26.843 51.008 1.00 73.50 391 ILE A O 1
ATOM 3021 N N . ASN A 1 392 ? -15.565 -28.564 52.416 1.00 78.31 392 ASN A N 1
ATOM 3022 C CA . ASN A 1 392 ? -17.009 -28.365 52.528 1.00 78.31 392 ASN A CA 1
ATOM 3023 C C . ASN A 1 392 ? -17.294 -27.334 53.628 1.00 78.31 392 ASN A C 1
ATOM 3025 O O . ASN A 1 392 ? -16.965 -27.576 54.790 1.00 78.31 392 ASN A O 1
ATOM 3029 N N . VAL A 1 393 ? -17.899 -26.201 53.271 1.00 82.50 393 VAL A N 1
ATOM 3030 C CA . VAL A 1 393 ? -18.231 -25.106 54.200 1.00 82.50 393 VAL A CA 1
ATOM 3031 C C . VAL A 1 393 ? -19.664 -24.641 53.944 1.00 82.50 393 VAL A C 1
ATOM 3033 O O . VAL A 1 393 ? -20.155 -24.733 52.817 1.00 82.50 393 VAL A O 1
ATOM 3036 N N . ASP A 1 394 ? -20.340 -24.131 54.973 1.00 81.88 394 ASP A N 1
ATOM 3037 C CA . ASP A 1 394 ? -21.580 -23.382 54.778 1.00 81.88 394 ASP A CA 1
ATOM 3038 C C . ASP A 1 394 ? -21.269 -22.043 54.090 1.00 81.88 394 ASP A C 1
ATOM 3040 O O . ASP A 1 394 ? -20.645 -21.140 54.653 1.00 81.88 394 ASP A O 1
ATOM 3044 N N . CYS A 1 395 ? -21.687 -21.925 52.831 1.00 82.00 395 CYS A N 1
ATOM 3045 C CA . CYS A 1 395 ? -21.401 -20.749 52.024 1.00 82.00 395 CYS A CA 1
ATOM 3046 C C . CYS A 1 395 ? -22.183 -19.497 52.450 1.00 82.00 395 CYS A C 1
ATOM 3048 O O . CYS A 1 395 ? -21.786 -18.389 52.078 1.00 82.00 395 CYS A O 1
ATOM 3050 N N . ASN A 1 396 ? -23.239 -19.634 53.260 1.00 78.94 396 ASN A N 1
ATOM 3051 C CA . ASN A 1 396 ? -23.958 -18.481 53.804 1.00 78.94 396 ASN A CA 1
ATOM 3052 C C . ASN A 1 396 ? -23.170 -17.765 54.908 1.00 78.94 396 ASN A C 1
ATOM 3054 O O . ASN A 1 396 ? -23.329 -16.554 55.092 1.00 78.94 396 ASN A O 1
ATOM 3058 N N . GLU A 1 397 ? -22.258 -18.473 55.577 1.00 79.81 397 GLU A N 1
ATOM 3059 C CA . GLU A 1 397 ? -21.376 -17.914 56.605 1.00 79.81 397 GLU A CA 1
ATOM 3060 C C . GLU A 1 397 ? -20.107 -17.262 56.034 1.00 79.81 397 GLU A C 1
ATOM 3062 O O . GLU A 1 397 ? -19.352 -16.620 56.767 1.00 79.81 397 GLU A O 1
ATOM 3067 N N . LEU A 1 398 ? -19.865 -17.358 54.721 1.00 76.06 398 LEU A N 1
ATOM 3068 C CA . LEU A 1 398 ? -18.716 -16.710 54.088 1.00 76.06 398 LEU A CA 1
ATOM 3069 C C . LEU A 1 398 ? -18.864 -15.188 54.180 1.00 76.06 398 LEU A C 1
ATOM 3071 O O . LEU A 1 398 ? -19.687 -14.578 53.500 1.00 76.06 398 LEU A O 1
ATOM 3075 N N . GLN A 1 399 ? -18.065 -14.540 55.022 1.00 66.00 399 GLN A N 1
ATOM 3076 C CA . GLN A 1 399 ? -18.127 -13.087 55.229 1.00 66.00 399 GLN A CA 1
ATOM 3077 C C . GLN A 1 399 ? -16.983 -12.331 54.543 1.00 66.00 399 GLN A C 1
ATOM 3079 O O . GLN A 1 399 ? -17.092 -11.123 54.337 1.00 66.00 399 GLN A O 1
ATOM 3084 N N . MET A 1 400 ? -15.894 -13.009 54.159 1.00 62.12 400 MET A N 1
ATOM 3085 C CA . MET A 1 400 ? -14.698 -12.325 53.665 1.00 62.12 400 MET A CA 1
ATOM 3086 C C . MET A 1 400 ? -14.742 -12.075 52.155 1.00 62.12 400 MET A C 1
ATOM 3088 O O . MET A 1 400 ? -14.949 -12.982 51.346 1.00 62.12 400 MET A O 1
ATOM 3092 N N . MET A 1 401 ? -14.460 -10.826 51.775 1.00 57.91 401 MET A N 1
ATOM 3093 C CA . MET A 1 401 ? -14.253 -10.410 50.386 1.00 57.91 401 MET A CA 1
ATOM 3094 C C . MET A 1 401 ? -13.095 -11.221 49.776 1.00 57.91 401 MET A C 1
ATOM 3096 O O . MET A 1 401 ? -11.960 -11.116 50.235 1.00 57.91 401 MET A O 1
ATOM 3100 N N . GLY A 1 402 ? -13.384 -12.043 48.759 1.00 64.19 402 GLY A N 1
ATOM 3101 C CA . GLY A 1 402 ? -12.409 -12.917 48.084 1.00 64.19 402 GLY A CA 1
ATOM 3102 C C . GLY A 1 402 ? -12.661 -14.422 48.238 1.00 64.19 402 GLY A C 1
ATOM 3103 O O . GLY A 1 402 ? -12.112 -15.197 47.461 1.00 64.19 402 GLY A O 1
ATOM 3104 N N . GLN A 1 403 ? -13.522 -14.842 49.173 1.00 74.19 403 GLN A N 1
ATOM 3105 C CA . GLN A 1 403 ? -13.957 -16.244 49.301 1.00 74.19 403 GLN A CA 1
ATOM 3106 C C . GLN A 1 403 ? -15.055 -16.628 48.302 1.00 74.19 403 GLN A C 1
ATOM 3108 O O . GLN A 1 403 ? -15.344 -17.806 48.123 1.00 74.19 403 GLN A O 1
ATOM 3113 N N . PHE A 1 404 ? -15.692 -15.643 47.677 1.00 82.12 404 PHE A N 1
ATOM 3114 C CA . PHE A 1 404 ? -16.768 -15.831 46.716 1.00 82.12 404 PHE A CA 1
ATOM 3115 C C . PHE A 1 404 ? -16.891 -14.602 45.806 1.00 82.12 404 PHE A C 1
ATOM 3117 O O . PHE A 1 404 ? -16.391 -13.518 46.119 1.00 82.12 404 PHE A O 1
ATOM 3124 N N . MET A 1 405 ? -17.581 -14.772 44.682 1.00 83.12 405 MET A N 1
ATOM 3125 C CA . MET A 1 405 ? -17.898 -13.742 43.701 1.00 83.12 405 MET A CA 1
ATOM 3126 C C . MET A 1 405 ? -19.405 -13.733 43.441 1.00 83.12 405 MET A C 1
ATOM 3128 O O . MET A 1 405 ? -19.990 -14.769 43.130 1.00 83.12 405 MET A O 1
ATOM 3132 N N . CYS A 1 406 ? -20.022 -12.557 43.535 1.00 83.88 406 CYS A N 1
ATOM 3133 C CA . CYS A 1 406 ? -21.434 -12.345 43.231 1.00 83.88 406 CYS A CA 1
ATOM 3134 C C . CYS A 1 406 ? -21.627 -11.027 42.460 1.00 83.88 406 CYS A C 1
ATOM 3136 O O . CYS A 1 406 ? -20.930 -10.058 42.774 1.00 83.88 406 CYS A O 1
ATOM 3138 N N . PRO A 1 407 ? -22.627 -10.927 41.568 1.00 85.12 407 PRO A N 1
ATOM 3139 C CA . PRO A 1 407 ? -23.411 -12.019 40.985 1.00 85.12 407 PRO A CA 1
ATOM 3140 C C . PRO A 1 407 ? -22.580 -12.906 40.037 1.00 85.12 407 PRO A C 1
ATOM 3142 O O . PRO A 1 407 ? -21.575 -12.468 39.480 1.00 85.12 407 PRO A O 1
ATOM 3145 N N . ASP A 1 408 ? -23.021 -14.150 39.838 1.00 84.69 408 ASP A N 1
ATOM 3146 C CA . ASP A 1 408 ? -22.461 -15.092 38.864 1.00 84.69 408 ASP A CA 1
ATOM 3147 C C . ASP A 1 408 ? -22.592 -14.524 37.430 1.00 84.69 408 ASP A C 1
ATOM 3149 O O . ASP A 1 408 ? -23.717 -14.367 36.931 1.00 84.69 408 ASP A O 1
ATOM 3153 N N . PRO A 1 409 ? -21.469 -14.234 36.741 1.00 80.06 409 PRO A N 1
ATOM 3154 C CA . PRO A 1 409 ? -21.488 -13.638 35.409 1.00 80.06 409 PRO A CA 1
ATOM 3155 C C . PRO A 1 409 ? -22.084 -14.559 34.333 1.00 80.06 409 PRO A C 1
ATOM 3157 O O . PRO A 1 409 ? -22.539 -14.056 33.307 1.00 80.06 409 PRO A O 1
ATOM 3160 N N . ALA A 1 410 ? -22.126 -15.879 34.544 1.00 81.19 410 ALA A N 1
ATOM 3161 C CA . ALA A 1 410 ? -22.652 -16.831 33.564 1.00 81.19 410 ALA A CA 1
ATOM 3162 C C . ALA A 1 410 ? -24.189 -16.844 33.493 1.00 81.19 410 ALA A C 1
ATOM 3164 O O . ALA A 1 410 ? -24.760 -17.310 32.509 1.00 81.19 410 ALA A O 1
ATOM 3165 N N . ARG A 1 411 ? -24.875 -16.337 34.526 1.00 79.44 411 ARG A N 1
ATOM 3166 C CA . ARG A 1 411 ? -26.336 -16.466 34.676 1.00 79.44 411 ARG A CA 1
ATOM 3167 C C . ARG A 1 411 ? -27.137 -15.218 34.300 1.00 79.44 411 ARG A C 1
ATOM 3169 O O . ARG A 1 411 ? -28.347 -15.216 34.496 1.00 79.44 411 ARG A O 1
ATOM 3176 N N . GLY A 1 412 ? -26.495 -14.168 33.782 1.00 79.25 412 GLY A N 1
ATOM 3177 C CA . GLY A 1 412 ? -27.193 -13.003 33.217 1.00 79.25 412 GLY A CA 1
ATOM 3178 C C . GLY A 1 412 ? -28.166 -12.307 34.181 1.00 79.25 412 GLY A C 1
ATOM 3179 O O . GLY A 1 412 ? -29.269 -11.949 33.788 1.00 79.25 412 GLY A O 1
ATOM 3180 N N . GLN A 1 413 ? -27.780 -12.124 35.447 1.00 83.44 413 GLN A N 1
ATOM 3181 C CA . GLN A 1 413 ? -28.652 -11.592 36.516 1.00 83.44 413 GLN A CA 1
ATOM 3182 C C . GLN A 1 413 ? -28.680 -10.060 36.601 1.00 83.44 413 GLN A C 1
ATOM 3184 O O . GLN A 1 413 ? -29.054 -9.490 37.626 1.00 83.44 413 GLN A O 1
ATOM 3189 N N . ILE A 1 414 ? -28.257 -9.390 35.533 1.00 85.12 414 ILE A N 1
ATOM 3190 C CA . ILE A 1 414 ? -28.231 -7.934 35.425 1.00 85.12 414 ILE A CA 1
ATOM 3191 C C . ILE A 1 414 ? -29.244 -7.557 34.355 1.00 85.12 414 ILE A C 1
ATOM 3193 O O . ILE A 1 414 ? -29.162 -8.033 33.223 1.00 85.12 414 ILE A O 1
ATOM 3197 N N . ASP A 1 415 ? -30.200 -6.709 34.711 1.00 80.81 415 ASP A N 1
ATOM 3198 C CA . ASP A 1 415 ? -31.188 -6.207 33.764 1.00 80.81 415 ASP A CA 1
ATOM 3199 C C . ASP A 1 415 ? -30.495 -5.271 32.750 1.00 80.81 415 ASP A C 1
ATOM 3201 O O . ASP A 1 415 ? -29.882 -4.273 33.150 1.00 80.81 415 ASP A O 1
ATOM 3205 N N . PRO A 1 416 ? -30.575 -5.557 31.434 1.00 80.69 416 PRO A N 1
ATOM 3206 C CA . PRO A 1 416 ? -29.882 -4.781 30.411 1.00 80.69 416 PRO A CA 1
ATOM 3207 C C . PRO A 1 416 ? -30.353 -3.324 30.331 1.00 80.69 416 PRO A C 1
ATOM 3209 O O . PRO A 1 416 ? -29.559 -2.470 29.932 1.00 80.69 416 PRO A O 1
ATOM 3212 N N . LYS A 1 417 ? -31.603 -3.022 30.720 1.00 79.69 417 LYS A N 1
ATOM 3213 C CA . LYS A 1 417 ? -32.166 -1.663 30.659 1.00 79.69 417 LYS A CA 1
ATOM 3214 C C . LYS A 1 417 ? -31.755 -0.816 31.853 1.00 79.69 417 LYS A C 1
ATOM 3216 O O . LYS A 1 417 ? -31.365 0.333 31.682 1.00 79.69 417 LYS A O 1
ATOM 3221 N N . THR A 1 418 ? -31.866 -1.368 33.058 1.00 75.88 418 THR A N 1
ATOM 3222 C CA . THR A 1 418 ? -31.598 -0.621 34.296 1.00 75.88 418 THR A CA 1
ATOM 3223 C C . THR A 1 418 ? -30.138 -0.701 34.728 1.00 75.88 418 THR A C 1
ATOM 3225 O O . THR A 1 418 ? -29.694 0.123 35.527 1.00 75.88 418 THR A O 1
ATOM 3228 N N . GLN A 1 419 ? -29.379 -1.670 34.199 1.00 82.44 419 GLN A N 1
ATOM 3229 C CA . GLN A 1 419 ? -28.014 -1.972 34.634 1.00 82.44 419 GLN A CA 1
ATOM 3230 C C . GLN A 1 419 ? -27.940 -2.220 36.154 1.00 82.44 419 GLN A C 1
ATOM 3232 O O . GLN A 1 419 ? -26.934 -1.901 36.789 1.00 82.44 419 GLN A O 1
ATOM 3237 N N . GLN A 1 420 ? -29.016 -2.776 36.725 1.00 82.38 420 GLN A N 1
ATOM 3238 C CA . GLN A 1 420 ? -29.152 -3.191 38.124 1.00 82.38 420 GLN A CA 1
ATOM 3239 C C . GLN A 1 420 ? -29.388 -4.705 38.219 1.00 82.38 420 GLN A C 1
ATOM 3241 O O . GLN A 1 420 ? -29.616 -5.382 37.215 1.00 82.38 420 GLN A O 1
ATOM 3246 N N . LEU A 1 421 ? -29.329 -5.244 39.438 1.00 83.69 421 LEU A N 1
ATOM 3247 C CA . LEU A 1 421 ? -29.643 -6.649 39.704 1.00 83.69 421 LEU A CA 1
ATOM 3248 C C . LEU A 1 421 ? -31.112 -6.952 39.368 1.00 83.69 421 LEU A C 1
ATOM 3250 O O . LEU A 1 421 ? -32.022 -6.245 39.809 1.00 83.69 421 LEU A O 1
ATOM 3254 N N . ALA A 1 422 ? -31.340 -8.022 38.607 1.00 80.25 422 ALA A N 1
ATOM 3255 C CA . ALA A 1 422 ? -32.677 -8.489 38.268 1.00 80.25 422 ALA A CA 1
ATOM 3256 C C . ALA A 1 422 ? -33.417 -8.960 39.535 1.00 80.25 422 ALA A C 1
ATOM 3258 O O . ALA A 1 422 ? -32.882 -9.738 40.322 1.00 80.25 422 ALA A O 1
ATOM 3259 N N . GLY A 1 423 ? -34.657 -8.496 39.733 1.00 81.25 423 GLY A N 1
ATOM 3260 C CA . GLY A 1 423 ? -35.479 -8.890 40.885 1.00 81.25 423 GLY A CA 1
ATOM 3261 C C . GLY A 1 423 ? -35.207 -8.109 42.175 1.00 81.25 423 GLY A C 1
ATOM 3262 O O . GLY A 1 423 ? -35.449 -8.629 43.262 1.00 81.25 423 GLY A O 1
ATOM 3263 N N . CYS A 1 424 ? -34.715 -6.872 42.077 1.00 80.62 424 CYS A N 1
ATOM 3264 C CA . CYS A 1 424 ? -34.564 -6.012 43.245 1.00 80.62 424 CYS A CA 1
ATOM 3265 C C . CYS A 1 424 ? -35.914 -5.701 43.921 1.00 80.62 424 CYS A C 1
ATOM 3267 O O . CYS A 1 424 ? -36.834 -5.181 43.284 1.00 80.62 424 CYS A O 1
ATOM 3269 N N . THR A 1 425 ? -36.033 -6.000 45.216 1.00 76.31 425 THR A N 1
ATOM 3270 C CA . THR A 1 425 ? -37.243 -5.741 46.007 1.00 76.31 425 THR A CA 1
ATOM 3271 C C . THR A 1 425 ? -37.335 -4.271 46.436 1.00 76.31 425 THR A C 1
ATOM 3273 O O . THR A 1 425 ? -36.357 -3.521 46.390 1.00 76.31 425 THR A O 1
ATOM 3276 N N . LYS A 1 426 ? -38.517 -3.838 46.907 1.00 70.94 426 LYS A N 1
ATOM 3277 C CA . LYS A 1 426 ? -38.715 -2.485 47.474 1.00 70.94 426 LYS A CA 1
ATOM 3278 C C . LYS A 1 426 ? -37.829 -2.206 48.696 1.00 70.94 426 LYS A C 1
ATOM 3280 O O . LYS A 1 426 ? -37.577 -1.050 49.002 1.00 70.94 426 LYS A O 1
ATOM 3285 N N . GLU A 1 427 ? -37.333 -3.252 49.351 1.00 70.69 427 GLU A N 1
ATOM 3286 C CA . GLU A 1 427 ? -36.398 -3.174 50.478 1.00 70.69 427 GLU A CA 1
ATOM 3287 C C . GLU A 1 427 ? -34.941 -2.954 50.029 1.00 70.69 427 GLU A C 1
ATOM 3289 O O . GLU A 1 427 ? -34.033 -2.905 50.857 1.00 70.69 427 GLU A O 1
ATOM 3294 N N . GLY A 1 428 ? -34.695 -2.816 48.719 1.00 76.25 428 GLY A N 1
ATOM 3295 C CA . GLY A 1 428 ? -33.368 -2.533 48.177 1.00 76.25 428 GLY A CA 1
ATOM 3296 C C . GLY A 1 428 ? -32.421 -3.726 48.251 1.00 76.25 428 GLY A C 1
ATOM 3297 O O . GLY A 1 428 ? -31.213 -3.533 48.359 1.00 76.25 428 GLY A O 1
ATOM 3298 N N . ARG A 1 429 ? -32.939 -4.959 48.199 1.00 83.44 429 ARG A N 1
ATOM 3299 C CA . ARG A 1 429 ? -32.140 -6.192 48.151 1.00 83.44 429 ARG A CA 1
ATOM 3300 C C . ARG A 1 429 ? -32.561 -7.059 46.972 1.00 83.44 429 ARG A C 1
ATOM 3302 O O . ARG A 1 429 ? -33.734 -7.102 46.610 1.00 83.44 429 ARG A O 1
ATOM 3309 N N . ALA A 1 430 ? -31.601 -7.755 46.376 1.00 86.62 430 ALA A N 1
ATOM 3310 C CA . ALA A 1 430 ? -31.839 -8.735 45.324 1.00 86.62 430 ALA A CA 1
ATOM 3311 C C . ALA A 1 430 ? -31.166 -10.055 45.696 1.00 86.62 430 ALA A C 1
ATOM 3313 O O . ALA A 1 430 ? -30.013 -10.077 46.135 1.00 86.62 430 ALA A O 1
ATOM 3314 N N . ARG A 1 431 ? -31.882 -11.164 45.500 1.00 87.56 431 ARG A N 1
ATOM 3315 C CA . ARG A 1 431 ? -31.323 -12.505 45.662 1.00 87.56 431 ARG A CA 1
ATOM 3316 C C . ARG A 1 431 ? -30.583 -12.890 44.386 1.00 87.56 431 ARG A C 1
ATOM 3318 O O . ARG A 1 431 ? -31.199 -13.007 43.330 1.00 87.56 431 ARG A O 1
ATOM 3325 N N . VAL A 1 432 ? -29.275 -13.095 44.492 1.00 89.81 432 VAL A N 1
ATOM 3326 C CA . VAL A 1 432 ? -28.396 -13.418 43.362 1.00 89.81 432 VAL A CA 1
ATOM 3327 C C . VAL A 1 432 ? -27.668 -14.732 43.591 1.00 89.81 432 VAL A C 1
ATOM 3329 O O . VAL A 1 432 ? -27.502 -15.181 44.726 1.00 89.81 432 VAL A O 1
ATOM 3332 N N . TRP A 1 433 ? -27.211 -15.349 42.507 1.00 88.75 433 TRP A N 1
ATOM 3333 C CA . TRP A 1 433 ? -26.298 -16.482 42.599 1.00 88.75 433 TRP A CA 1
ATOM 3334 C C . TRP A 1 433 ? -24.856 -16.009 42.684 1.00 88.75 433 TRP A C 1
ATOM 3336 O O . TRP A 1 433 ? -24.468 -15.038 42.039 1.00 88.75 433 TRP A O 1
ATOM 3346 N N . CYS A 1 434 ? -24.074 -16.741 43.459 1.00 88.44 434 CYS A N 1
ATOM 3347 C CA . CYS A 1 434 ? -22.679 -16.499 43.757 1.00 88.44 434 CYS A CA 1
ATOM 3348 C C . CYS A 1 434 ? -21.861 -17.754 43.459 1.00 88.44 434 CYS A C 1
ATOM 3350 O O . CYS A 1 434 ? -22.374 -18.872 43.552 1.00 88.44 434 CYS A O 1
ATOM 3352 N N . ILE A 1 435 ? -20.582 -17.562 43.151 1.00 89.00 435 ILE A N 1
ATOM 3353 C CA . ILE A 1 435 ? -19.598 -18.631 42.967 1.00 89.00 435 ILE A CA 1
ATOM 3354 C C . ILE A 1 435 ? -18.587 -18.539 44.112 1.00 89.00 435 ILE A C 1
ATOM 3356 O O . ILE A 1 435 ? -18.019 -17.472 44.333 1.00 89.00 435 ILE A O 1
ATOM 3360 N N . ALA A 1 436 ? -18.365 -19.624 44.843 1.00 85.81 436 ALA A N 1
ATOM 3361 C CA . ALA A 1 436 ? -17.318 -19.730 45.853 1.00 85.81 436 ALA A CA 1
ATOM 3362 C C . ALA A 1 436 ? -15.927 -19.819 45.195 1.00 85.81 436 ALA A C 1
ATOM 3364 O O . ALA A 1 436 ? -15.789 -20.225 44.041 1.00 85.81 436 ALA A O 1
ATOM 3365 N N . ALA A 1 437 ? -14.884 -19.410 45.914 1.00 80.69 437 ALA A N 1
ATOM 3366 C CA . ALA A 1 437 ? -13.509 -19.537 45.448 1.00 80.69 437 ALA A CA 1
ATOM 3367 C C . ALA A 1 437 ? -13.162 -21.009 45.172 1.00 80.69 437 ALA A C 1
ATOM 3369 O O . ALA A 1 437 ? -13.769 -21.926 45.728 1.00 80.69 437 ALA A O 1
ATOM 3370 N N . ASN A 1 438 ? -12.174 -21.226 44.302 1.00 75.62 438 ASN A N 1
ATOM 3371 C CA . ASN A 1 438 ? -11.716 -22.567 43.951 1.00 75.62 438 ASN A CA 1
ATOM 3372 C C . ASN A 1 438 ? -11.434 -23.387 45.221 1.00 75.62 438 ASN A C 1
ATOM 3374 O O . ASN A 1 438 ? -10.874 -22.855 46.175 1.00 75.62 438 ASN A O 1
ATOM 3378 N N . GLU A 1 439 ? -11.812 -24.669 45.202 1.00 78.44 439 GLU A N 1
ATOM 3379 C CA . GLU A 1 439 ? -11.621 -25.635 46.303 1.00 78.44 439 GLU A CA 1
ATOM 3380 C C . GLU A 1 439 ? -12.576 -25.480 47.503 1.00 78.44 439 GLU A C 1
ATOM 3382 O O . GLU A 1 439 ? -12.539 -26.311 48.411 1.00 78.44 439 GLU A O 1
ATOM 3387 N N . ILE A 1 440 ? -13.494 -24.506 47.480 1.00 80.12 440 ILE A N 1
ATOM 3388 C CA . ILE A 1 440 ? -14.603 -24.400 48.441 1.00 80.12 440 ILE A CA 1
ATOM 3389 C C . ILE A 1 440 ? -15.857 -25.029 47.834 1.00 80.12 440 ILE A C 1
ATOM 3391 O O . ILE A 1 440 ? -16.305 -24.630 46.756 1.00 80.12 440 ILE A O 1
ATOM 3395 N N . ASN A 1 441 ? -16.449 -25.986 48.544 1.00 84.12 441 ASN A N 1
ATOM 3396 C CA . ASN A 1 441 ? -17.718 -26.587 48.163 1.00 84.12 441 ASN A CA 1
ATOM 3397 C C . ASN A 1 441 ? -18.803 -26.218 49.178 1.00 84.12 441 ASN A C 1
ATOM 3399 O O . ASN A 1 441 ? -18.618 -26.376 50.386 1.00 84.12 441 ASN A O 1
ATOM 3403 N N . CYS A 1 442 ? -19.934 -25.715 48.691 1.00 83.50 442 CYS A N 1
ATOM 3404 C CA . CYS A 1 442 ? -21.016 -25.275 49.558 1.00 83.50 442 CYS A CA 1
ATOM 3405 C C . CYS A 1 442 ? -21.820 -26.484 50.038 1.00 83.50 442 CYS A C 1
ATOM 3407 O O . CYS A 1 442 ? -22.349 -27.239 49.220 1.00 83.50 442 CYS A O 1
ATOM 3409 N N . THR A 1 443 ? -21.959 -26.658 51.352 1.00 82.12 443 THR A N 1
ATOM 3410 C CA . THR A 1 443 ? -22.746 -27.760 51.941 1.00 82.12 443 THR A CA 1
ATOM 3411 C C . THR A 1 443 ? -24.215 -27.737 51.511 1.00 82.12 443 THR A C 1
ATOM 3413 O O . THR A 1 443 ? -24.825 -28.792 51.371 1.00 82.12 443 THR A O 1
ATOM 3416 N N . GLU A 1 444 ? -24.770 -26.553 51.244 1.00 79.81 444 GLU A N 1
ATOM 3417 C CA . GLU A 1 444 ? -26.181 -26.370 50.879 1.00 79.81 444 GLU A CA 1
ATOM 3418 C C . GLU A 1 444 ? -26.532 -26.859 49.469 1.00 79.81 444 GLU A C 1
ATOM 3420 O O . GLU A 1 444 ? -27.636 -27.341 49.225 1.00 79.81 444 GLU A O 1
ATOM 3425 N N . THR A 1 445 ? -25.608 -26.709 48.521 1.00 79.62 445 THR A N 1
ATOM 3426 C CA . THR A 1 445 ? -25.841 -26.990 47.095 1.00 79.62 445 THR A CA 1
ATOM 3427 C C . THR A 1 445 ? -24.990 -28.138 46.565 1.00 79.62 445 THR A C 1
ATOM 3429 O O . THR A 1 445 ? -25.195 -28.563 45.429 1.00 79.62 445 THR A O 1
ATOM 3432 N N . GLY A 1 446 ? -24.028 -28.630 47.354 1.00 78.81 446 GLY A N 1
ATOM 3433 C CA . GLY A 1 446 ? -23.082 -29.683 46.973 1.00 78.81 446 GLY A CA 1
ATOM 3434 C C . GLY A 1 446 ? -22.084 -29.277 45.883 1.00 78.81 446 GLY A C 1
ATOM 3435 O O . GLY A 1 446 ? -21.279 -30.109 45.469 1.00 78.81 446 GLY A O 1
ATOM 3436 N N . ASN A 1 447 ? -22.139 -28.017 45.440 1.00 84.19 447 ASN A N 1
ATOM 3437 C CA . ASN A 1 447 ? -21.332 -27.426 44.376 1.00 84.19 447 ASN A CA 1
ATOM 3438 C C . ASN A 1 447 ? -20.731 -26.089 44.847 1.00 84.19 447 ASN A C 1
ATOM 3440 O O . ASN A 1 447 ? -21.135 -25.520 45.859 1.00 84.19 447 ASN A O 1
ATOM 3444 N N . ALA A 1 448 ? -19.825 -25.513 44.056 1.00 84.31 448 ALA A N 1
ATOM 3445 C CA . ALA A 1 448 ? -19.222 -24.202 44.325 1.00 84.31 448 ALA A CA 1
ATOM 3446 C C . ALA A 1 448 ? -20.178 -23.005 44.102 1.00 84.31 448 ALA A C 1
ATOM 3448 O O . ALA A 1 448 ? -19.727 -21.873 43.968 1.00 84.31 448 ALA A O 1
ATOM 3449 N N . THR A 1 449 ? -21.493 -23.214 44.005 1.00 87.44 449 THR A N 1
ATOM 3450 C CA . THR A 1 449 ? -22.470 -22.147 43.725 1.00 87.44 449 THR A CA 1
ATOM 3451 C C . THR A 1 449 ? -23.507 -22.053 44.825 1.00 87.44 449 THR A C 1
ATOM 3453 O O . THR A 1 449 ? -24.084 -23.074 45.180 1.00 87.44 449 THR A O 1
ATOM 3456 N N . PHE A 1 450 ? -23.830 -20.853 45.293 1.00 89.44 450 PHE A N 1
ATOM 3457 C CA . PHE A 1 450 ? -24.844 -20.629 46.332 1.00 89.44 450 PHE A CA 1
ATOM 3458 C C . PHE A 1 450 ? -25.643 -19.351 46.057 1.00 89.44 450 PHE A C 1
ATOM 3460 O O . PHE A 1 450 ? -25.263 -18.557 45.196 1.00 89.44 450 PHE A O 1
ATOM 3467 N N . SER A 1 451 ? -26.776 -19.160 46.735 1.00 87.38 451 SER A N 1
ATOM 3468 C CA . SER A 1 451 ? -27.612 -17.962 46.568 1.00 87.38 451 SER A CA 1
ATOM 3469 C C . SER A 1 451 ? -27.467 -17.036 47.767 1.00 87.38 451 SER A C 1
ATOM 3471 O O . SER A 1 451 ? -27.600 -17.506 48.892 1.00 87.38 451 SER A O 1
ATOM 3473 N N . ARG A 1 452 ? -27.291 -15.734 47.540 1.00 86.88 452 ARG A N 1
ATOM 3474 C CA . ARG A 1 452 ? -27.187 -14.740 48.613 1.00 86.88 452 ARG A CA 1
ATOM 3475 C C . ARG A 1 452 ? -27.964 -13.475 48.281 1.00 86.88 452 ARG A C 1
ATOM 3477 O O . ARG A 1 452 ? -28.082 -13.092 47.119 1.00 86.88 452 ARG A O 1
ATOM 3484 N N . GLU A 1 453 ? -28.483 -12.813 49.307 1.00 86.19 453 GLU A N 1
ATOM 3485 C CA . GLU A 1 453 ? -29.062 -11.479 49.167 1.00 86.19 453 GLU A CA 1
ATOM 3486 C C . GLU A 1 453 ? -27.975 -10.406 49.163 1.00 86.19 453 GLU A C 1
ATOM 3488 O O . GLU A 1 453 ? -27.126 -10.355 50.056 1.00 86.19 453 GLU A O 1
ATOM 3493 N N . ILE A 1 454 ? -28.017 -9.534 48.157 1.00 84.00 454 ILE A N 1
ATOM 3494 C CA . ILE A 1 454 ? -27.085 -8.419 47.992 1.00 84.00 454 ILE A CA 1
ATOM 3495 C C . ILE A 1 454 ? -27.876 -7.114 47.923 1.00 84.00 454 ILE A C 1
ATOM 3497 O O . ILE A 1 454 ? -28.948 -7.083 47.308 1.00 84.00 454 ILE A O 1
ATOM 3501 N N . PRO A 1 455 ? -27.381 -6.030 48.548 1.00 80.69 455 PRO A N 1
ATOM 3502 C CA . PRO A 1 455 ? -28.012 -4.724 48.437 1.00 80.69 455 PRO A CA 1
ATOM 3503 C C . PRO A 1 455 ? -27.998 -4.228 46.987 1.00 80.69 455 PRO A C 1
ATOM 3505 O O . PRO A 1 455 ? -26.966 -4.229 46.313 1.00 80.69 455 PRO A O 1
ATOM 3508 N N . CYS A 1 456 ? -29.147 -3.761 46.520 1.00 79.50 456 CYS A N 1
ATOM 3509 C CA . CYS A 1 456 ? -29.265 -3.020 45.277 1.00 79.50 456 CYS A CA 1
ATOM 3510 C C . CYS A 1 456 ? -28.865 -1.562 45.482 1.00 79.50 456 CYS A C 1
ATOM 3512 O O . CYS A 1 456 ? -29.027 -0.994 46.564 1.00 79.50 456 CYS A O 1
ATOM 3514 N N . LYS A 1 457 ? -28.424 -0.917 44.404 1.00 76.06 457 LYS A N 1
ATOM 3515 C CA . LYS A 1 457 ? -28.189 0.525 44.387 1.00 76.06 457 LYS A CA 1
ATOM 3516 C C . LYS A 1 457 ? -29.475 1.212 43.932 1.00 76.06 457 LYS A C 1
ATOM 3518 O O . LYS A 1 457 ? -29.667 1.419 42.739 1.00 76.06 457 LYS A O 1
ATOM 3523 N N . ASN A 1 458 ? -30.355 1.528 44.882 1.00 70.44 458 ASN A N 1
ATOM 3524 C CA . ASN A 1 458 ? -31.589 2.278 44.642 1.00 70.44 458 ASN A CA 1
ATOM 3525 C C . ASN A 1 458 ? -31.474 3.643 45.327 1.00 70.44 458 ASN A C 1
ATOM 3527 O O . ASN A 1 458 ? -31.282 3.701 46.539 1.00 70.44 458 ASN A O 1
ATOM 3531 N N . GLY A 1 459 ? -31.576 4.726 44.560 1.00 76.38 459 GLY A N 1
ATOM 3532 C CA . GLY A 1 459 ? -31.412 6.077 45.087 1.00 76.38 459 GLY A CA 1
ATOM 3533 C C . GLY A 1 459 ? -31.169 7.097 43.982 1.00 76.38 459 GLY A C 1
ATOM 3534 O O . GLY A 1 459 ? -31.822 7.080 42.940 1.00 76.38 459 GLY A O 1
ATOM 3535 N N . TYR A 1 460 ? -30.199 7.974 44.207 1.00 82.81 460 TYR A N 1
ATOM 3536 C CA . TYR A 1 460 ? -29.873 9.083 43.317 1.00 82.81 460 TYR A CA 1
ATOM 3537 C C . TYR A 1 460 ? -28.894 8.648 42.221 1.00 82.81 460 TYR A C 1
ATOM 3539 O O . TYR A 1 460 ? -27.884 7.991 42.494 1.00 82.81 460 TYR A O 1
ATOM 3547 N N . HIS A 1 461 ? -29.170 9.021 40.970 1.00 86.62 461 HIS A N 1
ATOM 3548 C CA . HIS A 1 461 ? -28.276 8.725 39.849 1.00 86.62 461 HIS A CA 1
ATOM 3549 C C . HIS A 1 461 ? -27.010 9.584 39.928 1.00 86.62 461 HIS A C 1
ATOM 3551 O O . HIS A 1 461 ? -27.087 10.814 40.038 1.00 86.62 461 HIS A O 1
ATOM 3557 N N . LEU A 1 462 ? -25.839 8.940 39.842 1.00 88.50 462 LEU A N 1
ATOM 3558 C CA . LEU A 1 462 ? -24.555 9.650 39.886 1.00 88.50 462 LEU A CA 1
ATOM 3559 C C . LEU A 1 462 ? -24.440 10.640 38.723 1.00 88.50 462 LEU A C 1
ATOM 3561 O O . LEU A 1 462 ? -24.080 11.794 38.937 1.00 88.50 462 LEU A O 1
ATOM 3565 N N . ASP A 1 463 ? -24.820 10.211 37.519 1.00 88.19 463 ASP A N 1
ATOM 3566 C CA . ASP A 1 463 ? -24.733 11.026 36.304 1.00 88.19 463 ASP A CA 1
ATOM 3567 C C . ASP A 1 463 ? -25.601 12.286 36.410 1.00 88.19 463 ASP A C 1
ATOM 3569 O O . ASP A 1 463 ? -25.153 13.387 36.096 1.00 88.19 463 ASP A O 1
ATOM 3573 N N . THR A 1 464 ? -26.825 12.148 36.931 1.00 89.06 464 THR A N 1
ATOM 3574 C CA . THR A 1 464 ? -27.727 13.279 37.178 1.00 89.06 464 THR A CA 1
ATOM 3575 C C . THR A 1 464 ? -27.144 14.230 38.214 1.00 89.06 464 THR A C 1
ATOM 3577 O O . THR A 1 464 ? -27.129 15.437 37.994 1.00 89.06 464 THR A O 1
ATOM 3580 N N . THR A 1 465 ? -26.607 13.702 39.315 1.00 91.12 465 THR A N 1
ATOM 3581 C CA . THR A 1 465 ? -25.963 14.513 40.361 1.00 91.12 465 THR A CA 1
ATOM 3582 C C . THR A 1 465 ? -24.779 15.306 39.805 1.00 91.12 465 THR A C 1
ATOM 3584 O O . THR A 1 465 ? -24.628 16.493 40.091 1.00 91.12 465 THR A O 1
ATOM 3587 N N . LEU A 1 466 ? -23.953 14.666 38.977 1.00 91.62 466 LEU A N 1
ATOM 3588 C CA . LEU A 1 466 ? -22.762 15.275 38.398 1.00 91.62 466 LEU A CA 1
ATOM 3589 C C . LEU A 1 466 ? -23.135 16.352 37.370 1.00 91.62 466 LEU A C 1
ATOM 3591 O O . LEU A 1 466 ? -22.571 17.442 37.406 1.00 91.62 466 LEU A O 1
ATOM 3595 N N . LEU A 1 467 ? -24.147 16.103 36.532 1.00 93.19 467 LEU A N 1
ATOM 3596 C CA . LEU A 1 467 ? -24.708 17.111 35.625 1.00 93.19 467 LEU A CA 1
ATOM 3597 C C . LEU A 1 467 ? -25.280 18.311 36.388 1.00 93.19 467 LEU A C 1
ATOM 3599 O O . LEU A 1 467 ? -25.000 19.457 36.035 1.00 93.19 467 LEU A O 1
ATOM 3603 N N . LEU A 1 468 ? -26.036 18.065 37.461 1.00 92.38 468 LEU A N 1
ATOM 3604 C CA . LEU A 1 468 ? -26.565 19.130 38.311 1.00 92.38 468 LEU A CA 1
ATOM 3605 C C . LEU A 1 468 ? -25.444 19.935 38.973 1.00 92.38 468 LEU A C 1
ATOM 3607 O O . LEU A 1 468 ? -25.561 21.151 39.067 1.00 92.38 468 LEU A O 1
ATOM 3611 N N . SER A 1 469 ? -24.343 19.300 39.376 1.00 91.62 469 SER A N 1
ATOM 3612 C CA . SER A 1 469 ? -23.190 20.001 39.954 1.00 91.62 469 SER A CA 1
ATOM 3613 C C . SER A 1 469 ? -22.441 20.841 38.910 1.00 91.62 469 SER A C 1
ATOM 3615 O O . SER A 1 469 ? -22.098 21.996 39.164 1.00 91.62 469 SER A O 1
ATOM 3617 N N . VAL A 1 470 ? -22.271 20.321 37.690 1.00 91.81 470 VAL A N 1
ATOM 3618 C CA . VAL A 1 470 ? -21.607 21.041 36.591 1.00 91.81 470 VAL A CA 1
ATOM 3619 C C . VAL A 1 470 ? -22.417 22.248 36.119 1.00 91.81 470 VAL A C 1
ATOM 3621 O O . VAL A 1 470 ? -21.837 23.311 35.930 1.00 91.81 470 VAL A O 1
ATOM 3624 N N . PHE A 1 471 ? -23.733 22.121 35.940 1.00 92.12 471 PHE A N 1
ATOM 3625 C CA . PHE A 1 471 ? -24.541 23.197 35.350 1.00 92.12 471 PHE A CA 1
ATOM 3626 C C . PHE A 1 471 ? -25.242 24.089 36.379 1.00 92.12 471 PHE A C 1
ATOM 3628 O O . PHE A 1 471 ? -25.431 25.276 36.130 1.00 92.12 471 PHE A O 1
ATOM 3635 N N . LEU A 1 472 ? -25.629 23.539 37.530 1.00 91.19 472 LEU A N 1
ATOM 3636 C CA . LEU A 1 472 ? -26.443 24.221 38.544 1.00 91.19 472 LEU A CA 1
ATOM 3637 C C . LEU A 1 472 ? -25.812 24.177 39.948 1.00 91.19 472 LEU A C 1
ATOM 3639 O O . LEU A 1 472 ? -26.449 24.570 40.930 1.00 91.19 472 LEU A O 1
ATOM 3643 N N . GLY A 1 473 ? -24.552 23.745 40.065 1.00 86.50 473 GLY A N 1
ATOM 3644 C CA . GLY A 1 473 ? -23.849 23.633 41.346 1.00 86.50 473 GLY A CA 1
ATOM 3645 C C . GLY A 1 473 ? -23.621 24.978 42.033 1.00 86.50 473 GLY A C 1
ATOM 3646 O O . GLY A 1 473 ? -23.640 25.041 43.262 1.00 86.50 473 GLY A O 1
ATOM 3647 N N . MET A 1 474 ? -23.507 26.074 41.268 1.00 88.50 474 MET A N 1
ATOM 3648 C CA . MET A 1 474 ? -23.403 27.431 41.829 1.00 88.50 474 MET A CA 1
ATOM 3649 C C . MET A 1 474 ? -24.656 27.855 42.613 1.00 88.50 474 MET A C 1
ATOM 3651 O O . MET A 1 474 ? -24.562 28.651 43.541 1.00 88.50 474 MET A O 1
ATOM 3655 N N . PHE A 1 475 ? -25.819 27.285 42.281 1.00 91.19 475 PHE A N 1
ATOM 3656 C CA . PHE A 1 475 ? -27.083 27.507 42.989 1.00 91.19 475 PHE A CA 1
ATOM 3657 C C . PHE A 1 475 ? -27.341 26.454 44.079 1.00 91.19 475 PHE A C 1
ATOM 3659 O O . PHE A 1 475 ? -28.384 26.477 44.725 1.00 91.19 475 PHE A O 1
ATOM 3666 N N . GLY A 1 476 ? -26.415 25.508 44.274 1.00 88.19 476 GLY A N 1
ATOM 3667 C CA . GLY A 1 476 ? -26.533 24.436 45.262 1.00 88.19 476 GLY A CA 1
ATOM 3668 C C . GLY A 1 476 ? -27.565 23.355 44.938 1.00 88.19 476 GLY A C 1
ATOM 3669 O O . GLY A 1 476 ? -27.915 22.576 45.826 1.00 88.19 476 GLY A O 1
ATOM 3670 N N . VAL A 1 477 ? -28.043 23.278 43.690 1.00 93.06 477 VAL A N 1
ATOM 3671 C CA . VAL A 1 477 ? -29.066 22.305 43.254 1.00 93.06 477 VAL A CA 1
ATOM 3672 C C . VAL A 1 477 ? -28.591 20.862 43.422 1.00 93.06 477 VAL A C 1
ATOM 3674 O O . VAL A 1 477 ? -29.372 19.996 43.805 1.00 93.06 477 VAL A O 1
ATOM 3677 N N . ASP A 1 478 ? -27.301 20.608 43.218 1.00 91.50 478 ASP A N 1
ATOM 3678 C CA . ASP A 1 478 ? -26.664 19.317 43.481 1.00 91.50 478 ASP A CA 1
ATOM 3679 C C . ASP A 1 478 ? -26.802 18.875 44.950 1.00 91.50 478 ASP A C 1
ATOM 3681 O O . ASP A 1 478 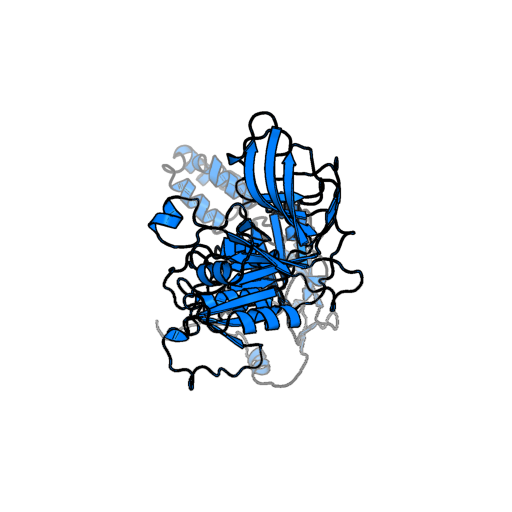? -27.114 17.719 45.235 1.00 91.50 478 ASP A O 1
ATOM 3685 N N . ARG A 1 479 ? -26.647 19.804 45.900 1.00 90.69 479 ARG A N 1
ATOM 3686 C CA . ARG A 1 479 ? -26.814 19.540 47.337 1.00 90.69 479 ARG A CA 1
ATOM 3687 C C . ARG A 1 479 ? -28.271 19.388 47.733 1.00 90.69 479 ARG A C 1
ATOM 3689 O O . ARG A 1 479 ? -28.558 18.538 48.570 1.00 90.69 479 ARG A O 1
ATOM 3696 N N . PHE A 1 480 ? -29.181 20.141 47.120 1.00 91.88 480 PHE A N 1
ATOM 3697 C CA . PHE A 1 480 ? -30.615 19.921 47.308 1.00 91.88 480 PHE A CA 1
ATOM 3698 C C . PHE A 1 480 ? -31.043 18.540 46.808 1.00 91.88 480 PHE A C 1
ATOM 3700 O O . PHE A 1 480 ? -31.744 17.836 47.530 1.00 91.88 480 PHE A O 1
ATOM 3707 N N . TYR A 1 481 ? -30.564 18.125 45.630 1.00 91.06 481 TYR A N 1
ATOM 3708 C CA . TYR A 1 481 ? -30.846 16.803 45.070 1.00 91.06 481 TYR A CA 1
ATOM 3709 C C . TYR A 1 481 ? -30.342 15.683 45.983 1.00 91.06 481 TYR A C 1
ATOM 3711 O O . TYR A 1 481 ? -31.080 14.749 46.250 1.00 91.06 481 TYR A O 1
ATOM 3719 N N . LEU A 1 482 ? -29.137 15.812 46.546 1.00 90.12 482 LEU A N 1
ATOM 3720 C CA . LEU A 1 482 ? -28.584 14.837 47.494 1.00 90.12 482 LEU A CA 1
ATOM 3721 C C . LEU A 1 482 ? -29.205 14.882 48.903 1.00 90.12 482 LEU A C 1
ATOM 3723 O O . LEU A 1 482 ? -28.780 14.114 49.763 1.00 90.12 482 LEU A O 1
ATOM 3727 N N . GLY A 1 483 ? -30.168 15.770 49.172 1.00 90.19 483 GLY A N 1
ATOM 3728 C CA . GLY A 1 483 ? -30.826 15.873 50.479 1.00 90.19 483 GLY A CA 1
ATOM 3729 C C . GLY A 1 483 ? -30.063 16.691 51.529 1.00 90.19 483 GLY A C 1
ATOM 3730 O O . GLY A 1 483 ? -30.307 16.535 52.722 1.00 90.19 483 GLY A O 1
ATOM 3731 N N . TYR A 1 484 ? -29.165 17.591 51.115 1.00 91.81 484 TYR A N 1
ATOM 3732 C CA . TYR A 1 484 ? -28.451 18.544 51.979 1.00 91.81 484 TYR A CA 1
ATOM 3733 C C . TYR A 1 484 ? -28.991 19.980 51.820 1.00 91.81 484 TYR A C 1
ATOM 3735 O O . TYR A 1 484 ? -28.298 20.842 51.265 1.00 91.81 484 TYR A O 1
ATOM 3743 N N . PRO A 1 485 ? -30.199 20.296 52.326 1.00 90.69 485 PRO A N 1
ATOM 3744 C CA . PRO A 1 485 ? -30.838 21.589 52.086 1.00 90.69 485 PRO A CA 1
ATOM 3745 C C . PRO A 1 485 ? -30.076 22.769 52.701 1.00 90.69 485 PRO A C 1
ATOM 3747 O O . PRO A 1 485 ? -30.010 23.833 52.093 1.00 90.69 485 PRO A O 1
ATOM 3750 N N . GLY A 1 486 ? -29.444 22.589 53.867 1.00 90.75 486 GLY A N 1
ATOM 3751 C CA . GLY A 1 486 ? -28.670 23.655 54.517 1.00 90.75 486 GLY A CA 1
ATOM 3752 C C . GLY A 1 486 ? -27.431 24.069 53.716 1.00 90.75 486 GLY A C 1
ATOM 3753 O O . GLY A 1 486 ? -27.186 25.256 53.516 1.00 90.75 486 GLY A O 1
ATOM 3754 N N . ILE A 1 487 ? -26.680 23.092 53.195 1.00 88.56 487 ILE A N 1
ATOM 3755 C CA . ILE A 1 487 ? -25.501 23.350 52.351 1.00 88.56 487 ILE A CA 1
ATOM 3756 C C . ILE A 1 487 ? -25.940 23.895 50.986 1.00 88.56 487 ILE A C 1
ATOM 3758 O O . ILE A 1 487 ? -25.301 24.804 50.459 1.00 88.56 487 ILE A O 1
ATOM 3762 N N . GLY A 1 488 ? -27.049 23.388 50.434 1.00 89.69 488 GLY A N 1
ATOM 3763 C CA . GLY A 1 488 ? -27.656 23.919 49.212 1.00 89.69 488 GLY A CA 1
ATOM 3764 C C . GLY A 1 488 ? -28.015 25.401 49.338 1.00 89.69 488 GLY A C 1
ATOM 3765 O O . GLY A 1 488 ? -27.630 26.197 48.485 1.00 89.69 488 GLY A O 1
ATOM 3766 N N . LEU A 1 489 ? -28.658 25.797 50.441 1.00 91.31 489 LEU A N 1
ATOM 3767 C CA . LEU A 1 489 ? -29.025 27.191 50.699 1.00 91.31 489 LEU A CA 1
ATOM 3768 C C . LEU A 1 489 ? -27.795 28.083 50.903 1.00 91.31 489 LEU A C 1
ATOM 3770 O O . LEU A 1 489 ? -27.743 29.193 50.380 1.00 91.31 489 LEU A O 1
ATOM 3774 N N . LEU A 1 490 ? -26.775 27.592 51.612 1.00 88.62 490 LEU A N 1
ATOM 3775 C CA . LEU A 1 490 ? -25.523 28.326 51.795 1.00 88.62 490 LEU A CA 1
ATOM 3776 C C . LEU A 1 490 ? -24.823 28.590 50.456 1.00 88.62 490 LEU A C 1
ATOM 3778 O O . LEU A 1 490 ? -24.382 29.711 50.202 1.00 88.62 490 LEU A O 1
ATOM 3782 N N . LYS A 1 491 ? -24.765 27.591 49.570 1.00 89.00 491 LYS A N 1
ATOM 3783 C CA . LYS A 1 491 ? -24.253 27.772 48.206 1.00 89.00 491 LYS A CA 1
ATOM 3784 C C . LYS A 1 491 ? -25.085 28.770 47.415 1.00 89.00 491 LYS A C 1
ATOM 3786 O O . LYS A 1 491 ? -24.510 29.635 46.770 1.00 89.00 491 LYS A O 1
ATOM 3791 N N . PHE A 1 492 ? -26.410 28.683 47.496 1.00 90.19 492 PHE A N 1
ATOM 3792 C CA . PHE A 1 492 ? -27.304 29.615 46.818 1.00 90.19 492 PHE A CA 1
ATOM 3793 C C . PHE A 1 492 ? -27.043 31.069 47.244 1.00 90.19 492 PHE A C 1
ATOM 3795 O O . PHE A 1 492 ? -26.845 31.934 46.395 1.00 90.19 492 PHE A O 1
ATOM 3802 N N . CYS A 1 493 ? -26.936 31.328 48.552 1.00 88.75 493 CYS A N 1
ATOM 3803 C CA . CYS A 1 493 ? -26.665 32.664 49.091 1.00 88.75 493 CYS A CA 1
ATOM 3804 C C . CYS A 1 493 ? -25.252 33.181 48.777 1.00 88.75 493 CYS A C 1
ATOM 3806 O O . CYS A 1 493 ? -25.039 34.388 48.714 1.00 88.75 493 CYS A O 1
ATOM 3808 N N . THR A 1 494 ? -24.283 32.283 48.592 1.00 88.44 494 THR A N 1
ATOM 3809 C CA . THR A 1 494 ? -22.875 32.630 48.322 1.00 88.44 494 THR A CA 1
ATOM 3810 C C . THR A 1 494 ? -22.490 32.505 46.845 1.00 88.44 494 THR A C 1
ATOM 3812 O O . THR A 1 494 ? -21.308 32.627 46.517 1.00 88.44 494 THR A O 1
ATOM 3815 N N . LEU A 1 495 ? -23.459 32.235 45.956 1.00 84.38 495 LEU A N 1
ATOM 3816 C CA . LEU A 1 495 ? -23.242 31.906 44.539 1.00 84.38 495 LEU A CA 1
ATOM 3817 C C . LEU A 1 495 ? -22.134 30.852 44.349 1.00 84.38 495 LEU A C 1
ATOM 3819 O O . LEU A 1 495 ? -21.212 31.006 43.545 1.00 84.38 495 LEU A O 1
ATOM 3823 N N . GLY A 1 496 ? -22.185 29.794 45.159 1.00 69.94 496 GLY A N 1
ATOM 3824 C CA . GLY A 1 496 ? -21.225 28.693 45.133 1.00 69.94 496 GLY A CA 1
ATOM 3825 C C . GLY A 1 496 ? -19.814 29.079 45.587 1.00 69.94 496 GLY A C 1
ATOM 3826 O O . GLY A 1 496 ? -18.858 28.422 45.177 1.00 69.94 496 GLY A O 1
ATOM 3827 N N . GLY A 1 497 ? -19.664 30.139 46.393 1.00 74.75 497 GLY A N 1
ATOM 3828 C CA . GLY A 1 497 ? -18.373 30.592 46.914 1.00 74.75 497 GLY A CA 1
ATOM 3829 C C . GLY A 1 497 ? -17.423 31.061 45.810 1.00 74.75 497 GLY A C 1
ATOM 3830 O O . GLY A 1 497 ? -16.312 30.548 45.705 1.00 74.75 497 GLY A O 1
ATOM 3831 N N . MET A 1 498 ? -17.878 31.990 44.958 1.00 77.44 498 MET A N 1
ATOM 3832 C CA . MET A 1 498 ? -17.115 32.514 43.809 1.00 77.44 498 MET A CA 1
ATOM 3833 C C . MET A 1 498 ? -16.600 31.397 42.881 1.00 77.44 498 MET A C 1
ATOM 3835 O O . MET A 1 498 ? -15.425 31.370 42.525 1.00 77.44 498 MET A O 1
ATOM 3839 N N . PHE A 1 499 ? -17.475 30.454 42.511 1.00 76.69 499 PHE A N 1
ATOM 3840 C CA . PHE A 1 499 ? -17.190 29.285 41.656 1.00 76.69 499 PHE A CA 1
ATOM 3841 C C . PHE A 1 499 ? -16.246 28.217 42.242 1.00 76.69 499 PHE A C 1
ATOM 3843 O O . PHE A 1 499 ? -16.214 27.094 41.732 1.00 76.69 499 PHE A O 1
ATOM 3850 N N . LEU A 1 500 ? -15.525 28.496 43.334 1.00 82.25 500 LEU A N 1
ATOM 3851 C CA . LEU A 1 500 ? -14.629 27.516 43.956 1.00 82.25 500 LEU A CA 1
ATOM 3852 C C . LEU A 1 500 ? -15.397 26.336 44.565 1.00 82.25 500 LEU A C 1
ATOM 3854 O O . LEU A 1 500 ? -14.965 25.190 44.443 1.00 82.25 500 LEU A O 1
ATOM 3858 N N . GLY A 1 501 ? -16.549 26.605 45.189 1.00 82.25 501 GLY A N 1
ATOM 3859 C CA . GLY A 1 501 ? -17.403 25.569 45.771 1.00 82.25 501 GLY A CA 1
ATOM 3860 C C . GLY A 1 501 ? -17.883 24.586 44.709 1.00 82.25 501 GLY A C 1
ATOM 3861 O O . GLY A 1 501 ? -17.715 23.384 44.872 1.00 82.25 501 GLY A O 1
ATOM 3862 N N . GLN A 1 502 ? -18.342 25.096 43.563 1.00 88.19 502 GLN A N 1
ATOM 3863 C CA . GLN A 1 502 ? -18.762 24.272 42.428 1.00 88.19 502 GLN A CA 1
ATOM 3864 C C . GLN A 1 502 ? -17.657 23.309 41.965 1.00 88.19 502 GLN A C 1
ATOM 3866 O O . GLN A 1 502 ? -17.927 22.129 41.754 1.00 88.19 502 GLN A O 1
ATOM 3871 N N . LEU A 1 503 ? -16.409 23.777 41.848 1.00 88.50 503 LEU A N 1
ATOM 3872 C CA . LEU A 1 503 ? -15.290 22.916 41.454 1.00 88.50 503 LEU A CA 1
ATOM 3873 C C . LEU A 1 503 ? -15.024 21.815 42.491 1.00 88.50 503 LEU A C 1
ATOM 3875 O O . LEU A 1 503 ? -14.816 20.657 42.127 1.00 88.50 503 LEU A O 1
ATOM 3879 N N . ILE A 1 504 ? -15.057 22.165 43.779 1.00 88.50 504 ILE A N 1
ATOM 3880 C CA . ILE A 1 504 ? -14.872 21.211 44.879 1.00 88.50 504 ILE A CA 1
ATOM 3881 C C . ILE A 1 504 ? -15.976 20.149 44.858 1.00 88.50 504 ILE A C 1
ATOM 3883 O O . ILE A 1 504 ? -15.685 18.966 45.011 1.00 88.50 504 ILE A O 1
ATOM 3887 N N . ASP A 1 505 ? -17.229 20.539 44.631 1.00 88.06 505 ASP A N 1
ATOM 3888 C CA . ASP A 1 505 ? -18.348 19.601 44.563 1.00 88.06 505 ASP A CA 1
ATOM 3889 C C . ASP A 1 505 ? -18.255 18.649 43.378 1.00 88.06 505 ASP A C 1
ATOM 3891 O O . ASP A 1 505 ? -18.434 17.447 43.569 1.00 88.06 505 ASP A O 1
ATOM 3895 N N . ILE A 1 506 ? -17.890 19.150 42.192 1.00 90.31 506 ILE A N 1
ATOM 3896 C CA . ILE A 1 506 ? -17.654 18.302 41.018 1.00 90.31 506 ILE A CA 1
ATOM 3897 C C . ILE A 1 506 ? -16.608 17.235 41.354 1.00 90.31 506 ILE A C 1
ATOM 3899 O O . ILE A 1 506 ? -16.828 16.055 41.085 1.00 90.31 506 ILE A O 1
ATOM 3903 N N . VAL A 1 507 ? -15.498 17.624 41.992 1.00 89.94 507 VAL A N 1
ATOM 3904 C CA . VAL A 1 507 ? -14.439 16.687 42.390 1.00 89.94 507 VAL A CA 1
ATOM 3905 C C . VAL A 1 507 ? -14.936 15.701 43.451 1.00 89.94 507 VAL A C 1
ATOM 3907 O O . VAL A 1 507 ? -14.739 14.498 43.302 1.00 89.94 507 VAL A O 1
ATOM 3910 N N . LEU A 1 508 ? -15.607 16.164 44.506 1.00 88.69 508 LEU A N 1
ATOM 3911 C CA . LEU A 1 508 ? -16.068 15.303 45.601 1.00 88.69 508 LEU A CA 1
ATOM 3912 C C . LEU A 1 508 ? -17.168 14.316 45.178 1.00 88.69 508 LEU A C 1
ATOM 3914 O O . LEU A 1 508 ? -17.183 13.183 45.667 1.00 88.69 508 LEU A O 1
ATOM 3918 N N . ILE A 1 509 ? -18.070 14.729 44.282 1.00 89.88 509 ILE A N 1
ATOM 3919 C CA . ILE A 1 509 ? -19.127 13.880 43.714 1.00 89.88 509 ILE A CA 1
ATOM 3920 C C . ILE A 1 509 ? -18.516 12.891 42.716 1.00 89.88 509 ILE A C 1
ATOM 3922 O O . ILE A 1 509 ?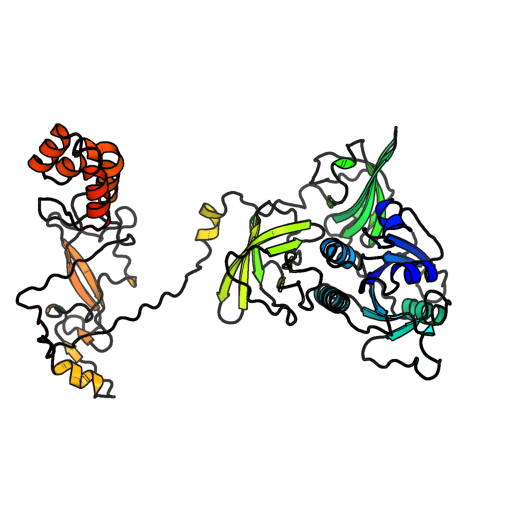 -18.816 11.700 42.786 1.00 89.88 509 ILE A O 1
ATOM 3926 N N . ALA A 1 510 ? -17.601 13.337 41.846 1.00 87.19 510 ALA A N 1
ATOM 3927 C CA . ALA A 1 510 ? -16.891 12.448 40.922 1.00 87.19 510 ALA A CA 1
ATOM 3928 C C . ALA A 1 510 ? -16.064 11.382 41.662 1.00 87.19 510 ALA A C 1
ATOM 3930 O O . ALA A 1 510 ? -16.020 10.227 41.241 1.00 87.19 510 ALA A O 1
ATOM 3931 N N . LEU A 1 511 ? -15.453 11.748 42.795 1.00 85.88 511 LEU A N 1
ATOM 3932 C CA . LEU A 1 511 ? -14.737 10.825 43.679 1.00 85.88 511 LEU A CA 1
ATOM 3933 C C . LEU A 1 511 ? -15.664 9.980 44.572 1.00 85.88 511 LEU A C 1
ATOM 3935 O O . LEU A 1 511 ? -15.164 9.160 45.340 1.00 85.88 511 LEU A O 1
ATOM 3939 N N . GLN A 1 512 ? -16.989 10.163 44.497 1.00 85.62 512 GLN A N 1
ATOM 3940 C CA . GLN A 1 512 ? -17.995 9.455 45.306 1.00 85.62 512 GLN A CA 1
ATOM 3941 C C . GLN A 1 512 ? -17.748 9.567 46.824 1.00 85.62 512 GLN A C 1
ATOM 3943 O O . GLN A 1 512 ? -18.186 8.722 47.603 1.00 85.62 512 GLN A O 1
ATOM 3948 N N . VAL A 1 513 ? -17.048 10.623 47.258 1.00 85.50 513 VAL A N 1
ATOM 3949 C CA . VAL A 1 513 ? -16.764 10.904 48.676 1.00 85.50 513 VAL A CA 1
ATOM 3950 C C . VAL A 1 513 ? -18.013 11.455 49.358 1.00 85.50 513 VAL A C 1
ATOM 3952 O O . VAL A 1 513 ? -18.309 11.119 50.504 1.00 85.50 513 VAL A O 1
ATOM 3955 N N . VAL A 1 514 ? -18.754 12.298 48.640 1.00 86.69 514 VAL A N 1
ATOM 3956 C CA . VAL A 1 514 ? -20.042 12.838 49.074 1.00 86.69 514 VAL A CA 1
ATOM 3957 C C . VAL A 1 514 ? -21.136 11.930 48.538 1.00 86.69 514 VAL A C 1
ATOM 3959 O O . VAL A 1 514 ? -21.358 11.912 47.331 1.00 86.69 514 VAL A O 1
ATOM 3962 N N . GLY A 1 515 ? -21.812 11.197 49.420 1.00 86.81 515 GLY A N 1
ATOM 3963 C CA . GLY A 1 515 ? -22.995 10.400 49.089 1.00 86.81 515 GLY A CA 1
ATOM 3964 C C . GLY A 1 515 ? -24.313 11.134 49.379 1.00 86.81 515 GLY A C 1
ATOM 3965 O O . GLY A 1 515 ? -24.282 12.230 49.934 1.00 86.81 515 GLY A O 1
ATOM 3966 N N . PRO A 1 516 ? -25.458 10.537 49.020 1.00 88.31 516 PRO A N 1
ATOM 3967 C CA . PRO A 1 516 ? -26.791 10.964 49.452 1.00 88.31 516 PRO A CA 1
ATOM 3968 C C . PRO A 1 516 ? -26.943 11.085 50.981 1.00 88.31 516 PRO A C 1
ATOM 3970 O O . PRO A 1 516 ? -26.402 10.279 51.741 1.00 88.31 516 PRO A O 1
ATOM 3973 N N . ALA A 1 517 ? -27.715 12.074 51.441 1.00 87.12 517 ALA A N 1
ATOM 3974 C CA . ALA A 1 517 ? -27.924 12.355 52.866 1.00 87.12 517 ALA A CA 1
ATOM 3975 C C . ALA A 1 517 ? -28.729 11.269 53.604 1.00 87.12 517 ALA A C 1
ATOM 3977 O O . ALA A 1 517 ? -28.607 11.137 54.820 1.00 87.12 517 ALA A O 1
ATOM 3978 N N . ASP A 1 518 ? -29.520 10.480 52.877 1.00 81.06 518 ASP A N 1
ATOM 3979 C CA . ASP A 1 518 ? -30.281 9.338 53.397 1.00 81.06 518 ASP A CA 1
ATOM 3980 C C . ASP A 1 518 ? -29.414 8.085 53.637 1.00 81.06 518 ASP A C 1
ATOM 3982 O O . ASP A 1 518 ? -29.905 7.078 54.142 1.00 81.06 518 ASP A O 1
ATOM 3986 N N . GLY A 1 519 ? -28.121 8.138 53.292 1.00 76.12 519 GLY A N 1
ATOM 3987 C CA . GLY A 1 519 ? -27.196 7.011 53.412 1.00 76.12 519 GLY A CA 1
ATOM 3988 C C . GLY A 1 519 ? -27.336 5.966 52.301 1.00 76.12 519 GLY A C 1
ATOM 3989 O O . GLY A 1 519 ? -26.667 4.931 52.366 1.00 76.12 519 GLY A O 1
ATOM 3990 N N . SER A 1 520 ? -28.166 6.221 51.282 1.00 80.12 520 SER A N 1
ATOM 3991 C CA . SER A 1 520 ? -28.266 5.368 50.096 1.00 80.12 520 SER A CA 1
ATOM 3992 C C . SER A 1 520 ? -26.985 5.423 49.250 1.00 80.12 520 SER A C 1
ATOM 3994 O O . SER A 1 520 ? -26.186 6.358 49.328 1.00 80.12 520 SER A O 1
ATOM 3996 N N . ALA A 1 521 ? -26.757 4.392 48.435 1.00 76.75 521 ALA A N 1
ATOM 3997 C CA . ALA A 1 521 ? -25.652 4.377 47.482 1.00 76.75 521 ALA A CA 1
ATOM 3998 C C . ALA A 1 521 ? -26.063 5.052 46.166 1.00 76.75 521 ALA A C 1
ATOM 4000 O O . ALA A 1 521 ? -27.209 4.936 45.733 1.00 76.75 521 ALA A O 1
ATOM 4001 N N . TYR A 1 522 ? -25.106 5.686 45.482 1.00 83.69 522 TYR A N 1
ATOM 4002 C CA . TYR A 1 522 ? -25.339 6.171 44.123 1.00 83.69 522 TYR A CA 1
ATOM 4003 C C . TYR A 1 522 ? -25.767 5.041 43.190 1.00 83.69 522 TYR A C 1
ATOM 4005 O O . TYR A 1 522 ? -25.133 3.979 43.143 1.00 83.69 522 TYR A O 1
ATOM 4013 N N . VAL A 1 523 ? -26.789 5.312 42.379 1.00 82.38 523 VAL A N 1
ATOM 4014 C CA . VAL A 1 523 ? -27.156 4.449 41.258 1.00 82.38 523 VAL A CA 1
ATOM 4015 C C . VAL A 1 523 ? -26.125 4.667 40.159 1.00 82.38 523 VAL A C 1
ATOM 4017 O O . VAL A 1 523 ? -26.106 5.699 39.486 1.00 82.38 523 VAL A O 1
ATOM 4020 N N . ILE A 1 524 ? -25.239 3.687 40.019 1.00 82.12 524 ILE A N 1
ATOM 4021 C CA . ILE A 1 524 ? -24.209 3.623 38.983 1.00 82.12 524 ILE A CA 1
ATOM 4022 C C . ILE A 1 524 ? -24.513 2.367 38.164 1.00 82.12 524 ILE A C 1
ATOM 4024 O O . ILE A 1 524 ? -24.788 1.326 38.777 1.00 82.12 524 ILE A O 1
ATOM 4028 N N . PRO A 1 525 ? -24.469 2.431 36.821 1.00 78.56 525 PRO A N 1
ATOM 4029 C CA . PRO A 1 525 ? -24.587 1.244 35.983 1.00 78.56 525 PRO A CA 1
ATOM 4030 C C . PRO A 1 525 ? -23.631 0.144 36.455 1.00 78.56 525 PRO A C 1
ATOM 4032 O O . PRO A 1 525 ? -22.499 0.443 36.836 1.00 78.56 525 PRO A O 1
ATOM 4035 N N . TYR A 1 526 ? -24.054 -1.120 36.419 1.00 77.50 526 TYR A N 1
ATOM 4036 C CA . TYR A 1 526 ? -23.238 -2.245 36.888 1.00 77.50 526 TYR A CA 1
ATOM 4037 C C . TYR A 1 526 ? -21.833 -2.283 36.253 1.00 77.50 526 TYR A C 1
ATOM 4039 O O . TYR A 1 526 ? -20.845 -2.509 36.949 1.00 77.50 526 TYR A O 1
ATOM 4047 N N . TYR A 1 527 ? -21.722 -1.991 34.952 1.00 78.19 527 TYR A N 1
ATOM 4048 C CA . TYR A 1 527 ? -20.437 -1.894 34.238 1.00 78.19 527 TYR A CA 1
ATOM 4049 C C . TYR A 1 527 ? -19.790 -0.491 34.284 1.00 78.19 527 TYR A C 1
ATOM 4051 O O . TYR A 1 527 ? -18.827 -0.225 33.563 1.00 78.19 527 TYR A O 1
ATOM 4059 N N . GLY A 1 528 ? -20.315 0.419 35.107 1.00 73.12 528 GLY A N 1
ATOM 4060 C CA . GLY A 1 528 ? -19.813 1.778 35.305 1.00 73.12 528 GLY A CA 1
ATOM 4061 C C . GLY A 1 528 ? -18.671 1.871 36.325 1.00 73.12 528 GLY A C 1
ATOM 4062 O O . GLY A 1 528 ? -18.342 0.922 37.037 1.00 73.12 528 GLY A O 1
ATOM 4063 N N . ALA A 1 529 ? -18.048 3.048 36.417 1.00 68.00 529 ALA A N 1
ATOM 4064 C CA . ALA A 1 529 ? -16.946 3.313 37.343 1.00 68.00 529 ALA A CA 1
ATOM 4065 C C . ALA A 1 529 ? -17.453 3.529 38.787 1.00 68.00 529 ALA A C 1
ATOM 4067 O O . ALA A 1 529 ? -17.622 4.656 39.246 1.00 68.00 529 ALA A O 1
ATOM 4068 N N . GLY A 1 530 ? -17.720 2.439 39.509 1.00 69.44 530 GLY A N 1
ATOM 4069 C CA . GLY A 1 530 ? -18.066 2.472 40.935 1.00 69.44 530 GLY A CA 1
ATOM 4070 C C . GLY A 1 530 ? -16.838 2.457 41.849 1.00 69.44 530 GLY A C 1
ATOM 4071 O O . GLY A 1 530 ? -15.899 1.695 41.616 1.00 69.44 530 GLY A O 1
ATOM 4072 N N . ILE A 1 531 ? -16.859 3.259 42.915 1.00 69.12 531 ILE A N 1
ATOM 4073 C CA . ILE A 1 531 ? -15.863 3.240 43.992 1.00 69.12 531 ILE A CA 1
ATOM 4074 C C . ILE A 1 531 ? -16.503 2.568 45.212 1.00 69.12 531 ILE A C 1
ATOM 4076 O O . ILE A 1 531 ? -17.569 2.966 45.671 1.00 69.12 531 ILE A O 1
ATOM 4080 N N . HIS A 1 532 ? -15.849 1.541 45.753 1.00 65.12 532 HIS A N 1
ATOM 4081 C CA . HIS A 1 532 ? -16.229 0.935 47.029 1.00 65.12 532 HIS A CA 1
ATOM 4082 C C . HIS A 1 532 ? -15.244 1.393 48.105 1.00 65.12 532 HIS A C 1
ATOM 4084 O O . HIS A 1 532 ? -14.083 0.984 48.106 1.00 65.12 532 HIS A O 1
ATOM 4090 N N . ILE A 1 533 ? -15.701 2.265 49.007 1.00 64.12 533 ILE A N 1
ATOM 4091 C CA . ILE A 1 533 ? -14.896 2.733 50.138 1.00 64.12 533 ILE A CA 1
ATOM 4092 C C . ILE A 1 533 ? -14.894 1.641 51.207 1.00 64.12 533 ILE A C 1
ATOM 4094 O O . ILE A 1 533 ? -15.920 1.362 51.826 1.00 64.12 533 ILE A O 1
ATOM 4098 N N . VAL A 1 534 ? -13.733 1.038 51.440 1.00 61.22 534 VAL A N 1
ATOM 4099 C CA . VAL A 1 534 ? -13.534 0.082 52.533 1.00 61.22 534 VAL A CA 1
ATOM 4100 C C . VAL A 1 534 ? -13.260 0.874 53.813 1.00 61.22 534 VAL A C 1
ATOM 4102 O O . VAL A 1 534 ? -12.271 1.602 53.892 1.00 61.22 534 VAL A O 1
ATOM 4105 N N . ARG A 1 535 ? -14.149 0.772 54.807 1.00 59.66 535 ARG A N 1
ATOM 4106 C CA . ARG A 1 535 ? -13.977 1.386 56.135 1.00 59.66 535 ARG A CA 1
ATOM 4107 C C . ARG A 1 535 ? -13.542 0.324 57.141 1.00 59.66 535 ARG A C 1
ATOM 4109 O O . ARG A 1 535 ? -13.991 -0.810 57.055 1.00 59.66 535 ARG A O 1
ATOM 4116 N N . SER A 1 536 ? -12.690 0.704 58.092 1.00 56.72 536 SER A N 1
ATOM 4117 C CA . SER A 1 536 ? -12.330 -0.165 59.216 1.00 56.72 536 SER A CA 1
ATOM 4118 C C . SER A 1 536 ? -13.445 -0.146 60.260 1.00 56.72 536 SER A C 1
ATOM 4120 O O . SER A 1 536 ? -13.712 0.898 60.850 1.00 56.72 536 SER A O 1
ATOM 4122 N N . ASP A 1 537 ? -14.066 -1.297 60.486 1.00 61.75 537 ASP A N 1
ATOM 4123 C CA . ASP A 1 537 ? -14.987 -1.575 61.592 1.00 61.75 537 ASP A CA 1
ATOM 4124 C C . ASP A 1 537 ? -14.288 -2.377 62.714 1.00 61.75 537 ASP A C 1
ATOM 4126 O O . ASP A 1 537 ? -13.088 -2.646 62.640 1.00 61.75 537 ASP A O 1
ATOM 4130 N N . ASN A 1 538 ? -15.026 -2.757 63.764 1.00 52.94 538 ASN A N 1
ATOM 4131 C CA . ASN A 1 538 ? -14.500 -3.578 64.869 1.00 52.94 538 ASN A CA 1
ATOM 4132 C C . ASN A 1 538 ? -14.118 -5.008 64.443 1.00 52.94 538 ASN A C 1
ATOM 4134 O O . ASN A 1 538 ? -13.405 -5.688 65.176 1.00 52.94 538 ASN A O 1
ATOM 4138 N N . MET A 1 539 ? -14.585 -5.457 63.277 1.00 47.53 539 MET A N 1
ATOM 4139 C CA . MET A 1 539 ? -14.221 -6.741 62.669 1.00 47.53 539 MET A CA 1
ATOM 4140 C C . MET A 1 539 ? -12.980 -6.598 61.770 1.00 47.53 539 MET A C 1
ATOM 4142 O O . MET A 1 539 ? -12.336 -7.583 61.409 1.00 47.53 539 MET A O 1
ATOM 4146 N N . THR A 1 540 ? -12.608 -5.362 61.426 1.00 46.81 540 THR A N 1
ATOM 4147 C CA . THR A 1 540 ? -11.442 -5.033 60.618 1.00 46.81 540 THR A CA 1
ATOM 4148 C C . THR A 1 540 ? -10.208 -5.054 61.500 1.00 46.81 540 THR A C 1
ATOM 4150 O O . THR A 1 540 ? -9.881 -4.091 62.197 1.00 46.81 540 THR A O 1
ATOM 4153 N N . TYR A 1 541 ? -9.485 -6.163 61.442 1.00 49.53 541 TYR A N 1
ATOM 4154 C CA . TYR A 1 541 ? -8.220 -6.304 62.139 1.00 49.53 541 TYR A CA 1
ATOM 4155 C C . TYR A 1 541 ? -7.165 -5.337 61.577 1.00 49.53 541 TYR A C 1
ATOM 4157 O O . TYR A 1 541 ? -6.771 -5.416 60.410 1.00 49.53 541 TYR A O 1
ATOM 4165 N N . ARG A 1 542 ? -6.695 -4.415 62.422 1.00 51.53 542 ARG A N 1
ATOM 4166 C CA . ARG A 1 542 ? -5.638 -3.449 62.094 1.00 51.53 542 ARG A CA 1
ATOM 4167 C C . ARG A 1 542 ? -4.274 -4.047 62.413 1.00 51.53 542 ARG A C 1
ATOM 4169 O O . ARG A 1 542 ? -4.091 -4.618 63.485 1.00 51.53 542 ARG A O 1
ATOM 4176 N N . LEU A 1 543 ? -3.301 -3.880 61.516 1.00 49.28 543 LEU A N 1
ATOM 4177 C CA . LEU A 1 543 ? -1.925 -4.248 61.836 1.00 49.28 543 LEU A CA 1
ATOM 4178 C C . LEU A 1 543 ? -1.331 -3.243 62.815 1.00 49.28 543 LEU A C 1
ATOM 4180 O O . LEU A 1 543 ? -1.254 -2.071 62.448 1.00 49.28 543 LEU A O 1
ATOM 4184 N N . PRO A 1 544 ? -0.768 -3.659 63.955 1.00 53.44 544 PRO A N 1
ATOM 4185 C CA . PRO A 1 544 ? 0.358 -2.921 64.504 1.00 53.44 544 PRO A CA 1
ATOM 4186 C C . PRO A 1 544 ? 1.561 -3.075 63.552 1.00 53.44 544 PRO A C 1
ATOM 4188 O O . PRO A 1 544 ? 1.862 -4.191 63.108 1.00 53.44 544 PRO A O 1
ATOM 4191 N N . ARG A 1 545 ? 2.174 -1.946 63.172 1.00 52.91 545 ARG A N 1
ATOM 4192 C CA . ARG A 1 545 ? 3.539 -1.866 62.605 1.00 52.91 545 ARG A CA 1
ATOM 4193 C C . ARG A 1 545 ? 4.552 -1.721 63.750 1.00 52.91 545 ARG A C 1
ATOM 4195 O O . ARG A 1 545 ? 4.164 -1.207 64.790 1.00 52.91 545 ARG A O 1
ATOM 4202 N N . ASP A 1 546 ? 5.799 -2.128 63.551 1.00 55.50 546 ASP A N 1
ATOM 4203 C CA . ASP A 1 546 ? 6.858 -2.043 64.577 1.00 55.50 546 ASP A CA 1
ATOM 4204 C C . ASP A 1 546 ? 7.685 -0.741 64.468 1.00 55.50 546 ASP A C 1
ATOM 4206 O O . ASP A 1 546 ? 8.645 -0.527 65.200 1.00 55.50 546 ASP A O 1
ATOM 4210 N N . ASP A 1 547 ? 7.313 0.129 63.530 1.00 54.56 547 ASP A N 1
ATOM 4211 C CA . ASP A 1 547 ? 8.069 1.296 63.077 1.00 54.56 547 ASP A CA 1
ATOM 4212 C C . ASP A 1 547 ? 7.289 2.624 63.241 1.00 54.56 547 ASP A C 1
ATOM 4214 O O . ASP A 1 547 ? 7.370 3.527 62.407 1.00 54.56 547 ASP A O 1
ATOM 4218 N N . TRP A 1 548 ? 6.541 2.748 64.344 1.00 46.53 548 TRP A N 1
ATOM 4219 C CA . TRP A 1 548 ? 6.009 4.009 64.889 1.00 46.53 548 TRP A CA 1
ATOM 4220 C C . TRP A 1 548 ? 6.217 4.070 66.399 1.00 46.53 548 TRP A C 1
ATOM 4222 O O . TRP A 1 548 ? 5.905 3.066 67.078 1.00 46.53 548 TRP A O 1
#

pLDDT: mean 79.56, std 13.83, range [31.02, 95.44]

InterPro domains:
  IPR000795 Translational (tr)-type GTP-binding domain [PF00009] (5-135)
  IPR000795 Translational (tr)-type GTP-binding domain [PR00315] (6-19)
  IPR000795 Translational (tr)-type GTP-binding domain [PR00315] (70-80)
  IPR000795 Translational (tr)-type GTP-binding domain [PR00315] (86-97)
  IPR000795 Translational (tr)-type GTP-binding domain [PR00315] (122-131)
  IPR000795 Translational (tr)-type GTP-binding domain [PS51722] (2-171)
  IPR005225 Small GTP-binding domain [TIGR00231] (5-131)
  IPR007829 TM2 domain [PF05154] (464-507)
  IPR009000 Translation protein, beta-barrel domain superfamily [SSF50447] (170-254)
  IPR027417 P-loop containing nucleoside triphosphate hydrolase [G3DSA:3.40.50.300] (3-168)
  IPR027417 P-loop containing nucleoside triphosphate hydrolase [SSF52540] (4-193)
  IPR049393 Selenocysteine-specific elongation factor, 3rd domain [PF21208] (263-292)
  IPR049393 Selenocysteine-specific elongation factor, 3rd domain [PF21208] (295-340)
  IPR050055 Elongation factor Tu GTPase [PTHR43721] (3-302)

Organism: NCBI:txid103775

Radius of gyration: 35.92 Å; chains: 1; bounding box: 78×64×101 Å